Protein AF-A0A968TMW2-F1 (afdb_monomer)

Structure (mmCIF, N/CA/C/O backbone):
data_AF-A0A968TMW2-F1
#
_entry.id   AF-A0A968TMW2-F1
#
loop_
_atom_site.group_PDB
_atom_site.id
_atom_site.type_symbol
_atom_site.label_atom_id
_atom_site.label_alt_id
_atom_site.label_comp_id
_atom_site.label_asym_id
_atom_site.label_entity_id
_atom_site.label_seq_id
_atom_site.pdbx_PDB_ins_code
_atom_site.Cartn_x
_atom_site.Cartn_y
_atom_site.Cartn_z
_atom_site.occupancy
_atom_site.B_iso_or_equiv
_atom_site.auth_seq_id
_atom_site.auth_comp_id
_atom_site.auth_asym_id
_atom_site.auth_atom_id
_atom_site.pdbx_PDB_model_num
ATOM 1 N N . MET A 1 1 ? -43.422 33.614 -40.042 1.00 46.66 1 MET A N 1
ATOM 2 C CA . MET A 1 1 ? -42.306 33.804 -39.082 1.00 46.66 1 MET A CA 1
ATOM 3 C C . MET A 1 1 ? -42.737 34.073 -37.624 1.00 46.66 1 MET A C 1
ATOM 5 O O . MET A 1 1 ? -41.874 34.346 -36.807 1.00 46.66 1 MET A O 1
ATOM 9 N N . MET A 1 2 ? -44.023 33.941 -37.248 1.00 42.62 2 MET A N 1
ATOM 10 C CA . MET A 1 2 ? -44.511 34.231 -35.876 1.00 42.62 2 MET A CA 1
ATOM 11 C C . MET A 1 2 ? -44.882 32.996 -35.029 1.00 42.62 2 MET A C 1
ATOM 13 O O . MET A 1 2 ? -45.170 33.135 -33.844 1.00 42.62 2 MET A O 1
ATOM 17 N N . VAL A 1 3 ? -44.854 31.784 -35.599 1.00 42.91 3 VAL A N 1
ATOM 18 C CA . VAL A 1 3 ? -45.271 30.552 -34.893 1.00 42.91 3 VAL A CA 1
ATOM 19 C C . VAL A 1 3 ? -44.092 29.856 -34.188 1.00 42.91 3 VAL A C 1
ATOM 21 O O . VAL A 1 3 ? -44.254 29.373 -33.072 1.00 42.91 3 VAL A O 1
ATOM 24 N N . CYS A 1 4 ? -42.871 29.909 -34.740 1.00 43.47 4 CYS A N 1
ATOM 25 C CA . CYS A 1 4 ? -41.674 29.330 -34.100 1.00 43.47 4 CYS A CA 1
ATOM 26 C C . CYS A 1 4 ? -41.190 30.081 -32.849 1.00 43.47 4 CYS A C 1
ATOM 28 O O . CYS A 1 4 ? -40.516 29.488 -32.009 1.00 43.47 4 CYS A O 1
ATOM 30 N N . PHE A 1 5 ? -41.513 31.370 -32.706 1.00 44.94 5 PHE A N 1
ATOM 31 C CA . PHE A 1 5 ? -41.037 32.167 -31.570 1.00 44.94 5 PHE A CA 1
ATOM 32 C C . PHE A 1 5 ? -41.832 31.871 -30.288 1.00 44.94 5 PHE A C 1
ATOM 34 O O . PHE A 1 5 ? -41.259 31.809 -29.204 1.00 44.94 5 PHE A O 1
ATOM 41 N N . LYS A 1 6 ? -43.137 31.584 -30.416 1.00 47.84 6 LYS A N 1
ATOM 42 C CA . LYS A 1 6 ? -43.999 31.248 -29.271 1.00 47.84 6 LYS A CA 1
ATOM 43 C C . LYS A 1 6 ? -43.660 29.892 -28.645 1.00 47.84 6 LYS A C 1
ATOM 45 O O . LYS A 1 6 ? -43.681 29.785 -27.427 1.00 47.84 6 LYS A O 1
ATOM 50 N N . TRP A 1 7 ? -43.272 28.894 -29.443 1.00 47.38 7 TRP A N 1
ATOM 51 C CA . TRP A 1 7 ? -42.887 27.570 -28.929 1.00 47.38 7 TRP A CA 1
ATOM 52 C C . TRP A 1 7 ? -41.540 27.574 -28.197 1.00 47.38 7 TRP A C 1
ATOM 54 O O . TRP A 1 7 ? -41.405 26.918 -27.167 1.00 47.38 7 TRP A O 1
ATOM 64 N N . LYS A 1 8 ? -40.563 28.366 -28.662 1.00 48.09 8 LYS A N 1
ATOM 65 C CA . LYS A 1 8 ? -39.284 28.536 -27.951 1.00 48.09 8 LYS A CA 1
ATOM 66 C C . LYS A 1 8 ? -39.459 29.269 -26.622 1.00 48.09 8 LYS A C 1
ATOM 68 O O . LYS A 1 8 ? -38.836 28.881 -25.641 1.00 48.09 8 LYS A O 1
ATOM 73 N N . LEU A 1 9 ? -40.339 30.273 -26.567 1.00 52.22 9 LEU A N 1
ATOM 74 C CA . LEU A 1 9 ? -40.614 31.005 -25.331 1.00 52.22 9 LEU A CA 1
ATOM 75 C C . LEU A 1 9 ? -41.358 30.140 -24.299 1.00 52.22 9 LEU A C 1
ATOM 77 O O . LEU A 1 9 ? -41.028 30.212 -23.118 1.00 52.22 9 LEU A O 1
ATOM 81 N N . LEU A 1 10 ? -42.298 29.290 -24.744 1.00 53.00 10 LEU A N 1
ATOM 82 C CA . LEU A 1 10 ? -43.025 28.344 -23.882 1.00 53.00 10 LEU A CA 1
ATOM 83 C C . LEU A 1 10 ? -42.110 27.235 -23.330 1.00 53.00 10 LEU A C 1
ATOM 85 O O . LEU A 1 10 ? -42.192 26.886 -22.156 1.00 53.00 10 LEU A O 1
ATOM 89 N N . ALA A 1 11 ? -41.204 26.707 -24.161 1.00 53.16 11 ALA A N 1
ATOM 90 C CA . ALA A 1 11 ? -40.225 25.704 -23.739 1.00 53.16 11 ALA A CA 1
ATOM 91 C C . ALA A 1 11 ? -39.202 26.279 -22.743 1.00 53.16 11 ALA A C 1
ATOM 93 O O . ALA A 1 11 ? -38.868 25.616 -21.765 1.00 53.16 11 ALA A O 1
ATOM 94 N N . LEU A 1 12 ? -38.757 27.528 -22.942 1.00 52.69 12 LEU A N 1
ATOM 95 C CA . LEU A 1 12 ? -37.887 28.223 -21.987 1.00 52.69 12 LEU A CA 1
ATOM 96 C C . LEU A 1 12 ? -38.598 28.519 -20.662 1.00 52.69 12 LEU A C 1
ATOM 98 O O . LEU A 1 12 ? -37.991 28.349 -19.611 1.00 52.69 12 LEU A O 1
ATOM 102 N N . THR A 1 13 ? -39.875 28.911 -20.682 1.00 57.41 13 THR A N 1
ATOM 103 C CA . THR A 1 13 ? -40.632 29.144 -19.437 1.00 57.41 13 THR A CA 1
ATOM 104 C C . THR A 1 13 ? -40.904 27.848 -18.677 1.00 57.41 13 THR A C 1
ATOM 106 O O . THR A 1 13 ? -40.782 27.840 -17.455 1.00 57.41 13 THR A O 1
ATOM 109 N N . LEU A 1 14 ? -41.172 26.735 -19.368 1.00 53.25 14 LEU A N 1
ATOM 110 C CA . LEU A 1 14 ? -41.284 25.413 -18.736 1.00 53.25 14 LEU A CA 1
ATOM 111 C C . LEU A 1 14 ? -39.945 24.926 -18.154 1.00 53.25 14 LEU A C 1
ATOM 113 O O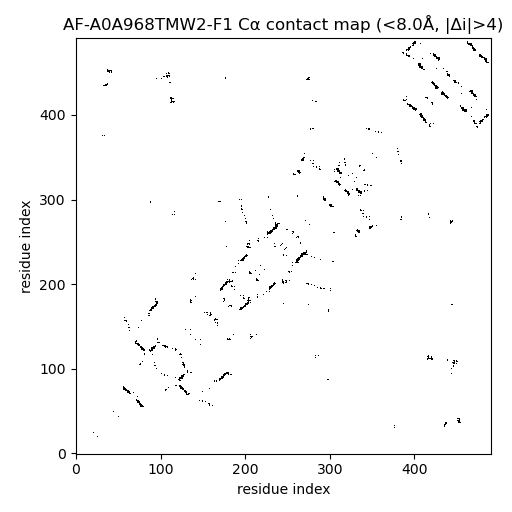 . LEU A 1 14 ? -39.940 24.365 -17.061 1.00 53.25 14 LEU A O 1
ATOM 117 N N . LEU A 1 15 ? -38.810 25.202 -18.809 1.00 50.97 15 LEU A N 1
ATOM 118 C CA . LEU A 1 15 ? -37.476 24.918 -18.257 1.00 50.97 15 LEU A CA 1
ATOM 119 C C . LEU A 1 15 ? -37.166 25.773 -17.016 1.00 50.97 15 LEU A C 1
ATOM 121 O O . LEU A 1 15 ? -36.635 25.255 -16.036 1.00 50.97 15 LEU A O 1
ATOM 125 N N . PHE A 1 16 ? -37.544 27.056 -17.026 1.00 53.00 16 PHE A N 1
ATOM 126 C CA . PHE A 1 16 ? -37.361 27.970 -15.891 1.00 53.00 16 PHE A CA 1
ATOM 127 C C . PHE A 1 16 ? -38.298 27.681 -14.710 1.00 53.00 16 PHE A C 1
ATOM 129 O O . PHE A 1 16 ? -37.949 28.004 -13.579 1.00 53.00 16 PHE A O 1
ATOM 136 N N . LEU A 1 17 ? -39.454 27.051 -14.944 1.00 52.28 17 LEU A N 1
ATOM 137 C CA . LEU A 1 17 ? -40.378 26.611 -13.890 1.00 52.28 17 LEU A CA 1
ATOM 138 C C . LEU A 1 17 ? -40.045 25.209 -13.351 1.00 52.28 17 LEU A C 1
ATOM 140 O O . LEU A 1 17 ? -40.304 24.933 -12.182 1.00 52.28 17 LEU A O 1
ATOM 144 N N . ALA A 1 18 ? -39.431 24.338 -14.160 1.00 50.31 18 ALA A N 1
ATOM 145 C CA . ALA A 1 18 ? -39.001 23.005 -13.733 1.00 50.31 18 ALA A CA 1
ATOM 146 C C . ALA A 1 18 ? -37.668 23.017 -12.962 1.00 50.31 18 ALA A C 1
ATOM 148 O O . ALA A 1 18 ? -37.504 22.231 -12.028 1.00 50.31 18 ALA A O 1
ATOM 149 N N . LEU A 1 19 ? -36.735 23.922 -13.296 1.00 49.50 19 LEU A N 1
ATOM 150 C CA . LEU A 1 19 ? -35.431 24.021 -12.624 1.00 49.50 19 LEU A CA 1
ATOM 151 C C . LEU A 1 19 ? -35.544 24.231 -11.101 1.00 49.50 19 LEU A C 1
ATOM 153 O O . LEU A 1 19 ? -34.903 23.486 -10.366 1.00 49.50 19 LEU A O 1
ATOM 157 N N . PRO A 1 20 ? -36.370 25.164 -10.586 1.00 47.59 20 PRO A N 1
ATOM 158 C CA . PRO A 1 20 ? -36.496 25.384 -9.150 1.00 47.59 20 PRO A CA 1
ATOM 159 C C . PRO A 1 20 ? -37.130 24.193 -8.431 1.00 47.59 20 PRO A C 1
ATOM 161 O O . PRO A 1 20 ? -36.761 23.910 -7.302 1.00 47.59 20 PRO A O 1
ATOM 164 N N . ILE A 1 21 ? -38.047 23.464 -9.075 1.00 48.12 21 ILE A N 1
ATOM 165 C CA . ILE A 1 21 ? -38.749 22.319 -8.472 1.00 48.12 21 ILE A CA 1
ATOM 166 C C . ILE A 1 21 ? -37.837 21.086 -8.422 1.00 48.12 21 ILE A C 1
ATOM 168 O O . ILE A 1 21 ? -37.802 20.398 -7.404 1.00 48.12 21 ILE A O 1
ATOM 172 N N . VAL A 1 22 ? -37.041 20.838 -9.467 1.00 50.75 22 VAL A N 1
ATOM 173 C CA . VAL A 1 22 ? -36.026 19.767 -9.479 1.00 50.75 22 VAL A CA 1
ATOM 174 C C . VAL A 1 22 ? -34.875 20.089 -8.521 1.00 50.75 22 VAL A C 1
ATOM 176 O O . VAL A 1 22 ? -34.402 19.199 -7.817 1.00 50.75 22 VAL A O 1
ATOM 179 N N . VAL A 1 23 ? -34.471 21.359 -8.418 1.00 51.81 23 VAL A N 1
ATOM 180 C CA . VAL A 1 23 ? -33.457 21.808 -7.452 1.00 51.81 23 VAL A CA 1
ATOM 181 C C . VAL A 1 23 ? -33.997 21.735 -6.020 1.00 51.81 23 VAL A C 1
ATOM 183 O O . VAL A 1 23 ? -33.309 21.216 -5.152 1.00 51.81 23 VAL A O 1
ATOM 186 N N . HIS A 1 24 ? -35.241 22.141 -5.753 1.00 41.47 24 HIS A N 1
ATOM 187 C CA . HIS A 1 24 ? -35.805 22.149 -4.397 1.00 41.47 24 HIS A CA 1
ATOM 188 C C . HIS A 1 24 ? -36.201 20.747 -3.892 1.00 41.47 24 HIS A C 1
ATOM 190 O O . HIS A 1 24 ? -35.924 20.416 -2.740 1.00 41.47 24 HIS A O 1
ATOM 196 N N . LEU A 1 25 ? -36.772 19.884 -4.748 1.00 40.94 25 LEU A N 1
ATOM 197 C CA . LEU A 1 25 ? -37.126 18.498 -4.390 1.00 40.94 25 LEU A CA 1
ATOM 198 C C . LEU A 1 25 ? -35.930 17.531 -4.470 1.00 40.94 25 LEU A C 1
ATOM 200 O O . LEU A 1 25 ? -35.907 16.525 -3.760 1.00 40.94 25 LEU A O 1
ATOM 204 N N . GLY A 1 26 ? -34.922 17.834 -5.295 1.00 41.81 26 GLY A N 1
ATOM 205 C CA . GLY A 1 26 ? -33.670 17.078 -5.365 1.00 41.81 26 GLY A CA 1
ATOM 206 C C . GLY A 1 26 ? -32.718 17.389 -4.210 1.00 41.81 26 GLY A C 1
ATOM 207 O O . GLY A 1 26 ? -32.094 16.474 -3.675 1.00 41.81 26 GLY A O 1
ATOM 208 N N . TRP A 1 27 ? -32.644 18.649 -3.766 1.00 38.84 27 TRP A N 1
ATOM 209 C CA . TRP A 1 27 ? -31.696 19.071 -2.728 1.00 38.84 27 TRP A CA 1
ATOM 210 C C . TRP A 1 27 ? -32.057 18.624 -1.314 1.00 38.84 27 TRP A C 1
ATOM 212 O O . TRP A 1 27 ? -31.152 18.343 -0.537 1.00 38.84 27 TRP A O 1
ATOM 222 N N . GLN A 1 28 ? -33.337 18.464 -0.962 1.00 36.22 28 GLN A N 1
ATOM 223 C CA . GLN A 1 28 ? -33.682 17.959 0.377 1.00 36.22 28 GLN A CA 1
ATOM 224 C C . GLN A 1 28 ? -33.388 16.459 0.564 1.00 36.22 28 GLN A C 1
ATOM 226 O O . GLN A 1 28 ? -33.146 16.027 1.689 1.00 36.22 28 GLN A O 1
ATOM 231 N N . LYS A 1 29 ? -33.315 15.669 -0.520 1.00 39.25 29 LYS A N 1
ATOM 232 C CA . LYS A 1 29 ? -32.762 14.296 -0.484 1.00 39.25 29 LYS A CA 1
ATOM 233 C C . LYS A 1 29 ? -31.229 14.258 -0.538 1.00 39.25 29 LYS A C 1
ATOM 235 O O . LYS A 1 29 ? -30.643 13.238 -0.195 1.00 39.25 29 LYS A O 1
ATOM 240 N N . TRP A 1 30 ? -30.607 15.368 -0.932 1.00 38.47 30 TRP A N 1
ATOM 241 C CA . TRP A 1 30 ? -29.163 15.598 -0.997 1.00 38.47 30 TRP A CA 1
ATOM 242 C C . TRP A 1 30 ? -28.679 16.541 0.112 1.00 38.47 30 TRP A C 1
ATOM 244 O O . TRP A 1 30 ? -27.681 17.243 -0.052 1.00 38.47 30 TRP A O 1
ATOM 254 N N . LEU A 1 31 ? -29.327 16.516 1.283 1.00 37.84 31 LEU A N 1
ATOM 255 C CA . LEU A 1 31 ? -28.648 16.883 2.524 1.00 37.84 31 LEU A CA 1
ATOM 256 C C . LEU A 1 31 ? -27.561 15.828 2.769 1.00 37.84 31 LEU A C 1
ATOM 258 O O . LEU A 1 31 ? -27.720 14.896 3.556 1.00 37.84 31 LEU A O 1
ATOM 262 N N . VAL A 1 32 ? -26.471 15.948 2.011 1.00 44.56 32 VAL A N 1
ATOM 263 C CA . VAL A 1 32 ? -25.206 15.270 2.242 1.00 44.56 32 VAL A CA 1
ATOM 264 C C . VAL A 1 32 ? -24.739 15.803 3.583 1.00 44.56 32 VAL A C 1
ATOM 266 O O . VAL A 1 32 ? -24.106 16.852 3.674 1.00 44.56 32 VAL A O 1
ATOM 269 N N . ASN A 1 33 ? -25.139 15.117 4.651 1.00 44.44 33 ASN A N 1
ATOM 270 C CA . ASN A 1 33 ? -24.477 15.248 5.931 1.00 44.44 33 ASN A CA 1
ATOM 271 C C . ASN A 1 33 ? -23.027 14.870 5.669 1.00 44.44 33 ASN A C 1
ATOM 273 O O . ASN A 1 33 ? -22.723 13.685 5.554 1.00 44.44 33 ASN A O 1
ATOM 277 N N . ILE A 1 34 ? -22.183 15.890 5.500 1.00 54.56 34 ILE A N 1
ATOM 278 C CA . ILE A 1 34 ? -20.746 15.732 5.319 1.00 54.56 34 ILE A CA 1
ATOM 279 C C . ILE A 1 34 ? -20.274 14.852 6.483 1.00 54.56 34 ILE A C 1
ATOM 281 O O . ILE A 1 34 ? -20.453 15.262 7.639 1.00 54.56 34 ILE A O 1
ATOM 285 N N . PRO A 1 35 ? -19.770 13.635 6.213 1.00 55.69 35 PRO A N 1
ATOM 286 C CA . PRO A 1 35 ? -19.247 12.753 7.238 1.00 55.69 35 PRO A CA 1
ATOM 287 C C . PRO A 1 35 ? -18.232 13.511 8.085 1.00 55.69 35 PRO A C 1
ATOM 289 O O . PRO A 1 35 ? -17.321 14.160 7.572 1.00 55.69 35 PRO A O 1
ATOM 292 N N . GLN A 1 36 ? -18.416 13.482 9.399 1.00 70.81 36 GLN A N 1
ATOM 293 C CA . GLN A 1 36 ? -17.479 14.128 10.309 1.00 70.81 36 GLN A CA 1
ATOM 294 C C . GLN A 1 36 ? -16.364 13.152 10.635 1.00 70.81 36 GLN A C 1
ATOM 296 O O . GLN A 1 36 ? -16.657 12.009 10.954 1.00 70.81 36 GLN A O 1
ATOM 301 N N . THR A 1 37 ? -15.102 13.563 10.589 1.00 64.25 37 THR A N 1
ATOM 302 C CA . THR A 1 37 ? -14.005 12.693 11.030 1.00 64.25 37 THR A CA 1
ATOM 303 C C . THR A 1 37 ? -14.270 12.184 12.437 1.00 64.25 37 THR A C 1
ATOM 305 O O . THR A 1 37 ? -14.737 12.935 13.302 1.00 64.25 37 THR A O 1
ATOM 308 N N . LEU A 1 38 ? -13.975 10.908 12.662 1.00 65.94 38 LEU A N 1
ATOM 309 C CA . LEU A 1 38 ? -13.922 10.376 14.013 1.00 65.94 38 LEU A CA 1
ATOM 310 C C . LEU A 1 38 ? -12.963 11.242 14.863 1.00 65.94 38 LEU A C 1
ATOM 312 O O . LEU A 1 38 ? -11.978 11.757 14.323 1.00 65.94 38 LEU A O 1
ATOM 316 N N . PRO A 1 39 ? -13.262 11.490 16.152 1.00 50.41 39 PRO A N 1
ATOM 317 C CA . PRO A 1 39 ? -12.406 12.312 17.002 1.00 50.41 39 PRO A CA 1
ATOM 318 C C . PRO A 1 39 ? -10.968 11.776 17.029 1.00 50.41 39 PRO A C 1
ATOM 320 O O . PRO A 1 39 ? -10.765 10.576 17.158 1.00 50.41 39 PRO A O 1
ATOM 323 N N . SER A 1 40 ? -9.968 12.659 16.963 1.00 44.19 40 SER A N 1
ATOM 324 C CA . SER A 1 40 ? -8.545 12.278 16.992 1.00 44.19 40 SER A CA 1
ATOM 325 C C . SER A 1 40 ? -7.992 11.999 18.396 1.00 44.19 40 SER A C 1
ATOM 327 O O . SER A 1 40 ? -6.824 11.661 18.541 1.00 44.19 40 SER A O 1
ATOM 329 N N . LYS A 1 41 ? -8.791 12.166 19.460 1.00 35.56 41 LYS A N 1
ATOM 330 C CA . LYS A 1 41 ? -8.344 11.935 20.841 1.00 35.56 41 LYS A CA 1
ATOM 331 C C . LYS A 1 41 ? -8.709 10.531 21.306 1.00 35.56 41 LYS A C 1
ATOM 333 O O . LYS A 1 41 ? -9.814 10.318 21.795 1.00 35.56 41 LYS A O 1
ATOM 338 N N . SER A 1 42 ? -7.751 9.612 21.237 1.00 35.53 42 SER A N 1
ATOM 339 C CA . SER A 1 42 ? -7.764 8.413 22.074 1.00 35.53 42 SER A CA 1
ATOM 340 C C . SER A 1 42 ? -7.353 8.810 23.495 1.00 35.53 42 SER A C 1
ATOM 342 O O . SER A 1 42 ? -6.204 9.177 23.745 1.00 35.53 42 SER A O 1
ATOM 344 N N . VAL A 1 43 ? -8.281 8.781 24.455 1.00 34.09 43 VAL A N 1
ATOM 345 C CA . VAL A 1 43 ? -7.874 8.668 25.860 1.00 34.09 43 VAL A CA 1
ATOM 346 C C . VAL A 1 43 ? -7.604 7.193 26.063 1.00 34.09 43 VAL A C 1
ATOM 348 O O . VAL A 1 43 ? -8.543 6.408 26.032 1.00 34.09 43 VAL A O 1
ATOM 351 N N . PHE A 1 44 ? -6.332 6.834 26.238 1.00 36.41 44 PHE A N 1
ATOM 352 C CA . PHE A 1 44 ? -5.872 5.542 26.740 1.00 36.41 44 PHE A CA 1
ATOM 353 C C . PHE A 1 44 ? -6.912 4.901 27.668 1.00 36.41 44 PHE A C 1
ATOM 355 O O . PHE A 1 44 ? -6.958 5.193 28.867 1.00 36.41 44 PHE A O 1
ATOM 362 N N . ALA A 1 45 ? -7.750 4.022 27.118 1.00 29.31 45 ALA A N 1
ATOM 363 C CA . ALA A 1 45 ? -8.688 3.244 27.898 1.00 29.31 45 ALA A CA 1
ATOM 364 C C . ALA A 1 45 ? -7.878 2.155 28.603 1.00 29.31 45 ALA A C 1
ATOM 366 O O . ALA A 1 45 ? -7.814 0.998 28.192 1.00 29.31 45 ALA A O 1
ATOM 367 N N . LYS A 1 46 ? -7.234 2.528 29.712 1.00 36.72 46 LYS A N 1
ATOM 368 C CA . LYS A 1 46 ? -7.097 1.588 30.816 1.00 36.72 46 LYS A CA 1
ATOM 369 C C . LYS A 1 46 ? -8.518 1.167 31.180 1.00 36.72 46 LYS A C 1
ATOM 371 O O . LYS A 1 46 ? -9.234 1.947 31.798 1.00 36.72 46 LYS A O 1
ATOM 376 N N . VAL A 1 47 ? -8.879 -0.042 30.753 1.00 32.56 47 VAL A N 1
ATOM 377 C CA . VAL A 1 47 ? -9.735 -1.058 31.392 1.00 32.56 47 VAL A CA 1
ATOM 378 C C . VAL A 1 47 ? -10.468 -1.840 30.293 1.00 32.56 47 VAL A C 1
ATOM 380 O O . VAL A 1 47 ? -11.340 -1.312 29.615 1.00 32.56 47 VAL A O 1
ATOM 383 N N . GLY A 1 48 ? -10.134 -3.130 30.186 1.00 31.19 48 GLY A N 1
ATOM 384 C CA . GLY A 1 48 ? -10.879 -4.127 29.413 1.00 31.19 48 GLY A CA 1
ATOM 385 C C . GLY A 1 48 ? -10.188 -4.545 28.118 1.00 31.19 48 GLY A C 1
ATOM 386 O O . GLY A 1 48 ? -10.020 -3.743 27.212 1.00 31.19 48 GLY A O 1
ATOM 387 N N . ASN A 1 49 ? -9.775 -5.812 28.050 1.00 36.31 49 ASN A N 1
ATOM 388 C CA . ASN A 1 49 ? -9.258 -6.466 26.846 1.00 36.31 49 ASN A CA 1
ATOM 389 C C . ASN A 1 49 ? -10.213 -6.253 25.657 1.00 36.31 49 ASN A C 1
ATOM 391 O O . ASN A 1 49 ? -11.302 -6.812 25.695 1.00 36.31 49 ASN A O 1
ATOM 395 N N . ASP A 1 50 ? -9.824 -5.410 24.689 1.00 39.53 50 ASP A N 1
ATOM 396 C CA . ASP A 1 50 ? -10.088 -5.519 23.230 1.00 39.53 50 ASP A CA 1
ATOM 397 C C . ASP A 1 50 ? -9.889 -4.184 22.468 1.00 39.53 50 ASP A C 1
ATOM 399 O O . ASP A 1 50 ? -10.618 -3.848 21.537 1.00 39.53 50 ASP A O 1
ATOM 403 N N . SER A 1 51 ? -8.866 -3.397 22.815 1.00 33.94 51 SER A N 1
ATOM 404 C CA . SER A 1 51 ? -8.534 -2.146 22.113 1.00 33.94 51 SER A CA 1
ATOM 405 C C . SER A 1 51 ? -7.065 -2.132 21.693 1.00 33.94 51 SER A C 1
ATOM 407 O O . SER A 1 51 ? -6.201 -2.426 22.522 1.00 33.94 51 SER A O 1
ATOM 409 N N . PHE A 1 52 ? -6.787 -1.792 20.428 1.00 43.47 52 PHE A N 1
ATOM 410 C CA . PHE A 1 52 ? -5.452 -1.646 19.831 1.00 43.47 52 PHE A CA 1
ATOM 411 C C . PHE A 1 52 ? -4.453 -1.016 20.815 1.00 43.47 52 PHE A C 1
ATOM 413 O O . PHE A 1 52 ? -4.551 0.160 21.160 1.00 43.47 52 PHE A O 1
ATOM 420 N N . ARG A 1 53 ? -3.512 -1.828 21.307 1.00 44.56 53 ARG A N 1
ATOM 421 C CA . ARG A 1 53 ? -2.498 -1.401 22.272 1.00 44.56 53 ARG A CA 1
ATOM 422 C C . ARG A 1 53 ? -1.271 -0.865 21.539 1.00 44.56 53 ARG A C 1
ATOM 424 O O . ARG A 1 53 ? -0.839 -1.433 20.540 1.00 44.56 53 ARG A O 1
ATOM 431 N N . GLN A 1 54 ? -0.650 0.150 22.133 1.00 50.19 54 GLN A N 1
ATOM 432 C CA . GLN A 1 54 ? 0.696 0.654 21.826 1.00 50.19 54 GLN A CA 1
ATOM 433 C C . GLN A 1 54 ? 1.777 -0.458 21.819 1.00 50.19 54 GLN A C 1
ATOM 435 O O . GLN A 1 54 ? 2.868 -0.255 21.305 1.00 50.19 54 GLN A O 1
ATOM 440 N N . GLU A 1 55 ? 1.455 -1.648 22.346 1.00 54.41 55 GLU A N 1
ATOM 441 C CA . GLU A 1 55 ? 2.297 -2.852 22.455 1.00 54.41 55 GLU A CA 1
ATOM 442 C C . GLU A 1 55 ? 2.747 -3.466 21.111 1.00 54.41 55 GLU A C 1
ATOM 444 O O . GLU A 1 55 ? 3.565 -4.379 21.123 1.00 54.41 55 GLU A O 1
ATOM 449 N N . ASN A 1 56 ? 2.264 -2.967 19.968 1.00 85.12 56 ASN A N 1
ATOM 450 C CA . ASN A 1 56 ? 2.574 -3.518 18.638 1.00 85.12 56 ASN A CA 1
ATOM 451 C C . ASN A 1 56 ? 3.467 -2.625 17.775 1.00 85.12 56 ASN A C 1
ATOM 453 O O . ASN A 1 56 ? 3.800 -3.006 16.651 1.00 85.12 56 ASN A O 1
ATOM 457 N N . TYR A 1 57 ? 3.768 -1.419 18.256 1.00 92.94 57 TYR A N 1
ATOM 458 C CA . TYR A 1 57 ? 4.545 -0.441 17.514 1.00 92.94 57 TYR A CA 1
ATOM 459 C C . TYR A 1 57 ? 5.957 -0.341 18.082 1.00 92.94 57 TYR A C 1
ATOM 461 O O . TYR A 1 57 ? 6.155 -0.216 19.291 1.00 92.94 57 TYR A O 1
ATOM 469 N N . TYR A 1 58 ? 6.943 -0.346 17.194 1.00 95.12 58 TYR A N 1
ATOM 470 C CA . TYR A 1 58 ? 8.351 -0.220 17.534 1.00 95.12 58 TYR A CA 1
ATOM 471 C C . TYR A 1 58 ? 8.966 0.867 16.674 1.00 95.12 58 TYR A C 1
ATOM 473 O O . TYR A 1 58 ? 8.892 0.812 15.452 1.00 95.12 58 TYR A O 1
ATOM 481 N N . GLU A 1 59 ? 9.592 1.845 17.316 1.00 96.38 59 GLU A N 1
ATOM 482 C CA . GLU A 1 59 ? 10.276 2.925 16.609 1.00 96.38 59 GLU A CA 1
ATOM 483 C C . GLU A 1 59 ? 11.786 2.858 16.814 1.00 96.38 59 GLU A C 1
ATOM 485 O O . GLU A 1 59 ? 12.254 2.500 17.901 1.00 96.38 59 GLU A O 1
ATOM 490 N N . ILE A 1 60 ? 12.549 3.213 15.788 1.00 96.44 60 ILE A N 1
ATOM 491 C CA . ILE A 1 60 ? 13.991 3.426 15.887 1.00 96.44 60 ILE A CA 1
ATOM 492 C C . ILE A 1 60 ? 14.379 4.668 15.093 1.00 96.44 60 ILE A C 1
ATOM 494 O O . ILE A 1 60 ? 13.798 4.951 14.047 1.00 96.44 60 ILE A O 1
ATOM 498 N N . SER A 1 61 ? 15.392 5.363 15.590 1.00 95.12 61 SER A N 1
ATOM 499 C CA . SER A 1 61 ? 16.044 6.477 14.919 1.00 95.12 61 SER A CA 1
ATOM 500 C C . SER A 1 61 ? 17.454 6.042 14.531 1.00 95.12 61 SER A C 1
ATOM 502 O O . SER A 1 61 ? 18.206 5.543 15.371 1.00 95.12 61 SER A O 1
ATOM 504 N N . VAL A 1 62 ? 17.808 6.198 13.260 1.00 92.88 62 VAL A N 1
ATOM 505 C CA . VAL A 1 62 ? 19.119 5.836 12.713 1.00 92.88 62 VAL A CA 1
ATOM 506 C C . VAL A 1 62 ? 19.808 7.110 12.229 1.00 92.88 62 VAL A C 1
ATOM 508 O O . VAL A 1 62 ? 19.304 7.749 11.306 1.00 92.88 62 VAL A O 1
ATOM 511 N N . PRO A 1 63 ? 20.939 7.511 12.831 1.00 89.31 63 PRO A N 1
ATOM 512 C CA . PRO A 1 63 ? 21.661 8.701 12.405 1.00 89.31 63 PRO A CA 1
ATOM 513 C C . PRO A 1 63 ? 22.446 8.450 11.110 1.00 89.31 63 PRO A C 1
ATOM 515 O O . PRO A 1 63 ? 22.967 7.354 10.889 1.00 89.31 63 PRO A O 1
ATOM 518 N N . LEU A 1 64 ? 22.572 9.481 10.273 1.00 82.94 64 LEU A N 1
ATOM 519 C CA . LEU A 1 64 ? 23.349 9.454 9.028 1.00 82.94 64 LEU A CA 1
ATOM 520 C C . LEU A 1 64 ? 24.844 9.191 9.281 1.00 82.94 64 LEU A C 1
ATOM 522 O O . LEU A 1 64 ? 25.491 8.418 8.574 1.00 82.94 64 LEU A O 1
ATOM 526 N N . THR A 1 65 ? 25.391 9.834 10.315 1.00 80.19 65 THR A N 1
ATOM 527 C CA . THR A 1 65 ? 26.773 9.684 10.787 1.00 80.19 65 THR A CA 1
ATOM 528 C C . THR A 1 65 ? 26.810 9.658 12.314 1.00 80.19 65 THR A C 1
ATOM 530 O O . THR A 1 65 ? 25.844 10.030 12.974 1.00 80.19 65 THR A O 1
ATOM 533 N N . ALA A 1 66 ? 27.941 9.269 12.909 1.00 76.75 66 ALA A N 1
ATOM 534 C CA . ALA A 1 66 ? 28.105 9.289 14.368 1.00 76.75 66 ALA A CA 1
ATOM 535 C C . ALA A 1 66 ? 28.005 10.702 14.986 1.00 76.75 66 ALA A C 1
ATOM 537 O O . ALA A 1 66 ? 27.784 10.823 16.187 1.00 76.75 66 ALA A O 1
ATOM 538 N N . SER A 1 67 ? 28.175 11.753 14.178 1.00 79.75 67 SER A N 1
ATOM 539 C CA . SER A 1 67 ? 28.072 13.163 14.574 1.00 79.75 67 SER A CA 1
ATOM 540 C C . SER A 1 67 ? 26.848 13.861 13.969 1.00 79.75 67 SER A C 1
ATOM 542 O O . SER A 1 67 ? 26.850 15.084 13.858 1.00 79.75 67 SER A O 1
ATOM 544 N N . ALA A 1 68 ? 25.848 13.097 13.520 1.00 79.12 68 ALA A N 1
ATOM 545 C CA . ALA A 1 68 ? 24.612 13.634 12.962 1.00 79.12 68 ALA A CA 1
ATOM 546 C C . ALA A 1 68 ? 23.857 14.479 14.000 1.00 79.12 68 ALA A C 1
ATOM 548 O O . ALA A 1 68 ? 23.740 14.088 15.164 1.00 79.12 68 ALA A O 1
ATOM 549 N N . ASP A 1 69 ? 23.331 15.620 13.561 1.00 82.25 69 ASP A N 1
ATOM 550 C CA . ASP A 1 69 ? 22.316 16.371 14.300 1.00 82.25 69 ASP A CA 1
ATOM 551 C C . ASP A 1 69 ? 20.922 15.737 14.117 1.00 82.25 69 ASP A C 1
ATOM 553 O O . ASP A 1 69 ? 20.756 14.763 13.381 1.00 82.25 69 ASP A O 1
ATOM 557 N N . GLU A 1 70 ? 19.909 16.282 14.796 1.00 75.44 70 GLU A N 1
ATOM 558 C CA . GLU A 1 70 ? 18.529 15.771 14.743 1.00 75.44 70 GLU A CA 1
ATOM 559 C C . GLU A 1 70 ? 17.908 15.829 13.336 1.00 75.44 70 GLU A C 1
ATOM 561 O O . GLU A 1 70 ? 16.997 15.057 13.030 1.00 75.44 70 GLU A O 1
ATOM 566 N N . GLU A 1 71 ? 18.393 16.710 12.456 1.00 77.19 71 GLU A N 1
ATOM 567 C CA . GLU A 1 71 ? 17.896 16.823 11.084 1.00 77.19 71 GLU A CA 1
ATOM 568 C C . GLU A 1 71 ? 18.470 15.735 10.171 1.00 77.19 71 GLU A C 1
ATOM 570 O O . GLU A 1 71 ? 17.863 15.438 9.144 1.00 77.19 71 GLU A O 1
ATOM 575 N N . GLN A 1 72 ? 19.583 15.104 10.563 1.00 83.50 72 GLN A N 1
ATOM 576 C CA . GLN A 1 72 ? 20.308 14.044 9.847 1.00 83.50 72 GLN A CA 1
ATOM 577 C C . GLN A 1 72 ? 19.937 12.628 10.323 1.00 83.50 72 GLN A C 1
ATOM 579 O O . GLN A 1 72 ? 20.734 11.689 10.230 1.00 83.50 72 GLN A O 1
ATOM 584 N N . VAL A 1 73 ? 18.726 12.454 10.849 1.00 88.62 73 VAL A N 1
ATOM 585 C CA . VAL A 1 73 ? 18.239 11.183 11.396 1.00 88.62 73 VAL A CA 1
ATOM 586 C C . VAL A 1 73 ? 17.081 10.649 10.558 1.00 88.62 73 VAL A C 1
ATOM 588 O O . VAL A 1 73 ? 16.171 11.388 10.183 1.00 88.62 73 VAL A O 1
ATOM 591 N N . ALA A 1 74 ? 17.117 9.348 10.273 1.00 91.88 74 ALA A N 1
ATOM 592 C CA . ALA A 1 74 ? 15.987 8.616 9.720 1.00 91.88 74 ALA A CA 1
ATOM 593 C C . ALA A 1 74 ? 15.215 7.922 10.839 1.00 91.88 74 ALA A C 1
ATOM 595 O O . ALA A 1 74 ? 15.785 7.109 11.569 1.00 91.88 74 ALA A O 1
ATOM 596 N N . ASP A 1 75 ? 13.919 8.195 10.932 1.00 95.12 75 ASP A N 1
ATOM 597 C CA . ASP A 1 75 ? 13.026 7.499 11.850 1.00 95.12 75 ASP A CA 1
ATOM 598 C C . ASP A 1 75 ? 12.256 6.403 11.109 1.00 95.12 75 ASP A C 1
ATOM 600 O O . ASP A 1 75 ? 11.878 6.544 9.942 1.00 95.12 75 ASP A O 1
ATOM 604 N N . TYR A 1 76 ? 11.987 5.309 11.808 1.00 97.62 76 TYR A N 1
ATOM 605 C CA . TYR A 1 76 ? 11.237 4.175 11.286 1.00 97.62 76 TYR A CA 1
ATOM 606 C C . TYR A 1 76 ? 10.222 3.724 12.327 1.00 97.62 76 TYR A C 1
ATOM 608 O O . TYR A 1 76 ? 10.582 3.563 13.493 1.00 97.62 76 TYR A O 1
ATOM 616 N N . ARG A 1 77 ? 8.977 3.477 11.905 1.00 98.00 77 ARG A N 1
ATOM 617 C CA . ARG A 1 77 ? 7.903 2.937 12.749 1.00 98.00 77 ARG A CA 1
ATOM 618 C C . ARG A 1 77 ? 7.447 1.605 12.183 1.00 98.00 77 ARG A C 1
ATOM 620 O O . ARG A 1 77 ? 6.884 1.547 11.093 1.00 98.00 77 ARG A O 1
ATOM 627 N N . LEU A 1 78 ? 7.672 0.544 12.943 1.00 98.25 78 LEU A N 1
ATOM 628 C CA . LEU A 1 78 ? 7.232 -0.808 12.642 1.00 98.25 78 LEU A CA 1
ATOM 629 C C . LEU A 1 78 ? 5.956 -1.119 13.410 1.00 98.25 78 LEU A C 1
ATOM 631 O O . 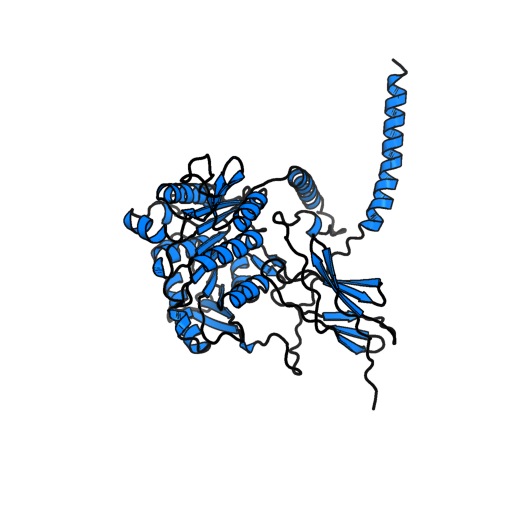LEU A 1 78 ? 5.908 -0.920 14.619 1.00 98.25 78 LEU A O 1
ATOM 635 N N . TRP A 1 79 ? 4.972 -1.683 12.728 1.00 97.19 79 TRP A N 1
ATOM 636 C CA . TRP A 1 79 ? 3.802 -2.301 13.326 1.00 97.19 79 TRP A CA 1
ATOM 637 C C . TRP A 1 79 ? 3.803 -3.813 13.080 1.00 97.19 79 TRP A C 1
ATOM 639 O O . TRP A 1 79 ? 4.024 -4.261 11.951 1.00 97.19 79 TRP A O 1
ATOM 649 N N . ILE A 1 80 ? 3.535 -4.597 14.128 1.00 96.12 80 ILE A N 1
ATOM 650 C CA . ILE A 1 80 ? 3.451 -6.064 14.073 1.00 96.12 80 ILE A CA 1
ATOM 651 C C . ILE A 1 80 ? 2.064 -6.534 14.551 1.00 96.12 80 ILE A C 1
ATOM 653 O O . ILE A 1 80 ? 1.625 -6.128 15.628 1.00 96.12 80 ILE A O 1
ATOM 657 N N . PRO A 1 81 ? 1.362 -7.424 13.822 1.00 91.88 81 PRO A N 1
ATOM 658 C CA . PRO A 1 81 ? 0.082 -7.953 14.292 1.00 91.88 81 PRO A CA 1
ATOM 659 C C . PRO A 1 81 ? 0.230 -8.803 15.574 1.00 91.88 81 PRO A C 1
ATOM 661 O O . PRO A 1 81 ? 1.070 -9.699 15.633 1.00 91.88 81 PRO A O 1
ATOM 664 N N . GLN A 1 82 ? -0.654 -8.608 16.568 1.00 82.56 82 GLN A N 1
ATOM 665 C CA . GLN A 1 82 ? -0.568 -9.192 17.933 1.00 82.56 82 GLN A CA 1
ATOM 666 C C . GLN A 1 82 ? -0.431 -10.714 18.026 1.00 82.56 82 GLN A C 1
ATOM 668 O O . GLN A 1 82 ? -0.029 -11.238 19.062 1.00 82.56 82 GLN A O 1
ATOM 673 N N . GLN A 1 83 ? -0.821 -11.442 16.985 1.00 77.88 83 GLN A N 1
ATOM 674 C CA . GLN A 1 83 ? -0.909 -12.904 17.006 1.00 77.88 83 GLN A CA 1
ATOM 675 C C . GLN A 1 83 ? 0.174 -13.570 16.149 1.00 77.88 83 GLN A C 1
ATOM 677 O O . GLN A 1 83 ? 0.211 -14.798 16.029 1.00 77.88 83 GLN A O 1
ATOM 682 N N . VAL A 1 84 ? 1.065 -12.782 15.543 1.00 86.94 84 VAL A N 1
ATOM 683 C CA . VAL A 1 84 ? 2.096 -13.303 14.649 1.00 86.94 84 VAL A CA 1
ATOM 684 C C . VAL A 1 84 ? 3.320 -13.712 15.457 1.00 86.94 84 VAL A C 1
ATOM 686 O O . VAL A 1 84 ? 4.060 -12.881 15.961 1.00 86.94 84 VAL A O 1
ATOM 689 N N . LYS A 1 85 ? 3.545 -15.026 15.563 1.00 88.56 85 LYS A N 1
ATOM 690 C CA . LYS A 1 85 ? 4.734 -15.589 16.228 1.00 88.56 85 LYS A CA 1
ATOM 691 C C . LYS A 1 85 ? 6.003 -15.484 15.389 1.00 88.56 85 LYS A C 1
ATOM 693 O O . LYS A 1 85 ? 7.093 -15.469 15.942 1.00 88.56 85 LYS A O 1
ATOM 698 N N . SER A 1 86 ? 5.854 -15.512 14.069 1.00 91.69 86 SER A N 1
ATOM 699 C CA . SER A 1 86 ? 6.955 -15.379 13.125 1.00 91.69 86 SER A CA 1
ATOM 700 C C . SER A 1 86 ? 6.457 -14.663 11.881 1.00 91.69 86 SER A C 1
ATOM 702 O O . SER A 1 86 ? 5.428 -15.044 11.316 1.00 91.69 86 SER A O 1
ATOM 704 N N . LEU A 1 87 ? 7.173 -13.616 11.491 1.00 93.44 87 LEU A N 1
ATOM 705 C CA . LEU A 1 87 ? 6.861 -12.815 10.321 1.00 93.44 87 LEU A CA 1
ATOM 706 C C . LEU A 1 87 ? 7.213 -13.570 9.039 1.00 93.44 87 LEU A C 1
ATOM 708 O O . LEU A 1 87 ? 8.258 -14.216 8.931 1.00 93.44 87 LEU A O 1
ATOM 712 N N . ARG A 1 88 ? 6.347 -13.443 8.034 1.00 93.94 88 ARG A N 1
ATOM 713 C CA . ARG A 1 88 ? 6.584 -13.998 6.695 1.00 93.94 88 ARG A CA 1
ATOM 714 C C . ARG A 1 88 ? 7.156 -12.984 5.708 1.00 93.94 88 ARG A C 1
ATOM 716 O O . ARG A 1 88 ? 7.658 -13.377 4.660 1.00 93.94 88 ARG A O 1
ATOM 723 N N . GLY A 1 89 ? 7.095 -11.704 6.053 1.00 95.75 89 GLY A N 1
ATOM 724 C CA . GLY A 1 89 ? 7.492 -10.600 5.197 1.00 95.75 89 GLY A CA 1
ATOM 725 C C . GLY A 1 89 ? 7.353 -9.256 5.898 1.00 95.75 89 GLY A C 1
ATOM 726 O O . GLY A 1 89 ? 6.837 -9.162 7.015 1.00 95.75 89 GLY A O 1
ATOM 727 N N . LEU A 1 90 ? 7.811 -8.218 5.214 1.00 98.19 90 LEU A N 1
ATOM 728 C CA . LEU A 1 90 ? 7.698 -6.825 5.629 1.00 98.19 90 LEU A CA 1
ATOM 729 C C . LEU A 1 90 ? 7.104 -6.015 4.482 1.00 98.19 90 LEU A C 1
ATOM 731 O O . LEU A 1 90 ? 7.549 -6.137 3.344 1.00 98.19 90 LEU A O 1
ATOM 735 N N . ILE A 1 91 ? 6.125 -5.172 4.773 1.00 98.75 91 ILE A N 1
ATOM 736 C CA . ILE A 1 91 ? 5.657 -4.146 3.843 1.00 98.75 91 ILE A CA 1
ATOM 737 C C . ILE A 1 91 ? 6.353 -2.849 4.226 1.00 98.75 91 ILE A C 1
ATOM 739 O O . ILE A 1 91 ? 6.200 -2.390 5.356 1.00 98.75 91 ILE A O 1
ATOM 743 N N . VAL A 1 92 ? 7.099 -2.258 3.300 1.00 98.75 92 VAL A N 1
ATOM 744 C CA . VAL A 1 92 ? 7.743 -0.957 3.490 1.00 98.75 92 VAL A CA 1
ATOM 745 C C . VAL A 1 92 ? 6.980 0.083 2.689 1.00 98.75 92 VAL A C 1
ATOM 747 O O . VAL A 1 92 ? 6.890 -0.033 1.469 1.00 98.75 92 VAL A O 1
ATOM 750 N N . LYS A 1 93 ? 6.435 1.088 3.376 1.00 97.88 93 LYS A N 1
ATOM 751 C CA . LYS A 1 93 ? 5.791 2.248 2.760 1.00 97.88 93 LYS A CA 1
ATOM 752 C C . LYS A 1 93 ? 6.700 3.465 2.873 1.00 97.88 93 LYS A C 1
ATOM 754 O O . LYS A 1 93 ? 6.747 4.128 3.911 1.00 97.88 93 LYS A O 1
ATOM 759 N N . GLN A 1 94 ? 7.414 3.747 1.791 1.00 95.62 94 GLN A N 1
ATOM 760 C CA . GLN A 1 94 ? 8.332 4.870 1.695 1.00 95.62 94 GLN A CA 1
ATOM 761 C C . GLN A 1 94 ? 7.590 6.130 1.226 1.00 95.62 94 GLN A C 1
ATOM 763 O O . GLN A 1 94 ? 7.004 6.160 0.142 1.00 95.62 94 GLN A O 1
ATOM 768 N N . HIS A 1 95 ? 7.627 7.180 2.050 1.00 93.81 95 HIS A N 1
ATOM 769 C CA . HIS A 1 95 ? 7.088 8.495 1.692 1.00 93.81 95 HIS A CA 1
ATOM 770 C C . HIS A 1 95 ? 7.893 9.150 0.557 1.00 93.81 95 HIS A C 1
ATOM 772 O O . HIS A 1 95 ? 9.068 8.827 0.353 1.00 93.81 95 HIS A O 1
ATOM 778 N N . GLY A 1 96 ? 7.262 10.094 -0.148 1.00 90.62 96 GLY A N 1
ATOM 779 C CA . GLY A 1 96 ? 7.917 10.944 -1.146 1.00 90.62 96 GLY A CA 1
ATOM 780 C C . GLY A 1 96 ? 8.777 12.049 -0.535 1.00 90.62 96 GLY A C 1
ATOM 781 O O . GLY A 1 96 ? 8.945 12.134 0.680 1.00 90.62 96 GLY A O 1
ATOM 782 N N . CYS A 1 97 ? 9.339 12.920 -1.365 1.00 87.25 97 CYS A N 1
ATOM 783 C CA . CYS A 1 97 ? 10.255 13.951 -0.877 1.00 87.25 97 CYS A CA 1
ATOM 784 C C . CYS A 1 97 ? 9.563 15.206 -0.349 1.00 87.25 97 CYS A C 1
ATOM 786 O O . CYS A 1 97 ? 8.415 15.511 -0.670 1.00 87.25 97 CYS A O 1
ATOM 788 N N . GLY A 1 98 ? 10.322 15.962 0.445 1.00 87.25 98 GLY A N 1
ATOM 789 C CA . GLY A 1 98 ? 9.887 17.216 1.047 1.00 87.25 98 GLY A CA 1
ATOM 790 C C . GLY A 1 98 ? 9.298 17.047 2.446 1.00 87.25 98 GLY A C 1
ATOM 791 O O . GLY A 1 98 ? 8.835 15.975 2.840 1.00 87.25 98 GLY A O 1
ATOM 792 N N . ASP A 1 99 ? 9.323 18.141 3.208 1.00 88.56 99 ASP A N 1
ATOM 793 C CA . ASP A 1 99 ? 8.900 18.142 4.611 1.00 88.56 99 ASP A CA 1
ATOM 794 C C . ASP A 1 99 ? 7.436 17.710 4.813 1.00 88.56 99 ASP A C 1
ATOM 796 O O . ASP A 1 99 ? 7.184 16.988 5.778 1.00 88.56 99 ASP A O 1
ATOM 800 N N . PRO A 1 100 ? 6.471 18.050 3.926 1.00 89.25 100 PRO A N 1
ATOM 801 C CA . PRO A 1 100 ? 5.098 17.569 4.069 1.00 89.25 100 PRO A CA 1
ATOM 802 C C . PRO A 1 100 ? 4.980 16.042 4.018 1.00 89.25 100 PRO A C 1
ATOM 804 O O . PRO A 1 100 ? 4.309 15.462 4.863 1.00 89.25 100 PRO A O 1
ATOM 807 N N . ALA A 1 101 ? 5.666 15.386 3.076 1.00 89.12 101 ALA A N 1
ATOM 808 C CA . ALA A 1 101 ? 5.652 13.928 2.960 1.00 89.12 101 ALA A CA 1
ATOM 809 C C . ALA A 1 101 ? 6.408 13.259 4.122 1.00 89.12 101 ALA A C 1
ATOM 811 O O . ALA A 1 101 ? 5.960 12.251 4.666 1.00 89.12 101 ALA A O 1
ATOM 812 N N . LYS A 1 102 ? 7.527 13.855 4.558 1.00 90.69 102 LYS A N 1
ATOM 813 C CA . LYS A 1 102 ? 8.265 13.426 5.757 1.00 90.69 102 LYS A CA 1
ATOM 814 C C . LYS A 1 102 ? 7.389 13.494 7.016 1.00 90.69 102 LYS A C 1
ATOM 816 O O . LYS A 1 102 ? 7.488 12.617 7.871 1.00 90.69 102 LYS A O 1
ATOM 821 N N . ALA A 1 103 ? 6.545 14.519 7.150 1.00 91.31 103 ALA A N 1
ATOM 822 C CA . ALA A 1 103 ? 5.743 14.750 8.352 1.00 91.31 103 ALA A CA 1
ATOM 823 C C . ALA A 1 103 ? 4.743 13.619 8.648 1.00 91.31 103 ALA A C 1
ATOM 825 O O . ALA A 1 103 ? 4.531 13.315 9.820 1.00 91.31 103 ALA A O 1
ATOM 826 N N . THR A 1 104 ? 4.179 12.980 7.617 1.00 93.31 104 THR A N 1
ATOM 827 C CA . THR A 1 104 ? 3.214 11.872 7.750 1.00 93.31 104 THR A CA 1
ATOM 828 C C . THR A 1 104 ? 3.825 10.493 7.469 1.00 93.31 104 THR A C 1
ATOM 830 O O . THR A 1 104 ? 3.148 9.475 7.589 1.00 93.31 104 THR A O 1
ATOM 833 N N . GLY A 1 105 ? 5.122 10.412 7.153 1.00 94.31 105 GLY A N 1
ATOM 834 C CA . GLY A 1 105 ? 5.758 9.171 6.698 1.00 94.31 105 GLY A CA 1
ATOM 835 C C . GLY A 1 105 ? 5.719 8.006 7.702 1.00 94.31 105 GLY A C 1
ATOM 836 O O . GLY A 1 105 ? 5.520 6.855 7.302 1.00 94.31 105 GLY A O 1
ATOM 837 N N . LEU A 1 106 ? 5.836 8.282 9.010 1.00 95.75 106 LEU A N 1
ATOM 838 C CA . LEU A 1 106 ? 5.690 7.247 10.047 1.00 95.75 106 LEU A CA 1
ATOM 839 C C . LEU A 1 106 ? 4.248 6.745 10.167 1.00 95.75 106 LEU A C 1
ATOM 841 O O . LEU A 1 106 ? 4.029 5.586 10.525 1.00 95.75 106 LEU A O 1
ATOM 845 N N . ASP A 1 107 ? 3.268 7.591 9.850 1.00 95.00 107 ASP A N 1
ATOM 846 C CA . ASP A 1 107 ? 1.852 7.264 9.994 1.00 95.00 107 ASP A CA 1
ATOM 847 C C . ASP A 1 107 ? 1.398 6.224 8.974 1.00 95.00 107 ASP A C 1
ATOM 849 O O . ASP A 1 107 ? 0.393 5.560 9.201 1.00 95.00 107 ASP A O 1
ATOM 853 N N . HIS A 1 108 ? 2.176 5.960 7.920 1.00 96.62 108 HIS A N 1
ATOM 854 C CA . HIS A 1 108 ? 1.969 4.792 7.063 1.00 96.62 108 HIS A CA 1
ATOM 855 C C . HIS A 1 108 ? 1.835 3.478 7.843 1.00 96.62 108 HIS A C 1
ATOM 857 O O . HIS A 1 108 ? 1.092 2.596 7.413 1.00 96.62 108 HIS A O 1
ATOM 863 N N . ALA A 1 109 ? 2.512 3.342 8.989 1.00 96.44 109 ALA A N 1
ATOM 864 C CA . ALA A 1 109 ? 2.390 2.161 9.839 1.00 96.44 109 ALA A CA 1
ATOM 865 C C . ALA A 1 109 ? 1.038 2.063 10.563 1.00 96.44 109 ALA A C 1
ATOM 867 O O . ALA A 1 109 ? 0.715 0.991 11.068 1.00 96.44 109 ALA A O 1
ATOM 868 N N . ASN A 1 110 ? 0.254 3.143 10.608 1.00 93.94 110 ASN A N 1
ATOM 869 C CA . ASN A 1 110 ? -1.042 3.242 11.280 1.00 93.94 110 ASN A CA 1
ATOM 870 C C . ASN A 1 110 ? -2.234 3.029 10.321 1.00 93.94 110 ASN A C 1
ATOM 872 O O . ASN A 1 110 ? -3.390 3.153 10.732 1.00 93.94 110 ASN A O 1
ATOM 876 N N . ASP A 1 111 ? -1.980 2.748 9.040 1.00 94.50 111 ASP A N 1
ATOM 877 C CA . ASP A 1 111 ? -3.046 2.580 8.053 1.00 94.50 111 ASP A CA 1
ATOM 878 C C . ASP A 1 111 ? -3.734 1.221 8.220 1.00 94.50 111 ASP A C 1
ATOM 880 O O . ASP A 1 111 ? -3.151 0.166 7.972 1.00 94.50 111 ASP A O 1
ATOM 884 N N . LEU A 1 112 ? -4.998 1.243 8.634 1.00 93.75 112 LEU A N 1
ATOM 885 C CA . LEU A 1 112 ? -5.775 0.067 9.010 1.00 93.75 112 LEU A CA 1
ATOM 886 C C . LEU A 1 112 ? -6.076 -0.859 7.825 1.00 93.75 112 LEU A C 1
ATOM 888 O O . LEU A 1 112 ? -6.249 -2.063 8.025 1.00 93.75 112 LEU A O 1
ATOM 892 N N . GLN A 1 113 ? -6.110 -0.342 6.593 1.00 94.94 113 GLN A N 1
ATOM 893 C CA . GLN A 1 113 ? -6.288 -1.173 5.401 1.00 94.94 113 GLN A CA 1
ATOM 894 C C . GLN A 1 113 ? -4.994 -1.928 5.077 1.00 94.94 113 GLN A C 1
ATOM 896 O O . GLN A 1 113 ? -5.013 -3.143 4.853 1.00 94.94 113 GLN A O 1
ATOM 901 N N . TRP A 1 114 ? -3.853 -1.238 5.134 1.00 97.38 114 TRP A N 1
ATOM 902 C CA . TRP A 1 114 ? -2.539 -1.865 4.982 1.00 97.38 114 TRP A CA 1
ATOM 903 C C . TRP A 1 114 ? -2.206 -2.813 6.148 1.00 97.38 114 TRP A C 1
ATOM 905 O O . TRP A 1 114 ? -1.615 -3.868 5.921 1.00 97.38 114 TRP A O 1
ATOM 915 N N . GLN A 1 115 ? -2.645 -2.517 7.374 1.00 95.38 115 GLN A N 1
ATOM 916 C CA . GLN A 1 115 ? -2.536 -3.422 8.526 1.00 95.38 115 GLN A CA 1
ATOM 917 C C . GLN A 1 115 ? -3.412 -4.671 8.381 1.00 95.38 115 GLN A C 1
ATOM 919 O O . GLN A 1 115 ? -2.981 -5.765 8.758 1.00 95.38 115 GLN A O 1
ATOM 924 N N . ALA A 1 116 ? -4.620 -4.550 7.819 1.00 93.50 116 ALA A N 1
ATOM 925 C CA . ALA A 1 116 ? -5.466 -5.703 7.508 1.00 93.50 116 ALA A CA 1
ATOM 926 C C . ALA A 1 116 ? -4.791 -6.612 6.468 1.00 93.50 116 ALA A C 1
ATOM 928 O O . ALA A 1 116 ? -4.738 -7.834 6.641 1.00 93.50 116 ALA A O 1
ATOM 929 N N . PHE A 1 117 ? -4.199 -6.012 5.432 1.00 95.88 117 PHE A N 1
ATOM 930 C CA . PHE A 1 117 ? -3.402 -6.729 4.440 1.00 95.88 117 PHE A CA 1
ATOM 931 C C . PHE A 1 117 ? -2.177 -7.420 5.064 1.00 95.88 117 PHE A C 1
ATOM 933 O O . PHE A 1 117 ? -1.989 -8.623 4.879 1.00 95.88 117 PHE A O 1
ATOM 940 N N . ALA A 1 118 ? -1.394 -6.702 5.871 1.00 95.94 118 ALA A N 1
ATOM 941 C CA . ALA A 1 118 ? -0.250 -7.258 6.589 1.00 95.94 118 ALA A CA 1
ATOM 942 C C . ALA A 1 118 ? -0.661 -8.417 7.517 1.00 95.94 118 ALA A C 1
ATOM 944 O O . ALA A 1 118 ? -0.035 -9.478 7.504 1.00 95.94 118 ALA A O 1
ATOM 945 N N . SER A 1 119 ? -1.764 -8.266 8.256 1.00 93.31 119 SER A N 1
ATOM 946 C CA . SER A 1 119 ? -2.306 -9.304 9.146 1.00 93.31 119 SER A CA 1
ATOM 947 C C . SER A 1 119 ? -2.675 -10.577 8.398 1.00 93.31 119 SER A C 1
ATOM 949 O O . SER A 1 119 ? -2.291 -11.663 8.832 1.00 93.31 119 SER A O 1
ATOM 951 N N . LYS A 1 120 ? -3.375 -10.452 7.258 1.00 91.88 120 LYS A N 1
ATOM 952 C CA . LYS A 1 120 ? -3.781 -11.591 6.418 1.00 91.88 120 LYS A CA 1
ATOM 953 C C . LYS A 1 120 ? -2.589 -12.475 6.042 1.00 91.88 120 LYS A C 1
ATOM 955 O O . LYS A 1 120 ? -2.728 -13.695 5.989 1.00 91.88 120 LYS A O 1
ATOM 960 N N . HIS A 1 121 ? -1.426 -11.865 5.815 1.00 92.81 121 HIS A N 1
ATOM 961 C CA . HIS A 1 121 ? -0.221 -12.559 5.353 1.00 92.81 121 HIS A CA 1
ATOM 962 C C . HIS A 1 121 ? 0.827 -12.810 6.434 1.00 92.81 121 HIS A C 1
ATOM 964 O O . HIS A 1 121 ? 1.844 -13.435 6.142 1.00 92.81 121 HIS A O 1
ATOM 970 N N . GLN A 1 122 ? 0.573 -12.396 7.680 1.00 93.44 122 GLN A N 1
ATOM 971 C CA . GLN A 1 122 ? 1.533 -12.447 8.791 1.00 93.44 122 GLN A CA 1
ATOM 972 C C . GLN A 1 122 ? 2.795 -11.613 8.515 1.00 93.44 122 GLN A C 1
ATOM 974 O O . GLN A 1 122 ? 3.924 -12.050 8.751 1.00 93.44 122 GLN A O 1
ATOM 979 N N . PHE A 1 123 ? 2.606 -10.426 7.949 1.00 95.94 123 PHE A N 1
ATOM 980 C CA . PHE A 1 123 ? 3.666 -9.468 7.656 1.00 95.94 123 PHE A CA 1
ATOM 981 C C . PHE A 1 123 ? 3.668 -8.361 8.709 1.00 95.94 123 PHE A C 1
ATOM 983 O O . PHE A 1 123 ? 2.645 -8.086 9.338 1.00 95.94 123 PHE A O 1
ATOM 990 N N . ALA A 1 124 ? 4.814 -7.710 8.872 1.00 97.69 124 ALA A N 1
ATOM 991 C CA . ALA A 1 124 ? 4.881 -6.420 9.546 1.00 97.69 124 ALA A CA 1
ATOM 992 C C . ALA A 1 124 ? 4.708 -5.276 8.535 1.00 97.69 124 ALA A C 1
ATOM 994 O O . ALA A 1 124 ? 4.940 -5.457 7.336 1.00 97.69 124 ALA A O 1
ATOM 995 N N . LEU A 1 125 ? 4.315 -4.101 9.020 1.00 98.44 125 LEU A N 1
ATOM 996 C CA . LEU A 1 125 ? 4.158 -2.881 8.227 1.00 98.44 125 LEU A CA 1
ATOM 997 C C . LEU A 1 125 ? 5.117 -1.810 8.749 1.00 98.44 125 LEU A C 1
ATOM 999 O O . LEU A 1 125 ? 5.155 -1.553 9.949 1.00 98.44 125 LEU A O 1
ATOM 1003 N N . LEU A 1 126 ? 5.887 -1.196 7.858 1.00 98.69 126 LEU A N 1
ATOM 1004 C CA . LEU A 1 126 ? 6.889 -0.192 8.190 1.00 98.69 126 LEU A CA 1
ATOM 1005 C C . LEU A 1 126 ? 6.575 1.130 7.494 1.00 98.69 126 LEU A C 1
ATOM 1007 O O . LEU A 1 126 ? 6.552 1.194 6.264 1.00 98.69 126 LEU A O 1
ATOM 1011 N N . GLY A 1 127 ? 6.382 2.175 8.293 1.00 97.88 127 GLY A N 1
ATOM 1012 C CA . GLY A 1 127 ? 6.451 3.563 7.850 1.00 97.88 127 GLY A CA 1
ATOM 1013 C C . GLY A 1 127 ? 7.862 4.109 8.049 1.00 97.88 127 GLY A C 1
ATOM 1014 O O . GLY A 1 127 ? 8.553 3.745 9.007 1.00 97.88 127 GLY A O 1
ATOM 1015 N N . THR A 1 128 ? 8.295 4.980 7.147 1.00 95.81 128 THR A N 1
ATOM 1016 C CA . THR A 1 128 ? 9.622 5.599 7.184 1.00 95.81 128 THR A CA 1
ATOM 1017 C C . THR A 1 128 ? 9.493 7.111 7.301 1.00 95.81 128 THR A C 1
ATOM 1019 O O . THR A 1 128 ? 8.483 7.695 6.922 1.00 95.81 128 THR A O 1
ATOM 1022 N N . LYS A 1 129 ? 10.514 7.761 7.842 1.00 93.31 129 LYS A N 1
ATOM 1023 C CA . LYS A 1 129 ? 10.652 9.215 7.869 1.00 93.31 129 LYS A CA 1
ATOM 1024 C C . LYS A 1 129 ? 12.123 9.529 7.684 1.00 93.31 129 LYS A C 1
ATOM 1026 O O . LYS A 1 129 ? 12.902 9.596 8.632 1.00 93.31 129 LYS A O 1
ATOM 1031 N N . LEU A 1 130 ? 12.501 9.655 6.425 1.00 89.56 130 LEU A N 1
ATOM 1032 C CA . LEU A 1 130 ? 13.858 9.942 6.009 1.00 89.56 130 LEU A CA 1
ATOM 1033 C C . LEU A 1 130 ? 14.103 11.459 6.051 1.00 89.56 130 LEU A C 1
ATOM 1035 O O . LEU A 1 130 ? 13.177 12.249 5.828 1.00 89.56 130 LEU A O 1
ATOM 1039 N N . PRO A 1 131 ? 15.321 11.890 6.409 1.00 84.56 131 PRO A N 1
ATOM 1040 C CA . PRO A 1 131 ? 15.609 13.303 6.577 1.00 84.56 131 PRO A CA 1
ATOM 1041 C C . PRO A 1 131 ? 15.562 14.021 5.229 1.00 84.56 131 PRO A C 1
ATOM 1043 O O . PRO A 1 131 ? 16.061 13.508 4.242 1.00 84.56 131 PRO A O 1
ATOM 1046 N N . THR A 1 132 ? 14.979 15.220 5.169 1.00 79.12 132 THR A N 1
ATOM 1047 C CA . THR A 1 132 ? 14.820 15.981 3.918 1.00 79.12 132 THR A CA 1
ATOM 1048 C C . THR A 1 132 ? 16.127 16.543 3.379 1.00 79.12 132 THR A C 1
ATOM 1050 O O . THR A 1 132 ? 16.261 16.741 2.176 1.00 79.12 132 THR A O 1
ATOM 1053 N N . ILE A 1 133 ? 17.104 16.744 4.261 1.00 69.38 133 ILE A N 1
ATOM 1054 C CA . ILE A 1 133 ? 18.490 17.052 3.897 1.00 69.38 133 ILE A CA 1
ATOM 1055 C C . ILE A 1 133 ? 19.236 15.838 3.327 1.00 69.38 133 ILE A C 1
ATOM 1057 O O . ILE A 1 133 ? 20.314 16.009 2.766 1.00 69.38 133 ILE A O 1
ATOM 1061 N N . TYR A 1 134 ? 18.683 14.625 3.474 1.00 66.00 134 TYR A N 1
ATOM 1062 C CA . TYR A 1 134 ? 19.141 13.447 2.753 1.00 66.00 134 TYR A CA 1
ATOM 1063 C C . TYR A 1 134 ? 18.242 13.232 1.530 1.00 66.00 134 TYR A C 1
ATOM 1065 O O . TYR A 1 134 ? 17.056 12.907 1.653 1.00 66.00 134 TYR A O 1
ATOM 1073 N N . PRO A 1 135 ? 18.769 13.426 0.325 1.00 60.75 135 PRO A N 1
ATOM 1074 C CA . PRO A 1 135 ? 17.902 13.637 -0.808 1.00 60.75 135 PRO A CA 1
ATOM 1075 C C . PRO A 1 135 ? 17.602 12.338 -1.555 1.00 60.75 135 PRO A C 1
ATOM 1077 O O . PRO A 1 135 ? 18.155 12.088 -2.614 1.00 60.75 135 PRO A O 1
ATOM 1080 N N . LEU A 1 136 ? 16.637 11.547 -1.077 1.00 66.44 136 LEU A N 1
ATOM 1081 C CA . LEU A 1 136 ? 16.087 10.406 -1.842 1.00 66.44 136 LEU A CA 1
ATOM 1082 C C . LEU A 1 136 ? 15.607 10.773 -3.261 1.00 66.44 136 LEU A C 1
ATOM 1084 O O . LEU A 1 136 ? 15.431 9.880 -4.080 1.00 66.44 136 LEU A O 1
ATOM 1088 N N . CYS A 1 137 ? 15.364 12.065 -3.515 1.00 61.31 137 CYS A N 1
ATOM 1089 C CA . CYS A 1 137 ? 14.975 12.637 -4.809 1.00 61.31 137 CYS A CA 1
ATOM 1090 C C . CYS A 1 137 ? 16.087 13.443 -5.492 1.00 61.31 137 CYS A C 1
ATOM 1092 O O . CYS A 1 137 ? 15.782 14.303 -6.318 1.00 61.31 137 CYS A O 1
ATOM 1094 N N . THR A 1 138 ? 17.355 13.279 -5.126 1.00 64.44 138 THR A N 1
ATOM 1095 C CA . THR A 1 138 ? 18.439 13.849 -5.933 1.00 64.44 138 THR A CA 1
ATOM 1096 C C . THR A 1 138 ? 19.371 12.766 -6.434 1.00 64.44 138 THR A C 1
ATOM 1098 O O . THR A 1 138 ? 19.363 11.622 -5.975 1.00 64.44 138 THR A O 1
ATOM 1101 N N . ASP A 1 139 ? 20.196 13.177 -7.388 1.00 65.19 139 ASP A N 1
ATOM 1102 C CA . ASP A 1 139 ? 21.229 12.375 -8.021 1.00 65.19 139 ASP A CA 1
ATOM 1103 C C . ASP A 1 139 ? 22.127 11.658 -6.994 1.00 65.19 139 ASP A C 1
ATOM 1105 O O . ASP A 1 139 ? 22.543 10.521 -7.211 1.00 65.19 139 ASP A O 1
ATOM 1109 N N . GLU A 1 140 ? 22.404 12.289 -5.852 1.00 66.38 140 GLU A N 1
ATOM 1110 C CA . GLU A 1 140 ? 23.288 11.762 -4.813 1.00 66.38 140 GLU A CA 1
ATOM 1111 C C . GLU A 1 140 ? 22.747 10.498 -4.125 1.00 66.38 140 GLU A C 1
ATOM 1113 O O . GLU A 1 140 ? 23.522 9.575 -3.853 1.00 66.38 140 GLU A O 1
ATOM 1118 N N . ALA A 1 141 ? 21.434 10.399 -3.883 1.00 66.25 141 ALA A N 1
ATOM 1119 C CA . ALA A 1 141 ? 20.877 9.209 -3.234 1.00 66.25 141 ALA A CA 1
ATOM 1120 C C . ALA A 1 141 ? 20.919 7.965 -4.125 1.00 66.25 141 ALA A C 1
ATOM 1122 O O . ALA A 1 141 ? 20.962 6.858 -3.598 1.00 66.25 141 ALA A O 1
ATOM 1123 N N . GLY A 1 142 ? 20.940 8.130 -5.453 1.00 64.56 142 GLY A N 1
ATOM 1124 C CA . GLY A 1 142 ? 21.118 7.021 -6.396 1.00 64.56 142 GLY A CA 1
ATOM 1125 C C . GLY A 1 142 ? 22.540 6.450 -6.430 1.00 64.56 142 GLY A C 1
ATOM 1126 O O . GLY A 1 142 ? 22.759 5.405 -7.035 1.00 64.56 142 GLY A O 1
ATOM 1127 N N . VAL A 1 143 ? 23.529 7.111 -5.808 1.00 69.81 143 VAL A N 1
ATOM 1128 C CA . VAL A 1 143 ? 24.948 6.717 -5.933 1.00 69.81 143 VAL A CA 1
ATOM 1129 C C . VAL A 1 143 ? 25.645 6.372 -4.616 1.00 69.81 143 VAL A C 1
ATOM 1131 O O . VAL A 1 143 ? 26.646 5.655 -4.645 1.00 69.81 143 VAL A O 1
ATOM 1134 N N . ASP A 1 144 ? 25.168 6.852 -3.463 1.00 77.25 144 ASP A N 1
ATOM 1135 C CA . ASP A 1 144 ? 25.898 6.718 -2.189 1.00 77.25 144 ASP A CA 1
ATOM 1136 C C . ASP A 1 144 ? 25.462 5.534 -1.296 1.00 77.25 144 ASP A C 1
ATOM 1138 O O . ASP A 1 144 ? 26.164 5.182 -0.336 1.00 77.25 144 ASP A O 1
ATOM 1142 N N . GLY A 1 145 ? 24.319 4.905 -1.604 1.00 81.25 145 GLY A N 1
ATOM 1143 C CA . GLY A 1 145 ? 23.768 3.752 -0.877 1.00 81.25 145 GLY A CA 1
ATOM 1144 C C . GLY A 1 145 ? 23.456 4.027 0.601 1.00 81.25 145 GLY A C 1
ATOM 1145 O O . GLY A 1 145 ? 23.375 3.102 1.417 1.00 81.25 145 GLY A O 1
ATOM 1146 N N . VAL A 1 146 ? 23.342 5.292 1.006 1.00 86.19 146 VAL A N 1
ATOM 1147 C CA . VAL A 1 146 ? 23.168 5.668 2.413 1.00 86.19 146 VAL A CA 1
ATOM 1148 C C . VAL A 1 146 ? 21.768 5.319 2.918 1.00 86.19 146 VAL A C 1
ATOM 1150 O O . VAL A 1 146 ? 21.669 4.702 3.980 1.00 86.19 146 VAL A O 1
ATOM 1153 N N . ALA A 1 147 ? 20.700 5.641 2.179 1.00 88.00 147 ALA A N 1
ATOM 1154 C CA . ALA A 1 147 ? 19.336 5.290 2.590 1.00 88.00 147 ALA A CA 1
ATOM 1155 C C . ALA A 1 147 ? 19.147 3.781 2.750 1.00 88.00 147 ALA A C 1
ATOM 1157 O O . ALA A 1 147 ? 18.541 3.339 3.725 1.00 88.00 147 ALA A O 1
ATOM 1158 N N . GLU A 1 148 ? 19.714 2.987 1.840 1.00 91.06 148 GLU A N 1
ATOM 1159 C CA . GLU A 1 148 ? 19.752 1.531 1.966 1.00 91.06 148 GLU A CA 1
ATOM 1160 C C . GLU A 1 148 ? 20.415 1.111 3.283 1.00 91.06 148 GLU A C 1
ATOM 1162 O O . GLU A 1 148 ? 19.842 0.348 4.061 1.00 91.06 148 GLU A O 1
ATOM 1167 N N . ARG A 1 149 ? 21.608 1.638 3.576 1.00 91.19 149 ARG A N 1
ATOM 1168 C CA . ARG A 1 149 ? 22.352 1.300 4.795 1.00 91.19 149 ARG A CA 1
ATOM 1169 C C . ARG A 1 149 ? 21.586 1.679 6.062 1.00 91.19 149 ARG A C 1
ATOM 1171 O O . ARG A 1 149 ? 21.561 0.904 7.016 1.00 91.19 149 ARG A O 1
ATOM 1178 N N . MET A 1 150 ? 20.958 2.856 6.078 1.00 91.81 150 MET A N 1
ATOM 1179 C CA . MET A 1 150 ? 20.131 3.310 7.199 1.00 91.81 150 MET A CA 1
ATOM 1180 C C . MET A 1 150 ? 18.922 2.393 7.398 1.00 91.81 150 MET A C 1
ATOM 1182 O O . MET A 1 150 ? 18.633 2.014 8.532 1.00 91.81 150 MET A O 1
ATOM 1186 N N . PHE A 1 151 ? 18.265 1.990 6.310 1.00 95.19 151 PHE A N 1
ATOM 1187 C CA . PHE A 1 151 ? 17.143 1.059 6.340 1.00 95.19 151 PHE A CA 1
ATOM 1188 C C . PHE A 1 151 ? 17.558 -0.319 6.871 1.00 95.19 151 PHE A C 1
ATOM 1190 O O . PHE A 1 151 ? 16.921 -0.836 7.786 1.00 95.19 151 PHE A O 1
ATOM 1197 N N . LEU A 1 152 ? 18.659 -0.895 6.379 1.00 95.94 152 LEU A N 1
ATOM 1198 C CA . LEU A 1 152 ? 19.163 -2.188 6.857 1.00 95.94 152 LEU A CA 1
ATOM 1199 C C . LEU A 1 152 ? 19.546 -2.143 8.346 1.00 95.94 152 LEU A C 1
ATOM 1201 O O . LEU A 1 152 ? 19.184 -3.046 9.099 1.00 95.94 152 LEU A O 1
ATOM 1205 N N . ASN A 1 153 ? 20.196 -1.065 8.797 1.00 95.62 153 ASN A N 1
ATOM 1206 C CA . ASN A 1 153 ? 20.497 -0.855 10.216 1.00 95.62 153 ASN A CA 1
ATOM 1207 C C . ASN A 1 153 ? 19.218 -0.742 11.063 1.00 95.62 153 ASN A C 1
ATOM 1209 O O . ASN A 1 153 ? 19.156 -1.288 12.168 1.00 95.62 153 ASN A O 1
ATOM 1213 N N . ALA A 1 154 ? 18.193 -0.057 10.545 1.00 97.12 154 ALA A N 1
ATOM 1214 C CA . ALA A 1 154 ? 16.898 0.045 11.205 1.00 97.12 154 ALA A CA 1
ATOM 1215 C C . ALA A 1 154 ? 16.232 -1.327 11.345 1.00 97.12 154 ALA A C 1
ATOM 1217 O O . ALA A 1 154 ? 15.732 -1.634 12.426 1.00 97.12 154 ALA A O 1
ATOM 1218 N N . LEU A 1 155 ? 16.268 -2.172 10.306 1.00 98.06 155 LEU A N 1
ATOM 1219 C CA . LEU A 1 155 ? 15.722 -3.531 10.375 1.00 98.06 155 LEU A CA 1
ATOM 1220 C C . LEU A 1 155 ? 16.392 -4.357 11.473 1.00 98.06 155 LEU A C 1
ATOM 1222 O O . LEU A 1 155 ? 15.682 -4.961 12.273 1.00 98.06 155 LEU A O 1
ATOM 1226 N N . THR A 1 156 ? 17.721 -4.304 11.585 1.00 97.25 156 THR A N 1
ATOM 1227 C CA . THR A 1 156 ? 18.458 -5.031 12.632 1.00 97.25 156 THR A CA 1
ATOM 1228 C C . THR A 1 156 ? 18.102 -4.541 14.031 1.00 97.25 156 THR A C 1
ATOM 1230 O O . THR A 1 156 ? 17.874 -5.339 14.945 1.00 97.25 156 THR A O 1
ATOM 1233 N N . ALA A 1 157 ? 17.996 -3.226 14.218 1.00 97.06 157 ALA A N 1
ATOM 1234 C CA . ALA A 1 157 ? 17.602 -2.652 15.499 1.00 97.06 157 ALA A CA 1
ATOM 1235 C C . ALA A 1 157 ? 16.140 -2.980 15.857 1.00 97.06 157 ALA A C 1
ATOM 1237 O O . ALA A 1 157 ? 15.837 -3.326 17.001 1.00 97.06 157 ALA A O 1
ATOM 1238 N N . LEU A 1 158 ? 15.230 -2.926 14.881 1.00 97.50 158 LEU A N 1
ATOM 1239 C CA . LEU A 1 158 ? 13.823 -3.283 15.054 1.00 97.50 158 LEU A CA 1
ATOM 1240 C C . LEU A 1 158 ? 13.644 -4.781 15.323 1.00 97.50 158 LEU A C 1
ATOM 1242 O O . LEU A 1 158 ? 12.825 -5.136 16.168 1.00 97.50 158 LEU A O 1
ATOM 1246 N N . ALA A 1 159 ? 14.432 -5.650 14.686 1.00 96.88 159 ALA A N 1
ATOM 1247 C CA . ALA A 1 159 ? 14.464 -7.091 14.939 1.00 96.88 159 ALA A CA 1
ATOM 1248 C C . ALA A 1 159 ? 14.745 -7.397 16.413 1.00 96.88 159 ALA A C 1
ATOM 1250 O O . ALA A 1 159 ? 14.018 -8.162 17.051 1.00 96.88 159 ALA A O 1
ATOM 1251 N N . GLN A 1 160 ? 15.749 -6.727 16.981 1.00 96.00 160 GLN A N 1
ATOM 1252 C CA . GLN A 1 160 ? 16.089 -6.843 18.397 1.00 96.00 160 GLN A CA 1
ATOM 1253 C C . GLN A 1 160 ? 14.997 -6.247 19.292 1.00 96.00 160 GLN A C 1
ATOM 1255 O O . GLN A 1 160 ? 14.549 -6.898 20.234 1.00 96.00 160 GLN A O 1
ATOM 1260 N N . LYS A 1 161 ? 14.536 -5.027 18.985 1.00 94.94 161 LYS A N 1
ATOM 1261 C CA . LYS A 1 161 ? 13.567 -4.289 19.812 1.00 94.94 161 LYS A CA 1
ATOM 1262 C C . LYS A 1 161 ? 12.193 -4.962 19.870 1.00 94.94 161 LYS A C 1
ATOM 1264 O O . LYS A 1 161 ? 11.532 -4.899 20.902 1.00 94.94 161 LYS A O 1
ATOM 1269 N N . SER A 1 162 ? 11.777 -5.595 18.777 1.00 93.81 162 SER A N 1
ATOM 1270 C CA . SER A 1 162 ? 10.492 -6.291 18.668 1.00 93.81 162 SER A CA 1
ATOM 1271 C C . SER A 1 162 ? 10.551 -7.772 19.037 1.00 93.81 162 SER A C 1
ATOM 1273 O O . SER A 1 162 ? 9.508 -8.409 19.126 1.00 93.81 162 SER A O 1
ATOM 1275 N N . ASN A 1 163 ? 11.746 -8.322 19.289 1.00 93.56 163 ASN A N 1
ATOM 1276 C CA . ASN A 1 163 ? 11.962 -9.759 19.475 1.00 93.56 163 ASN A CA 1
ATOM 1277 C C . ASN A 1 163 ? 11.510 -10.602 18.257 1.00 93.56 163 ASN A C 1
ATOM 1279 O O . ASN A 1 163 ? 11.053 -11.734 18.407 1.00 93.56 163 ASN A O 1
ATOM 1283 N N . HIS A 1 164 ? 11.685 -10.046 17.052 1.00 94.75 164 HIS A N 1
ATOM 1284 C CA . HIS A 1 164 ? 11.464 -10.702 15.760 1.00 94.75 164 HIS A CA 1
ATOM 1285 C C . HIS A 1 164 ? 12.776 -10.745 14.954 1.00 94.75 164 HIS A C 1
ATOM 1287 O O . HIS A 1 164 ? 12.958 -9.962 14.015 1.00 94.75 164 HIS A O 1
ATOM 1293 N N . PRO A 1 165 ? 13.727 -11.639 15.303 1.00 94.31 165 PRO A N 1
ATOM 1294 C CA . PRO A 1 165 ? 15.034 -11.735 14.640 1.00 94.31 165 PRO A CA 1
ATOM 1295 C C . PRO A 1 165 ? 14.941 -12.086 13.145 1.00 94.31 165 PRO A C 1
ATOM 1297 O O . PRO A 1 165 ? 15.903 -11.919 12.397 1.00 94.31 165 PRO A O 1
ATOM 1300 N N . GLU A 1 166 ? 13.798 -12.592 12.684 1.00 93.31 166 GLU A N 1
ATOM 1301 C CA . GLU A 1 166 ? 13.533 -12.851 11.275 1.00 93.31 166 GLU A CA 1
ATOM 1302 C C . GLU A 1 166 ? 13.403 -11.580 10.423 1.00 93.31 166 GLU A C 1
ATOM 1304 O O . GLU A 1 166 ? 13.584 -11.683 9.210 1.00 93.31 166 GLU A O 1
ATOM 1309 N N . LEU A 1 167 ? 13.154 -10.396 11.007 1.00 94.50 167 LEU A N 1
ATOM 1310 C CA . LEU A 1 167 ? 13.025 -9.130 10.259 1.00 94.50 167 LEU A CA 1
ATOM 1311 C C . LEU A 1 167 ? 14.229 -8.856 9.344 1.00 94.50 167 LEU A C 1
ATOM 1313 O O . LEU A 1 167 ? 14.071 -8.414 8.203 1.00 94.50 167 LEU A O 1
ATOM 1317 N N . ASP A 1 168 ? 15.425 -9.241 9.786 1.00 90.75 168 ASP A N 1
ATOM 1318 C CA . ASP A 1 168 ? 16.662 -9.113 9.012 1.00 90.75 168 ASP A CA 1
ATOM 1319 C C . ASP A 1 168 ? 16.711 -10.007 7.768 1.00 90.75 168 ASP A C 1
ATOM 1321 O O . ASP A 1 168 ? 17.590 -9.832 6.928 1.00 90.75 168 ASP A O 1
ATOM 1325 N N . LYS A 1 169 ? 15.792 -10.966 7.612 1.00 91.81 169 LYS A N 1
ATOM 1326 C CA . LYS A 1 169 ? 15.825 -11.998 6.558 1.00 91.81 169 LYS A CA 1
ATOM 1327 C C . LYS A 1 169 ? 14.542 -12.097 5.742 1.00 91.81 169 LYS A C 1
ATOM 1329 O O . LYS A 1 169 ? 14.600 -12.533 4.594 1.00 91.81 169 LYS A O 1
ATOM 1334 N N . VAL A 1 170 ? 13.398 -11.723 6.312 1.00 94.62 170 VAL A N 1
ATOM 1335 C CA . VAL A 1 170 ? 12.101 -11.833 5.631 1.00 94.62 170 VAL A CA 1
ATOM 1336 C C . VAL A 1 170 ? 12.044 -10.961 4.373 1.00 94.62 170 VAL A C 1
ATOM 1338 O O . VAL A 1 170 ? 12.572 -9.851 4.367 1.00 94.62 170 VAL A O 1
ATOM 1341 N N . PRO A 1 171 ? 11.429 -11.428 3.286 1.00 96.56 171 PRO A N 1
ATOM 1342 C CA . PRO A 1 171 ? 11.339 -10.648 2.061 1.00 96.56 171 PRO A CA 1
ATOM 1343 C C . PRO A 1 171 ? 10.394 -9.440 2.208 1.00 96.56 171 PRO A C 1
ATOM 1345 O O . PRO A 1 171 ? 9.584 -9.359 3.134 1.00 96.56 171 PRO A O 1
ATOM 1348 N N . TRP A 1 172 ? 10.511 -8.489 1.290 1.00 98.00 172 TRP A N 1
ATOM 1349 C CA . TRP A 1 172 ? 9.879 -7.180 1.337 1.00 98.00 172 TRP A CA 1
ATOM 1350 C C . TRP A 1 172 ? 8.857 -7.003 0.218 1.00 98.00 172 TRP A C 1
ATOM 1352 O O . TRP A 1 172 ? 9.115 -7.337 -0.938 1.00 98.00 172 TRP A O 1
ATOM 1362 N N . ILE A 1 173 ? 7.717 -6.414 0.549 1.00 98.69 173 ILE A N 1
ATOM 1363 C CA . ILE A 1 173 ? 6.932 -5.630 -0.401 1.00 98.69 173 ILE A CA 1
ATOM 1364 C C . ILE A 1 173 ? 7.411 -4.191 -0.275 1.00 98.69 173 ILE A C 1
ATOM 1366 O O . ILE A 1 173 ? 7.466 -3.664 0.837 1.00 98.69 173 ILE A O 1
ATOM 1370 N N . LEU A 1 174 ? 7.728 -3.565 -1.402 1.00 98.75 174 LEU A N 1
ATOM 1371 C CA . LEU A 1 174 ? 8.128 -2.165 -1.442 1.00 98.75 174 LEU A CA 1
ATOM 1372 C C . LEU A 1 174 ? 7.010 -1.346 -2.077 1.00 98.75 174 LEU A C 1
ATOM 1374 O O . LEU A 1 174 ? 6.554 -1.643 -3.181 1.00 98.75 174 LEU A O 1
ATOM 1378 N N . TRP A 1 175 ? 6.555 -0.334 -1.360 1.00 98.62 175 TRP A N 1
ATOM 1379 C CA . TRP A 1 175 ? 5.621 0.663 -1.846 1.00 98.62 175 TRP A CA 1
ATOM 1380 C C . TRP A 1 175 ? 6.274 2.027 -1.674 1.00 98.62 175 TRP A C 1
ATOM 1382 O O . TRP A 1 175 ? 6.797 2.328 -0.598 1.00 98.62 175 TRP A O 1
ATOM 1392 N N . GLY A 1 176 ? 6.233 2.853 -2.712 1.00 97.00 176 GLY A N 1
ATOM 1393 C CA . GLY A 1 176 ? 6.869 4.160 -2.681 1.00 97.00 176 GLY A CA 1
ATOM 1394 C C . GLY A 1 176 ? 6.103 5.204 -3.473 1.00 97.00 176 GLY A C 1
ATOM 1395 O O . GLY A 1 176 ? 5.634 4.912 -4.571 1.00 97.00 176 GLY A O 1
ATOM 1396 N N . HIS A 1 177 ? 6.005 6.417 -2.927 1.00 95.88 177 HIS A N 1
ATOM 1397 C CA . HIS A 1 177 ? 5.436 7.581 -3.615 1.00 95.88 177 HIS A CA 1
ATOM 1398 C C . HIS A 1 177 ? 6.532 8.542 -4.078 1.00 95.88 177 HIS A C 1
ATOM 1400 O O . HIS A 1 177 ? 7.408 8.857 -3.276 1.00 95.88 177 HIS A O 1
ATOM 1406 N N . SER A 1 178 ? 6.500 9.032 -5.324 1.00 93.12 178 SER A N 1
ATOM 1407 C CA . SER A 1 178 ? 7.488 10.003 -5.836 1.00 93.12 178 SER A CA 1
ATOM 1408 C C . SER A 1 178 ? 8.928 9.493 -5.632 1.00 93.12 178 SER A C 1
ATOM 1410 O O . SER A 1 178 ? 9.215 8.361 -6.015 1.00 93.12 178 SER A O 1
ATOM 1412 N N . GLY A 1 179 ? 9.821 10.220 -4.954 1.00 90.31 179 GLY A N 1
ATOM 1413 C CA . GLY A 1 179 ? 11.158 9.696 -4.602 1.00 90.31 179 GLY A CA 1
ATOM 1414 C C . GLY A 1 179 ? 11.179 8.418 -3.766 1.00 90.31 179 GLY A C 1
ATOM 1415 O O . GLY A 1 179 ? 12.163 7.682 -3.754 1.00 90.31 179 GLY A O 1
ATOM 1416 N N . GLY A 1 180 ? 10.087 8.088 -3.079 1.00 93.12 180 GLY A N 1
ATOM 1417 C CA . GLY A 1 180 ? 9.944 6.780 -2.455 1.00 93.12 180 GLY A CA 1
ATOM 1418 C C . GLY A 1 180 ? 9.817 5.643 -3.470 1.00 93.12 180 GLY A C 1
ATOM 1419 O O . GLY A 1 180 ? 10.242 4.518 -3.192 1.00 93.12 180 GLY A O 1
ATOM 1420 N N . ALA A 1 181 ? 9.258 5.916 -4.652 1.00 94.62 181 ALA A N 1
ATOM 1421 C CA . ALA A 1 181 ? 9.224 4.976 -5.772 1.00 94.62 181 ALA A CA 1
ATOM 1422 C C . ALA A 1 181 ? 10.628 4.779 -6.369 1.00 94.62 181 ALA A C 1
ATOM 1424 O O . ALA A 1 181 ? 11.002 3.662 -6.725 1.00 94.62 181 ALA A O 1
ATOM 1425 N N . ASP A 1 182 ? 11.436 5.839 -6.413 1.00 91.06 182 ASP A N 1
ATOM 1426 C CA . ASP A 1 182 ? 12.846 5.757 -6.799 1.00 91.06 182 ASP A CA 1
ATOM 1427 C C . ASP A 1 182 ? 13.644 4.882 -5.835 1.00 91.06 182 ASP A C 1
ATOM 1429 O O . ASP A 1 182 ? 14.276 3.912 -6.258 1.00 91.06 182 ASP A O 1
ATOM 1433 N N . TRP A 1 183 ? 13.512 5.139 -4.531 1.00 92.88 183 TRP A N 1
ATOM 1434 C CA . TRP A 1 183 ? 14.090 4.292 -3.487 1.00 92.88 183 TRP A CA 1
ATOM 1435 C C . TRP A 1 183 ? 13.658 2.826 -3.633 1.00 92.88 183 TRP A C 1
ATOM 1437 O O . TRP A 1 183 ? 14.485 1.918 -3.562 1.00 92.88 183 TRP A O 1
ATOM 1447 N N . SER A 1 184 ? 12.375 2.575 -3.908 1.00 95.19 184 SER A N 1
ATOM 1448 C CA . SER A 1 184 ? 11.855 1.213 -4.078 1.00 95.19 184 SER A CA 1
ATOM 1449 C C . SER A 1 184 ? 12.514 0.480 -5.251 1.00 95.19 184 SER A C 1
ATOM 1451 O O . SER A 1 184 ? 12.793 -0.719 -5.156 1.00 95.19 184 SER A O 1
ATOM 1453 N N . MET A 1 185 ? 12.808 1.190 -6.343 1.00 93.88 185 MET A N 1
ATOM 1454 C CA . MET A 1 185 ? 13.510 0.620 -7.493 1.00 93.88 185 MET A CA 1
ATOM 1455 C C . MET A 1 185 ? 15.003 0.391 -7.238 1.00 93.88 185 MET A C 1
ATOM 1457 O O . MET A 1 185 ? 15.513 -0.639 -7.683 1.00 93.88 185 MET A O 1
ATOM 1461 N N . GLN A 1 186 ? 15.685 1.261 -6.485 1.00 91.50 186 GLN A N 1
ATOM 1462 C CA . GLN A 1 186 ? 17.070 1.007 -6.051 1.00 91.50 186 GLN A CA 1
ATOM 1463 C C . GLN A 1 186 ? 17.146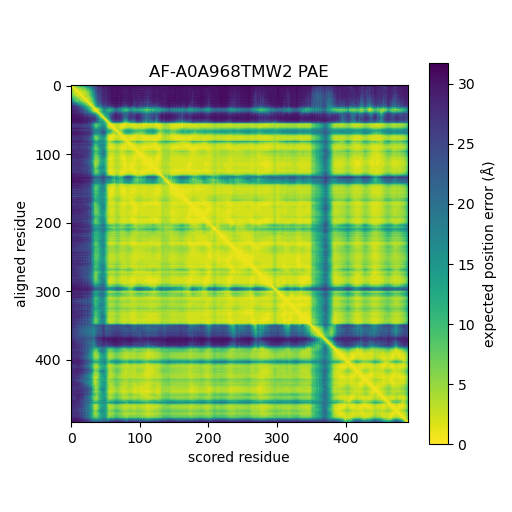 -0.237 -5.165 1.00 91.50 186 GLN A C 1
ATOM 1465 O O . GLN A 1 186 ? 17.945 -1.139 -5.400 1.00 91.50 186 GLN A O 1
ATOM 1470 N N . MET A 1 187 ? 16.248 -0.345 -4.183 1.00 94.44 187 MET A N 1
ATOM 1471 C CA . MET A 1 187 ? 16.197 -1.506 -3.297 1.00 94.44 187 MET A CA 1
ATOM 1472 C C . MET A 1 187 ? 15.904 -2.800 -4.065 1.00 94.44 187 MET A C 1
ATOM 1474 O O . MET A 1 187 ? 16.476 -3.842 -3.747 1.00 94.44 187 MET A O 1
ATOM 1478 N N . LEU A 1 188 ? 15.058 -2.748 -5.101 1.00 95.56 188 LEU A N 1
ATOM 1479 C CA . LEU A 1 188 ? 14.866 -3.870 -6.021 1.00 95.56 188 LEU A CA 1
ATOM 1480 C C . LEU A 1 188 ? 16.143 -4.201 -6.803 1.00 95.56 188 LEU A C 1
ATOM 1482 O O . LEU A 1 188 ? 16.471 -5.379 -6.945 1.00 95.56 188 LEU A O 1
ATOM 1486 N N . HIS A 1 189 ? 16.853 -3.192 -7.307 1.00 93.44 189 HIS A N 1
ATOM 1487 C CA . HIS A 1 189 ? 18.106 -3.391 -8.028 1.00 93.44 189 HIS A CA 1
ATOM 1488 C C . HIS A 1 189 ? 19.175 -4.054 -7.151 1.00 93.44 189 HIS A C 1
ATOM 1490 O O . HIS A 1 189 ? 19.805 -5.017 -7.590 1.00 93.44 189 HIS A O 1
ATOM 1496 N N . HIS A 1 190 ? 19.342 -3.588 -5.914 1.00 93.25 190 HIS A N 1
ATOM 1497 C CA . HIS A 1 190 ? 20.384 -4.062 -5.004 1.00 93.25 190 HIS A CA 1
ATOM 1498 C C . HIS A 1 190 ? 20.014 -5.376 -4.299 1.00 93.25 190 HIS A C 1
ATOM 1500 O O . HIS A 1 190 ? 20.890 -6.193 -4.011 1.00 93.25 190 HIS A O 1
ATOM 1506 N N . HIS A 1 191 ? 18.720 -5.626 -4.054 1.00 95.12 191 HIS A N 1
ATOM 1507 C CA . HIS A 1 191 ? 18.238 -6.787 -3.291 1.00 95.12 191 HIS A CA 1
ATOM 1508 C C . HIS A 1 191 ? 17.139 -7.597 -4.004 1.00 95.12 191 HIS A C 1
ATOM 1510 O O . HIS A 1 191 ? 16.131 -7.932 -3.373 1.00 95.12 191 HIS A O 1
ATOM 1516 N N . PRO A 1 192 ? 17.301 -8.013 -5.276 1.00 94.31 192 PRO A N 1
ATOM 1517 C CA . PRO A 1 192 ? 16.233 -8.672 -6.040 1.00 94.31 192 PRO A CA 1
ATOM 1518 C C . PRO A 1 192 ? 15.663 -9.922 -5.361 1.00 94.31 192 PRO A C 1
ATOM 1520 O O . PRO A 1 192 ? 14.459 -10.172 -5.395 1.00 94.31 192 PRO A O 1
ATOM 1523 N N . ASN A 1 193 ? 16.520 -10.687 -4.680 1.00 92.38 193 ASN A N 1
ATOM 1524 C CA . ASN A 1 193 ? 16.133 -11.917 -3.983 1.00 92.38 193 ASN A CA 1
ATOM 1525 C C . ASN A 1 193 ? 15.360 -11.670 -2.680 1.00 92.38 193 ASN A C 1
ATOM 1527 O O . ASN A 1 193 ? 14.804 -12.609 -2.110 1.00 92.38 193 ASN A O 1
ATOM 1531 N N . ARG A 1 194 ? 15.328 -10.425 -2.196 1.00 94.19 194 ARG A N 1
ATOM 1532 C CA . ARG A 1 194 ? 14.549 -10.029 -1.024 1.00 94.19 194 ARG A CA 1
ATOM 1533 C C . ARG A 1 194 ? 13.250 -9.339 -1.381 1.00 94.19 194 ARG A C 1
ATOM 1535 O O . ARG A 1 194 ? 12.464 -9.124 -0.473 1.00 94.19 194 ARG A O 1
ATOM 1542 N N . VAL A 1 195 ? 12.979 -9.029 -2.647 1.00 97.25 195 VAL A N 1
ATOM 1543 C CA . VAL A 1 195 ? 11.769 -8.295 -3.029 1.00 97.25 195 VAL A CA 1
ATOM 1544 C C . VAL A 1 195 ? 10.698 -9.235 -3.587 1.00 97.25 195 VAL A C 1
ATOM 1546 O O . VAL A 1 195 ? 10.885 -9.973 -4.559 1.00 97.25 195 VAL A O 1
ATOM 1549 N N . ILE A 1 196 ? 9.536 -9.201 -2.942 1.00 97.44 196 ILE A N 1
ATOM 1550 C CA . ILE A 1 196 ? 8.319 -9.904 -3.349 1.00 97.44 196 ILE A CA 1
ATOM 1551 C C . ILE A 1 196 ? 7.700 -9.185 -4.539 1.00 97.44 196 ILE A C 1
ATOM 1553 O O . ILE A 1 196 ? 7.410 -9.813 -5.553 1.00 97.44 196 ILE A O 1
ATOM 1557 N N . ALA A 1 197 ? 7.472 -7.884 -4.388 1.00 98.38 197 ALA A N 1
ATOM 1558 C CA . ALA A 1 197 ? 6.854 -7.026 -5.383 1.00 98.38 197 ALA A CA 1
ATOM 1559 C C . ALA A 1 197 ? 7.155 -5.558 -5.072 1.00 98.38 197 ALA A C 1
ATOM 1561 O O . ALA A 1 197 ? 7.413 -5.209 -3.915 1.00 98.38 197 ALA A O 1
ATOM 1562 N N . VAL A 1 198 ? 7.060 -4.717 -6.100 1.00 98.69 198 VAL A N 1
ATOM 1563 C CA . VAL A 1 198 ? 7.174 -3.261 -5.977 1.00 98.69 198 VAL A CA 1
ATOM 1564 C C . VAL A 1 198 ? 5.912 -2.578 -6.499 1.00 98.69 198 VAL A C 1
ATOM 1566 O O . VAL A 1 198 ? 5.368 -2.973 -7.534 1.00 98.69 198 VAL A O 1
ATOM 1569 N N . VAL A 1 199 ? 5.455 -1.546 -5.794 1.00 98.75 199 VAL A N 1
ATOM 1570 C CA . VAL A 1 199 ? 4.420 -0.614 -6.251 1.00 98.75 199 VAL A CA 1
ATOM 1571 C C . VAL A 1 199 ? 5.002 0.795 -6.243 1.00 98.75 199 VAL A C 1
ATOM 1573 O O . VAL A 1 199 ? 5.224 1.380 -5.184 1.00 98.75 199 VAL A O 1
ATOM 1576 N N . ASN A 1 200 ? 5.225 1.331 -7.437 1.00 98.12 200 ASN A N 1
ATOM 1577 C CA . ASN A 1 200 ? 5.724 2.682 -7.654 1.00 98.12 200 ASN A CA 1
ATOM 1578 C C . ASN A 1 200 ? 4.544 3.612 -7.911 1.00 98.12 200 ASN A C 1
ATOM 1580 O O . ASN A 1 200 ? 3.830 3.444 -8.901 1.00 98.12 200 ASN A O 1
ATOM 1584 N N . VAL A 1 201 ? 4.319 4.577 -7.028 1.00 97.62 201 VAL A N 1
ATOM 1585 C CA . VAL A 1 201 ? 3.178 5.492 -7.083 1.00 97.62 201 VAL A CA 1
ATOM 1586 C C . VAL A 1 201 ? 3.673 6.874 -7.459 1.00 97.62 201 VAL A C 1
ATOM 1588 O O . VAL A 1 201 ? 4.317 7.523 -6.648 1.00 97.62 201 VAL A O 1
ATOM 1591 N N . ARG A 1 202 ? 3.335 7.326 -8.674 1.00 93.88 202 ARG A N 1
ATOM 1592 C CA . ARG A 1 202 ? 3.803 8.590 -9.272 1.00 93.88 202 ARG A CA 1
ATOM 1593 C C . ARG A 1 202 ? 5.335 8.641 -9.334 1.00 93.88 202 ARG A C 1
ATOM 1595 O O . ARG A 1 202 ? 5.975 8.875 -8.326 1.00 93.88 202 ARG A O 1
ATOM 1602 N N . CYS A 1 203 ? 5.920 8.461 -10.521 1.00 92.19 203 CYS A N 1
ATOM 1603 C CA . CYS A 1 203 ? 7.375 8.311 -10.739 1.00 92.19 203 CYS A CA 1
ATOM 1604 C C . CYS A 1 203 ? 7.925 6.916 -10.363 1.00 92.19 203 CYS A C 1
ATOM 1606 O O . CYS A 1 203 ? 7.177 5.933 -10.362 1.00 92.19 203 CYS A O 1
ATOM 1608 N N . GLY A 1 204 ? 9.243 6.803 -10.169 1.00 87.69 204 GLY A N 1
ATOM 1609 C CA . GLY A 1 204 ? 9.970 5.547 -9.985 1.00 87.69 204 GLY A CA 1
ATOM 1610 C C . GLY A 1 204 ? 10.813 5.199 -11.209 1.00 87.69 204 GLY A C 1
ATOM 1611 O O . GLY A 1 204 ? 10.291 4.729 -12.224 1.00 87.69 204 GLY A O 1
ATOM 1612 N N . GLY A 1 205 ? 12.121 5.416 -11.110 1.00 83.94 205 GLY A N 1
ATOM 1613 C CA . GLY A 1 205 ? 13.081 5.158 -12.184 1.00 83.94 205 GLY A CA 1
ATOM 1614 C C . GLY A 1 205 ? 14.384 5.954 -12.113 1.00 83.94 205 GLY A C 1
ATOM 1615 O O . GLY A 1 205 ? 15.295 5.614 -12.873 1.00 83.94 205 GLY A O 1
ATOM 1616 N N . ILE A 1 206 ? 14.450 6.957 -11.227 1.00 83.31 206 ILE A N 1
ATOM 1617 C CA . ILE A 1 206 ? 15.528 7.933 -11.003 1.00 83.31 206 ILE A CA 1
ATOM 1618 C C . ILE A 1 206 ? 15.932 8.630 -12.287 1.00 83.31 206 ILE A C 1
ATOM 1620 O O . ILE A 1 206 ? 16.538 8.023 -13.169 1.00 83.31 206 ILE A O 1
ATOM 1624 N N . LEU A 1 207 ? 15.610 9.915 -12.395 1.00 81.88 207 LEU A N 1
ATOM 1625 C CA . LEU A 1 207 ? 16.071 10.757 -13.489 1.00 81.88 207 LEU A CA 1
ATOM 1626 C C . LEU A 1 207 ? 17.154 11.699 -12.977 1.00 81.88 207 LEU A C 1
ATOM 1628 O O . LEU A 1 207 ? 16.860 12.674 -12.294 1.00 81.88 207 LEU A O 1
ATOM 1632 N N . PHE A 1 208 ? 18.401 11.423 -13.344 1.00 80.25 208 PHE A N 1
ATOM 1633 C CA . PHE A 1 208 ? 19.511 12.294 -12.991 1.00 80.25 208 PHE A CA 1
ATOM 1634 C C . PHE A 1 208 ? 19.411 13.634 -13.726 1.00 80.25 208 PHE A C 1
ATOM 1636 O O . PHE A 1 208 ? 18.920 13.694 -14.858 1.00 80.25 208 PHE A O 1
ATOM 1643 N N . SER A 1 209 ? 19.994 14.694 -13.162 1.00 78.88 209 SER A N 1
ATOM 1644 C CA . SER A 1 209 ? 20.110 16.009 -13.820 1.00 78.88 209 SER A CA 1
ATOM 1645 C C . SER A 1 209 ? 20.806 15.951 -15.193 1.00 78.88 209 SER A C 1
ATOM 1647 O O . SER A 1 209 ? 20.558 16.781 -16.068 1.00 78.88 209 SER A O 1
ATOM 1649 N N . SER A 1 210 ? 21.630 14.922 -15.420 1.00 78.62 210 SER A N 1
ATOM 1650 C CA . SER A 1 210 ? 22.258 14.602 -16.710 1.00 78.62 210 SER A CA 1
ATOM 1651 C C . SER A 1 210 ? 21.285 14.075 -17.782 1.00 78.62 210 SER A C 1
ATOM 1653 O O . SER A 1 210 ? 21.689 13.873 -18.929 1.00 78.62 210 SER A O 1
ATOM 1655 N N . GLY A 1 211 ? 20.023 13.819 -17.426 1.00 79.06 211 GLY A N 1
ATOM 1656 C CA . GLY A 1 211 ? 19.005 13.184 -18.269 1.00 79.06 211 GLY A CA 1
ATOM 1657 C C . GLY A 1 211 ? 19.123 11.658 -18.352 1.00 79.06 211 GLY A C 1
ATOM 1658 O O . GLY A 1 211 ? 18.369 11.018 -19.086 1.00 79.06 211 GLY A O 1
ATOM 1659 N N . GLN A 1 212 ? 20.072 11.059 -17.628 1.00 83.12 212 GLN A N 1
ATOM 1660 C CA . GLN A 1 212 ? 20.212 9.609 -17.531 1.00 83.12 212 GLN A CA 1
ATOM 1661 C C . GLN A 1 212 ? 19.239 9.031 -16.504 1.00 83.12 212 GLN A C 1
ATOM 1663 O O . GLN A 1 212 ? 18.855 9.709 -15.559 1.00 83.12 212 GLN A O 1
ATOM 1668 N N . SER A 1 213 ? 18.880 7.756 -16.666 1.00 87.19 213 SER A N 1
ATOM 1669 C CA . SER A 1 213 ? 18.136 7.018 -15.646 1.00 87.19 213 SER A CA 1
ATOM 1670 C C . SER A 1 213 ? 18.900 5.786 -15.206 1.00 87.19 213 SER A C 1
ATOM 1672 O O . SER A 1 213 ? 19.397 5.032 -16.045 1.00 87.19 213 SER A O 1
ATOM 1674 N N . GLU A 1 214 ? 18.968 5.582 -13.892 1.00 84.38 214 GLU A N 1
ATOM 1675 C CA . GLU A 1 214 ? 19.643 4.437 -13.281 1.00 84.38 214 GLU A CA 1
ATOM 1676 C C . GLU A 1 214 ? 19.021 3.125 -13.773 1.00 84.38 214 GLU A C 1
ATOM 1678 O O . GLU A 1 214 ? 19.688 2.273 -14.364 1.00 84.38 214 GLU A O 1
ATOM 1683 N N . ILE A 1 215 ? 17.698 3.018 -13.644 1.00 90.81 215 ILE A N 1
ATOM 1684 C CA . ILE A 1 215 ? 16.943 1.811 -13.981 1.00 90.81 215 ILE A CA 1
ATOM 1685 C C . ILE A 1 215 ? 16.914 1.571 -15.497 1.00 90.81 215 ILE A C 1
ATOM 1687 O O . ILE A 1 215 ? 17.059 0.435 -15.972 1.00 90.81 215 ILE A O 1
ATOM 1691 N N . LEU A 1 216 ? 16.756 2.636 -16.292 1.00 90.69 216 LEU A N 1
ATOM 1692 C CA . LEU A 1 216 ? 16.725 2.518 -17.750 1.00 90.69 216 LEU A CA 1
ATOM 1693 C C . LEU A 1 216 ? 18.085 2.103 -18.324 1.00 90.69 216 LEU A C 1
ATOM 1695 O O . LEU A 1 216 ? 18.117 1.418 -19.348 1.00 90.69 216 LEU A O 1
ATOM 1699 N N . ASN A 1 217 ? 19.189 2.433 -17.653 1.00 90.44 217 ASN A N 1
ATOM 1700 C CA . ASN A 1 217 ? 20.546 2.133 -18.113 1.00 90.44 217 ASN A CA 1
ATOM 1701 C C . ASN A 1 217 ? 21.152 0.863 -17.496 1.00 90.44 217 ASN A C 1
ATOM 1703 O O . ASN A 1 217 ? 22.293 0.529 -17.814 1.00 90.44 217 ASN A O 1
ATOM 1707 N N . LEU A 1 218 ? 20.389 0.107 -16.693 1.00 91.88 218 LEU A N 1
ATOM 1708 C CA . LEU A 1 218 ? 20.850 -1.166 -16.133 1.00 91.88 218 LEU A CA 1
ATOM 1709 C C . LEU A 1 218 ? 21.394 -2.119 -17.203 1.00 91.88 218 LEU A C 1
ATOM 1711 O O . LEU A 1 218 ? 20.774 -2.316 -18.261 1.00 91.88 218 LEU A O 1
ATOM 1715 N N . ALA A 1 219 ? 22.527 -2.744 -16.871 1.00 92.81 219 ALA A N 1
ATOM 1716 C CA . ALA A 1 219 ? 23.189 -3.750 -17.688 1.00 92.81 219 ALA A CA 1
ATOM 1717 C C . ALA A 1 219 ? 22.290 -4.987 -17.897 1.00 92.81 219 ALA A C 1
ATOM 1719 O O . ALA A 1 219 ? 21.457 -5.297 -17.039 1.00 92.81 219 ALA A O 1
ATOM 1720 N N . PRO A 1 220 ? 22.466 -5.751 -18.994 1.00 93.69 220 PRO A N 1
ATOM 1721 C CA . PRO A 1 220 ? 21.618 -6.907 -19.298 1.00 93.69 220 PRO A CA 1
ATOM 1722 C C . PRO A 1 220 ? 21.526 -7.948 -18.174 1.00 93.69 220 PRO A C 1
ATOM 1724 O O . PRO A 1 220 ? 20.464 -8.536 -17.977 1.00 93.69 220 PRO A O 1
ATOM 1727 N N . GLN A 1 221 ? 22.610 -8.157 -17.419 1.00 93.38 221 GLN A N 1
ATOM 1728 C CA . GLN A 1 221 ? 22.608 -9.063 -16.270 1.00 93.38 221 GLN A CA 1
ATOM 1729 C C . GLN A 1 221 ? 21.654 -8.574 -15.169 1.00 93.38 221 GLN A C 1
ATOM 1731 O O . GLN A 1 221 ? 20.780 -9.326 -14.750 1.00 93.38 221 GLN A O 1
ATOM 1736 N N . SER A 1 222 ? 21.752 -7.306 -14.766 1.00 93.81 222 SER A N 1
ATOM 1737 C CA . SER A 1 222 ? 20.869 -6.719 -13.750 1.00 93.81 222 SER A CA 1
ATOM 1738 C C . SER A 1 222 ? 19.407 -6.697 -14.202 1.00 93.81 222 SER A C 1
ATOM 1740 O O . SER A 1 222 ? 18.505 -6.959 -13.411 1.00 93.81 222 SER A O 1
ATOM 1742 N N . VAL A 1 223 ? 19.155 -6.472 -15.499 1.00 95.00 223 VAL A N 1
ATOM 1743 C CA . VAL A 1 223 ? 17.808 -6.615 -16.080 1.00 95.00 223 VAL A CA 1
ATOM 1744 C C . VAL A 1 223 ? 17.282 -8.041 -15.889 1.00 95.00 223 VAL A C 1
ATOM 1746 O O . VAL A 1 223 ? 16.134 -8.224 -15.482 1.00 95.00 223 VAL A O 1
ATOM 1749 N N . ALA A 1 224 ? 18.108 -9.057 -16.155 1.00 93.44 224 ALA A N 1
ATOM 1750 C CA . ALA A 1 224 ? 17.727 -10.457 -15.993 1.00 93.44 224 ALA A CA 1
ATOM 1751 C C . ALA A 1 224 ? 17.476 -10.852 -14.526 1.00 93.44 224 ALA A C 1
ATOM 1753 O O . ALA A 1 224 ? 16.623 -11.706 -14.281 1.00 93.44 224 ALA A O 1
ATOM 1754 N N . GLU A 1 225 ? 18.177 -10.226 -13.578 1.00 93.06 225 GLU A N 1
ATOM 1755 C CA . GLU A 1 225 ? 18.033 -10.459 -12.136 1.00 93.06 225 GLU A CA 1
ATOM 1756 C C . GLU A 1 225 ? 16.720 -9.886 -11.582 1.00 93.06 225 GLU A C 1
ATOM 1758 O O . GLU A 1 225 ? 16.035 -10.567 -10.818 1.00 93.06 225 GLU A O 1
ATOM 1763 N N . ILE A 1 226 ? 16.314 -8.678 -11.999 1.00 94.94 226 ILE A N 1
ATOM 1764 C CA . ILE A 1 226 ? 15.123 -8.018 -11.430 1.00 94.94 226 ILE A CA 1
ATOM 1765 C C . ILE A 1 226 ? 13.823 -8.293 -12.202 1.00 94.94 226 ILE A C 1
ATOM 1767 O O . ILE A 1 226 ? 12.742 -8.174 -11.628 1.00 94.94 226 ILE A O 1
ATOM 1771 N N . ARG A 1 227 ? 13.880 -8.695 -13.485 1.00 94.06 227 ARG A N 1
ATOM 1772 C CA . ARG A 1 227 ? 12.669 -8.889 -14.323 1.00 94.06 227 ARG A CA 1
ATOM 1773 C C . ARG A 1 227 ? 11.675 -9.912 -13.762 1.00 94.06 227 ARG A C 1
ATOM 1775 O O . ARG A 1 227 ? 10.489 -9.850 -14.068 1.00 94.06 227 ARG A O 1
ATOM 1782 N N . GLY A 1 228 ? 12.159 -10.859 -12.956 1.00 91.00 228 GLY A N 1
ATOM 1783 C CA . GLY A 1 228 ? 11.332 -11.883 -12.321 1.00 91.00 228 GLY A CA 1
ATOM 1784 C C . GLY A 1 228 ? 10.567 -11.391 -11.090 1.00 91.00 228 GLY A C 1
ATOM 1785 O O . GLY A 1 228 ? 9.804 -12.167 -10.516 1.00 91.00 228 GLY A O 1
ATOM 1786 N N . VAL A 1 229 ? 10.786 -10.151 -10.642 1.00 96.38 229 VAL A N 1
ATOM 1787 C CA . VAL A 1 229 ? 10.042 -9.517 -9.548 1.00 96.38 229 VAL A CA 1
ATOM 1788 C C . VAL A 1 229 ? 8.874 -8.721 -10.138 1.00 96.38 229 VAL A C 1
ATOM 1790 O O . VAL A 1 229 ? 9.110 -7.862 -10.987 1.00 96.38 229 VAL A O 1
ATOM 1793 N N . PRO A 1 230 ? 7.621 -8.975 -9.717 1.00 97.94 230 PRO A N 1
ATOM 1794 C CA . PRO A 1 230 ? 6.478 -8.177 -10.142 1.00 97.94 230 PRO A CA 1
ATOM 1795 C C . PRO A 1 230 ? 6.602 -6.711 -9.734 1.00 97.94 230 PRO A C 1
ATOM 1797 O O . PRO A 1 230 ? 6.837 -6.402 -8.565 1.00 97.94 230 PRO A O 1
ATOM 1800 N N . VAL A 1 231 ? 6.369 -5.806 -10.682 1.00 98.50 231 VAL A N 1
ATOM 1801 C CA . VAL A 1 231 ? 6.365 -4.359 -10.434 1.00 98.50 231 VAL A CA 1
ATOM 1802 C C . VAL A 1 231 ? 5.124 -3.734 -11.052 1.00 98.50 231 VAL A C 1
ATOM 1804 O O . VAL A 1 231 ? 4.824 -3.981 -12.218 1.00 98.50 231 VAL A O 1
ATOM 1807 N N . LEU A 1 232 ? 4.416 -2.925 -10.269 1.00 98.69 232 LEU A N 1
ATOM 1808 C CA . LEU A 1 232 ? 3.304 -2.094 -10.719 1.00 98.69 232 LEU A CA 1
ATOM 1809 C C . LEU A 1 232 ? 3.724 -0.621 -10.667 1.00 98.69 232 LEU A C 1
ATOM 1811 O O . LEU A 1 232 ? 3.943 -0.085 -9.584 1.00 98.69 232 LEU A O 1
ATOM 1815 N N . TRP A 1 233 ? 3.779 0.043 -11.821 1.00 97.88 233 TRP A N 1
ATOM 1816 C CA . TRP A 1 233 ? 3.816 1.507 -11.890 1.00 97.88 233 TRP A CA 1
ATOM 1817 C C . TRP A 1 233 ? 2.398 2.065 -11.928 1.00 97.88 233 TRP A C 1
ATOM 1819 O O . TRP A 1 233 ? 1.630 1.739 -12.828 1.00 97.88 233 TRP A O 1
ATOM 1829 N N . ALA A 1 234 ? 2.067 2.929 -10.979 1.00 97.25 234 ALA A N 1
ATOM 1830 C CA . ALA A 1 234 ? 0.815 3.663 -10.890 1.00 97.25 234 ALA A CA 1
ATOM 1831 C C . ALA A 1 234 ? 1.082 5.157 -11.150 1.00 97.25 234 ALA A C 1
ATOM 1833 O O . ALA A 1 234 ? 1.288 5.952 -10.228 1.00 97.25 234 ALA A O 1
ATOM 1834 N N . SER A 1 235 ? 1.102 5.550 -12.423 1.00 94.94 235 SER A N 1
ATOM 1835 C CA . SER A 1 235 ? 1.320 6.938 -12.855 1.00 94.94 235 SER A CA 1
ATOM 1836 C C . SER A 1 235 ? 0.010 7.725 -12.881 1.00 94.94 235 SER A C 1
ATOM 1838 O O . SER A 1 235 ? -1.040 7.170 -13.192 1.00 94.94 235 SER A O 1
ATOM 1840 N N . GLY A 1 236 ? 0.063 9.027 -12.601 1.00 92.19 236 GLY A N 1
ATOM 1841 C CA . GLY A 1 236 ? -1.070 9.932 -12.806 1.00 92.19 236 GLY A CA 1
ATOM 1842 C C . GLY A 1 236 ? -1.078 10.452 -14.241 1.00 92.19 236 GLY A C 1
ATOM 1843 O O . GLY A 1 236 ? -0.054 10.923 -14.732 1.00 92.19 236 GLY A O 1
ATOM 1844 N N . GLN A 1 237 ? -2.213 10.378 -14.942 1.00 88.50 237 GLN A N 1
ATOM 1845 C CA . GLN A 1 237 ? -2.310 10.849 -16.332 1.00 88.50 237 GLN A CA 1
ATOM 1846 C C . GLN A 1 237 ? -1.975 12.338 -16.492 1.00 88.50 237 GLN A C 1
ATOM 1848 O O . GLN A 1 237 ? -1.487 12.757 -17.539 1.00 88.50 237 GLN A O 1
ATOM 1853 N N . SER A 1 238 ? -2.295 13.134 -15.475 1.00 88.19 238 SER A N 1
ATOM 1854 C CA . SER A 1 238 ? -2.149 14.592 -15.452 1.00 88.19 238 SER A CA 1
ATOM 1855 C C . SER A 1 238 ? -1.047 15.040 -14.491 1.00 88.19 238 SER A C 1
ATOM 1857 O O . SER A 1 238 ? -1.102 16.160 -13.983 1.00 88.19 238 SER A O 1
ATOM 1859 N N . ASP A 1 239 ? -0.075 14.169 -14.201 1.00 92.19 239 ASP A N 1
ATOM 1860 C CA . ASP A 1 239 ? 1.059 14.513 -13.347 1.00 92.19 239 ASP A CA 1
ATOM 1861 C C . ASP A 1 239 ? 1.855 15.683 -13.969 1.00 92.19 239 ASP A C 1
ATOM 1863 O O . ASP A 1 239 ? 2.214 15.618 -15.151 1.00 92.19 239 ASP A O 1
ATOM 1867 N N . PRO A 1 240 ? 2.105 16.779 -13.225 1.00 90.25 240 PRO A N 1
ATOM 1868 C CA . PRO A 1 240 ? 2.843 17.930 -13.740 1.00 90.25 240 PRO A CA 1
ATOM 1869 C C . PRO A 1 240 ? 4.302 17.602 -14.089 1.00 90.25 240 PRO A C 1
ATOM 1871 O O . PRO A 1 240 ? 4.875 18.256 -14.964 1.00 90.25 240 PRO A O 1
ATOM 1874 N N . ASN A 1 241 ? 4.895 16.582 -13.465 1.00 90.12 241 ASN A N 1
ATOM 1875 C CA . ASN A 1 241 ? 6.265 16.142 -13.719 1.00 90.12 241 ASN A CA 1
ATOM 1876 C C . ASN A 1 241 ? 6.286 15.110 -14.856 1.00 90.12 241 ASN A C 1
ATOM 1878 O O . ASN A 1 241 ? 6.666 13.955 -14.677 1.00 90.12 241 ASN A O 1
ATOM 1882 N N . VAL A 1 242 ? 5.846 15.526 -16.048 1.00 91.56 242 VAL A N 1
ATOM 1883 C CA . VAL A 1 242 ? 5.572 14.624 -17.184 1.00 91.56 242 VAL A CA 1
ATOM 1884 C C . VAL A 1 242 ? 6.765 13.732 -17.533 1.00 91.56 242 VAL A C 1
ATOM 1886 O O . VAL A 1 242 ? 6.595 12.537 -17.768 1.00 91.56 242 VAL A O 1
ATOM 1889 N N . GLU A 1 243 ? 7.978 14.284 -17.568 1.00 91.00 243 GLU A N 1
ATOM 1890 C CA . GLU A 1 243 ? 9.144 13.511 -17.996 1.00 91.00 243 GLU A CA 1
ATOM 1891 C C . GLU A 1 243 ? 9.510 12.404 -17.000 1.00 91.00 243 GLU A C 1
ATOM 1893 O O . GLU A 1 243 ? 9.706 11.255 -17.393 1.00 91.00 243 GLU A O 1
ATOM 1898 N N . GLU A 1 244 ? 9.537 12.730 -15.714 1.00 89.81 244 GLU A N 1
ATOM 1899 C CA . GLU A 1 244 ? 9.950 11.822 -14.645 1.00 89.81 244 GLU A CA 1
ATOM 1900 C C . GLU A 1 244 ? 8.833 10.865 -14.213 1.00 89.81 244 GLU A C 1
ATOM 1902 O O . GLU A 1 244 ? 9.091 9.703 -13.913 1.00 89.81 244 GLU A O 1
ATOM 1907 N N . CYS A 1 245 ? 7.579 11.319 -14.211 1.00 92.75 245 CYS A N 1
ATOM 1908 C CA . CYS A 1 245 ? 6.477 10.609 -13.558 1.00 92.75 245 CYS A CA 1
ATOM 1909 C C . CYS A 1 245 ? 5.490 9.966 -14.539 1.00 92.75 245 CYS A C 1
ATOM 1911 O O . CYS A 1 245 ? 4.676 9.122 -14.139 1.00 92.75 245 CYS A O 1
ATOM 1913 N N . VAL A 1 246 ? 5.610 10.291 -15.833 1.00 93.25 246 VAL A N 1
ATOM 1914 C CA . VAL A 1 246 ? 4.818 9.694 -16.919 1.00 93.25 246 VAL A CA 1
ATOM 1915 C C . VAL A 1 246 ? 5.722 9.031 -17.963 1.00 93.25 246 VAL A C 1
ATOM 1917 O O . VAL A 1 246 ? 5.648 7.815 -18.149 1.00 93.25 246 VAL A O 1
ATOM 1920 N N . ASN A 1 247 ? 6.602 9.789 -18.622 1.00 94.75 247 ASN A N 1
ATOM 1921 C CA . ASN A 1 247 ? 7.384 9.287 -19.757 1.00 94.75 247 ASN A CA 1
ATOM 1922 C C . ASN A 1 247 ? 8.450 8.268 -19.331 1.00 94.75 247 ASN A C 1
ATOM 1924 O O . ASN A 1 247 ? 8.597 7.221 -19.969 1.00 94.75 247 ASN A O 1
ATOM 1928 N N . LEU A 1 248 ? 9.202 8.550 -18.265 1.00 94.38 248 LEU A N 1
ATOM 1929 C CA . LEU A 1 248 ? 10.257 7.659 -17.788 1.00 94.38 248 LEU A CA 1
ATOM 1930 C C . LEU A 1 248 ? 9.706 6.291 -17.327 1.00 94.38 248 LEU A C 1
ATOM 1932 O O . LEU A 1 248 ? 10.191 5.282 -17.853 1.00 94.38 248 LEU A O 1
ATOM 1936 N N . PRO A 1 249 ? 8.663 6.212 -16.470 1.00 95.56 249 PRO A N 1
ATOM 1937 C CA . PRO A 1 249 ? 7.981 4.961 -16.146 1.00 95.56 249 PRO A CA 1
ATOM 1938 C C . PRO A 1 249 ? 7.542 4.167 -17.376 1.00 95.56 249 PRO A C 1
ATOM 1940 O O . PRO A 1 249 ? 7.765 2.960 -17.429 1.00 95.56 249 PRO A O 1
ATOM 1943 N N . GLN A 1 250 ? 6.988 4.822 -18.404 1.00 95.88 250 GLN A N 1
ATOM 1944 C CA . GLN A 1 250 ? 6.585 4.155 -19.650 1.00 95.88 250 GLN A CA 1
ATOM 1945 C C . GLN A 1 250 ? 7.774 3.563 -20.418 1.00 95.88 250 GLN A C 1
ATOM 1947 O O . GLN A 1 250 ? 7.686 2.435 -20.917 1.00 95.88 250 GLN A O 1
ATOM 1952 N N . ARG A 1 251 ? 8.901 4.284 -20.505 1.00 96.44 251 ARG A N 1
ATOM 1953 C CA . ARG A 1 251 ? 10.123 3.781 -21.159 1.00 96.44 251 ARG A CA 1
ATOM 1954 C C . ARG A 1 251 ? 10.732 2.607 -20.398 1.00 96.44 251 ARG A C 1
ATOM 1956 O O . ARG A 1 251 ? 11.086 1.604 -21.019 1.00 96.44 251 ARG A O 1
ATOM 1963 N N . ILE A 1 252 ? 10.816 2.711 -19.072 1.00 96.38 252 ILE A N 1
ATOM 1964 C CA . ILE A 1 252 ? 11.309 1.640 -18.197 1.00 96.38 252 ILE A CA 1
ATOM 1965 C C . ILE A 1 252 ? 10.408 0.409 -18.323 1.00 96.38 252 ILE A C 1
ATOM 1967 O O . ILE A 1 252 ? 10.898 -0.673 -18.649 1.00 96.38 252 ILE A O 1
ATOM 1971 N N . PHE A 1 253 ? 9.094 0.578 -18.163 1.00 97.56 253 PHE A N 1
ATOM 1972 C CA . PHE A 1 253 ? 8.114 -0.488 -18.352 1.00 97.56 253 PHE A CA 1
ATOM 1973 C C . PHE A 1 253 ? 8.305 -1.186 -19.703 1.00 97.56 253 PHE A C 1
ATOM 1975 O O . PHE A 1 253 ? 8.432 -2.409 -19.751 1.00 97.56 253 PHE A O 1
ATOM 1982 N N . SER A 1 254 ? 8.405 -0.417 -20.792 1.00 97.19 254 SER A N 1
ATOM 1983 C CA . SER A 1 254 ? 8.558 -0.965 -22.143 1.00 97.19 254 SER A CA 1
ATOM 1984 C C . SER A 1 254 ? 9.840 -1.792 -22.288 1.00 97.19 254 SER A C 1
ATOM 1986 O O . SER A 1 254 ? 9.779 -2.921 -22.776 1.00 97.19 254 SER A O 1
ATOM 1988 N N . LYS A 1 255 ? 10.988 -1.285 -21.807 1.00 96.31 255 LYS A N 1
ATOM 1989 C CA . LYS A 1 255 ? 12.275 -2.010 -21.827 1.00 96.31 255 LYS A CA 1
ATOM 1990 C C . LYS A 1 255 ? 12.161 -3.368 -21.130 1.00 96.31 255 LYS A C 1
ATOM 1992 O O . LYS A 1 255 ? 12.602 -4.386 -21.659 1.00 96.31 255 LYS A O 1
ATOM 1997 N N . PHE A 1 256 ? 11.575 -3.393 -19.938 1.00 97.19 256 PHE A N 1
ATOM 1998 C CA . PHE A 1 256 ? 11.524 -4.604 -19.124 1.00 97.19 256 PHE A CA 1
ATOM 1999 C C . PHE A 1 256 ? 10.438 -5.582 -19.563 1.00 97.19 256 PHE A C 1
ATOM 2001 O O . PHE A 1 256 ? 10.662 -6.792 -19.517 1.00 97.19 256 PHE A O 1
ATOM 2008 N N . ARG A 1 257 ? 9.299 -5.104 -20.073 1.00 97.06 257 ARG A N 1
ATOM 2009 C CA . ARG A 1 257 ? 8.301 -5.992 -20.684 1.00 97.06 257 ARG A CA 1
ATOM 2010 C C . ARG A 1 257 ? 8.809 -6.648 -21.955 1.00 97.06 257 ARG A C 1
ATOM 2012 O O . ARG A 1 257 ? 8.606 -7.849 -22.107 1.00 97.06 257 ARG A O 1
ATOM 2019 N N . GLN A 1 258 ? 9.580 -5.937 -22.779 1.00 96.88 258 GLN A N 1
ATOM 2020 C CA . GLN A 1 258 ? 10.298 -6.550 -23.904 1.00 96.88 258 GLN A CA 1
ATOM 2021 C C . GLN A 1 258 ? 11.309 -7.613 -23.445 1.00 96.88 258 GLN A C 1
ATOM 2023 O O . GLN A 1 258 ? 11.508 -8.610 -24.135 1.00 96.88 258 GLN A O 1
ATOM 2028 N N . ALA A 1 259 ? 11.897 -7.453 -22.255 1.00 95.81 259 ALA A N 1
ATOM 2029 C CA . ALA A 1 259 ? 12.752 -8.460 -21.622 1.00 95.81 259 ALA A CA 1
ATOM 2030 C C . ALA A 1 259 ? 11.973 -9.597 -20.920 1.00 95.81 259 ALA A C 1
ATOM 2032 O O . ALA A 1 259 ? 12.590 -10.461 -20.288 1.00 95.81 259 ALA A O 1
ATOM 2033 N N . GLY A 1 260 ? 10.639 -9.625 -21.022 1.00 95.06 260 GLY A N 1
ATOM 2034 C CA . GLY A 1 260 ? 9.776 -10.644 -20.422 1.00 95.06 260 GLY A CA 1
ATOM 2035 C C . GLY A 1 260 ? 9.574 -10.486 -18.915 1.00 95.06 260 GLY A C 1
ATOM 2036 O O . GLY A 1 260 ? 9.489 -11.488 -18.222 1.00 95.06 260 GLY A O 1
ATOM 2037 N N . ALA A 1 261 ? 9.575 -9.258 -18.389 1.00 96.69 261 ALA A N 1
ATOM 2038 C CA . ALA A 1 261 ? 9.321 -9.010 -16.970 1.00 96.69 261 ALA A CA 1
ATOM 2039 C C . ALA A 1 261 ? 7.833 -9.124 -16.614 1.00 96.69 261 ALA A C 1
ATOM 2041 O O . ALA A 1 261 ? 6.988 -8.688 -17.394 1.00 96.69 261 ALA A O 1
ATOM 2042 N N . SER A 1 262 ? 7.492 -9.587 -15.410 1.00 95.25 262 SER A N 1
ATOM 2043 C CA . SER A 1 262 ? 6.102 -9.642 -14.916 1.00 95.25 262 SER A CA 1
ATOM 2044 C C . SER A 1 262 ? 5.598 -8.263 -14.442 1.00 95.25 262 SER A C 1
ATOM 2046 O O . SER A 1 262 ? 5.200 -8.099 -13.290 1.00 95.25 262 SER A O 1
ATOM 2048 N N . TRP A 1 263 ? 5.711 -7.229 -15.280 1.00 97.75 263 TRP A N 1
ATOM 2049 C CA . T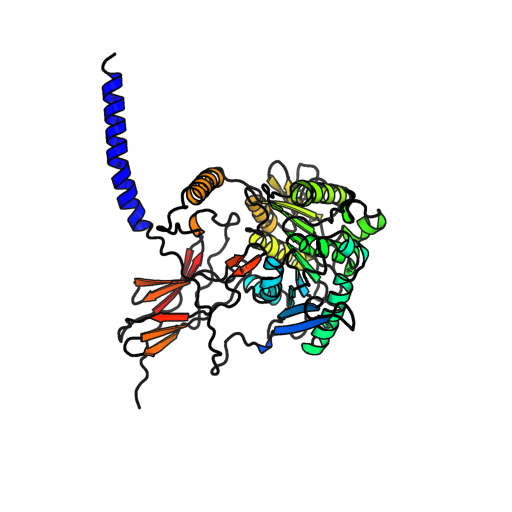RP A 1 263 ? 5.459 -5.835 -14.889 1.00 97.75 263 TRP A CA 1
ATOM 2050 C C . TRP A 1 263 ? 4.122 -5.301 -15.417 1.00 97.75 263 TRP A C 1
ATOM 2052 O O . TRP A 1 263 ? 3.642 -5.685 -16.487 1.00 97.75 263 TRP A O 1
ATOM 2062 N N . ALA A 1 264 ? 3.539 -4.364 -14.681 1.00 98.31 264 ALA A N 1
ATOM 2063 C CA . ALA A 1 264 ? 2.361 -3.598 -15.053 1.00 98.31 264 ALA A CA 1
ATOM 2064 C C . ALA A 1 264 ? 2.667 -2.102 -15.010 1.00 98.31 264 ALA A C 1
ATOM 2066 O O . ALA A 1 264 ? 3.406 -1.626 -14.149 1.00 98.31 264 ALA A O 1
ATOM 2067 N N . ILE A 1 265 ? 2.030 -1.357 -15.907 1.00 97.81 265 ILE A N 1
ATOM 2068 C CA . ILE A 1 265 ? 1.864 0.085 -15.773 1.00 97.81 265 ILE A CA 1
ATOM 2069 C C . ILE A 1 265 ? 0.372 0.394 -15.819 1.00 97.81 265 ILE A C 1
ATOM 2071 O O . ILE A 1 265 ? -0.378 -0.202 -16.596 1.00 97.81 265 ILE A O 1
ATOM 2075 N N . ALA A 1 266 ? -0.062 1.282 -14.943 1.00 96.50 266 ALA A N 1
ATOM 2076 C CA . ALA A 1 266 ? -1.415 1.780 -14.829 1.00 96.50 266 ALA A CA 1
ATOM 2077 C C . ALA A 1 266 ? -1.346 3.308 -14.839 1.00 96.50 266 ALA A C 1
ATOM 2079 O O . ALA A 1 266 ? -0.579 3.905 -14.082 1.00 96.50 266 ALA A O 1
ATOM 2080 N N . LEU A 1 267 ? -2.120 3.927 -15.722 1.00 92.38 267 LEU A N 1
ATOM 2081 C CA . LEU A 1 267 ? -2.205 5.369 -15.871 1.00 92.38 267 LEU A CA 1
ATOM 2082 C C . LEU A 1 267 ? -3.551 5.830 -15.319 1.00 92.38 267 LEU A C 1
ATOM 2084 O O . LEU A 1 267 ? -4.585 5.641 -15.955 1.00 92.38 267 LEU A O 1
ATOM 2088 N N . GLU A 1 268 ? -3.544 6.415 -14.127 1.00 91.06 268 GLU A N 1
ATOM 2089 C CA . GLU A 1 268 ? -4.769 6.835 -13.465 1.00 91.06 268 GLU A CA 1
ATOM 2090 C C . GLU A 1 268 ? -5.397 8.027 -14.190 1.00 91.06 268 GLU A C 1
ATOM 2092 O O . GLU A 1 268 ? -4.847 9.133 -14.228 1.00 91.06 268 GLU A O 1
ATOM 2097 N N . ALA A 1 269 ? -6.589 7.796 -14.732 1.00 81.06 269 ALA A N 1
ATOM 2098 C CA . ALA A 1 269 ? -7.417 8.785 -15.407 1.00 81.06 269 ALA A CA 1
ATOM 2099 C C . ALA A 1 269 ? -7.579 10.073 -14.579 1.00 81.06 269 ALA A C 1
ATOM 2101 O O . ALA A 1 269 ? -8.061 10.008 -13.453 1.00 81.06 269 ALA A O 1
ATOM 2102 N N . ASN A 1 270 ? -7.254 11.248 -15.126 1.00 78.06 270 ASN A N 1
ATOM 2103 C CA . ASN A 1 270 ? -7.396 12.562 -14.461 1.00 78.06 270 ASN A CA 1
ATOM 2104 C C . ASN A 1 270 ? -6.648 12.757 -13.122 1.00 78.06 270 ASN A C 1
ATOM 2106 O O . ASN A 1 270 ? -6.828 13.806 -12.508 1.00 78.06 270 ASN A O 1
ATOM 2110 N N . ALA A 1 271 ? -5.846 11.798 -12.654 1.00 86.88 271 ALA A N 1
ATOM 2111 C CA . ALA A 1 271 ? -5.050 11.995 -11.444 1.00 86.88 271 ALA A CA 1
ATOM 2112 C C . ALA A 1 271 ? -3.759 12.745 -11.778 1.00 86.88 271 ALA A C 1
ATOM 2114 O O . ALA A 1 271 ? -3.189 12.550 -12.859 1.00 86.88 271 ALA A O 1
ATOM 2115 N N . ALA A 1 272 ? -3.304 13.583 -10.857 1.00 90.12 272 ALA A N 1
ATOM 2116 C CA . ALA A 1 272 ? -2.008 14.234 -10.919 1.00 90.12 272 ALA A CA 1
ATOM 2117 C C . ALA A 1 272 ? -1.014 13.491 -10.011 1.00 90.12 272 ALA A C 1
ATOM 2119 O O . ALA A 1 272 ? -0.896 12.267 -10.088 1.00 90.12 272 ALA A O 1
ATOM 2120 N N . HIS A 1 273 ? -0.268 14.225 -9.191 1.00 93.00 273 HIS A N 1
ATOM 2121 C CA . HIS A 1 273 ? 0.832 13.686 -8.397 1.00 93.00 273 HIS A CA 1
ATOM 2122 C C . HIS A 1 273 ? 0.383 13.095 -7.043 1.00 93.00 273 HIS A C 1
ATOM 2124 O O . HIS A 1 273 ? 1.191 12.539 -6.303 1.00 93.00 273 HIS A O 1
ATOM 2130 N N . GLU A 1 274 ? -0.904 13.173 -6.702 1.00 91.69 274 GLU A N 1
ATOM 2131 C CA . GLU A 1 274 ? -1.490 12.513 -5.533 1.00 91.69 274 GLU A CA 1
ATOM 2132 C C . GLU A 1 274 ? -1.568 10.994 -5.713 1.00 91.69 274 GLU A C 1
ATOM 2134 O O . GLU A 1 274 ? -1.770 10.507 -6.825 1.00 91.69 274 GLU A O 1
ATOM 2139 N N . ALA A 1 275 ? -1.491 10.236 -4.619 1.00 91.75 275 ALA A N 1
ATOM 2140 C CA . ALA A 1 275 ? -1.625 8.782 -4.626 1.00 91.75 275 ALA A CA 1
ATOM 2141 C C . ALA A 1 275 ? -2.985 8.302 -5.163 1.00 91.75 275 ALA A C 1
ATOM 2143 O O . ALA A 1 275 ? -3.052 7.209 -5.724 1.00 91.75 275 ALA A O 1
ATOM 2144 N N . GLY A 1 276 ? -4.044 9.114 -5.049 1.00 89.19 276 GLY A N 1
ATOM 2145 C CA . GLY A 1 276 ? -5.369 8.807 -5.599 1.00 89.19 276 GLY A CA 1
ATOM 2146 C C . GLY A 1 276 ? -5.888 7.438 -5.148 1.00 89.19 276 GLY A C 1
ATOM 2147 O O . GLY A 1 276 ? -5.615 6.996 -4.036 1.00 89.19 276 GLY A O 1
ATOM 2148 N N . ASP A 1 277 ? -6.557 6.717 -6.045 1.00 88.81 277 ASP A N 1
ATOM 2149 C CA . ASP A 1 277 ? -7.139 5.400 -5.737 1.00 88.81 277 ASP A CA 1
ATOM 2150 C C . ASP A 1 277 ? -6.116 4.252 -5.783 1.00 88.81 277 ASP A C 1
ATOM 2152 O O . ASP A 1 277 ? -6.482 3.074 -5.843 1.00 88.81 277 ASP A O 1
ATOM 2156 N N . THR A 1 278 ? -4.812 4.551 -5.787 1.00 94.56 278 THR A N 1
ATOM 2157 C CA . THR A 1 278 ? -3.771 3.540 -6.032 1.00 94.56 278 THR A CA 1
ATOM 2158 C C . THR A 1 278 ? -3.838 2.381 -5.045 1.00 94.56 278 THR A C 1
ATOM 2160 O O . THR A 1 278 ? -3.649 1.237 -5.457 1.00 94.56 278 THR A O 1
ATOM 2163 N N . ARG A 1 279 ? -4.181 2.620 -3.770 1.00 94.81 279 ARG A N 1
ATOM 2164 C CA . ARG A 1 279 ? -4.353 1.549 -2.770 1.00 94.81 279 ARG A CA 1
ATOM 2165 C C . ARG A 1 279 ? -5.406 0.507 -3.171 1.00 94.81 279 ARG A C 1
ATOM 2167 O O . ARG A 1 279 ? -5.208 -0.681 -2.916 1.00 94.81 279 ARG A O 1
ATOM 2174 N N . LEU A 1 280 ? -6.467 0.924 -3.869 1.00 93.12 280 LEU A N 1
ATOM 2175 C CA . LEU A 1 280 ? -7.560 0.052 -4.314 1.00 93.12 280 LEU A CA 1
ATOM 2176 C C . LEU A 1 280 ? -7.133 -0.878 -5.462 1.00 93.12 280 LEU A C 1
ATOM 2178 O O . LEU A 1 280 ? -7.745 -1.928 -5.655 1.00 93.12 280 LEU A O 1
ATOM 2182 N N . LEU A 1 281 ? -6.063 -0.535 -6.189 1.00 96.06 281 LEU A N 1
ATOM 2183 C CA . LEU A 1 281 ? -5.400 -1.406 -7.166 1.00 96.06 281 LEU A CA 1
ATOM 2184 C C . LEU A 1 281 ? -4.249 -2.203 -6.533 1.00 96.06 281 LEU A C 1
ATOM 2186 O O . LEU A 1 281 ? -4.122 -3.408 -6.756 1.00 96.06 281 LEU A O 1
ATOM 2190 N N . ALA A 1 282 ? -3.413 -1.526 -5.747 1.00 97.94 282 ALA A N 1
ATOM 2191 C CA . ALA A 1 282 ? -2.161 -2.045 -5.217 1.00 97.94 282 ALA A CA 1
ATOM 2192 C C . ALA A 1 282 ? -2.372 -3.184 -4.217 1.00 97.94 282 ALA A C 1
ATOM 2194 O O . ALA A 1 282 ? -1.713 -4.212 -4.340 1.00 97.94 282 ALA A O 1
ATOM 2195 N N . ILE A 1 283 ? -3.295 -3.047 -3.258 1.00 97.75 283 ILE A N 1
ATOM 2196 C CA . ILE A 1 283 ? -3.515 -4.080 -2.232 1.00 97.75 283 ILE A CA 1
ATOM 2197 C C . ILE A 1 283 ? -4.002 -5.400 -2.862 1.00 97.75 283 ILE A C 1
ATOM 2199 O O . ILE A 1 283 ? -3.373 -6.428 -2.608 1.00 97.75 283 ILE A O 1
ATOM 2203 N N . PRO A 1 284 ? -5.028 -5.421 -3.740 1.00 96.19 284 PRO A N 1
ATOM 2204 C CA . PRO A 1 284 ? -5.426 -6.643 -4.449 1.00 96.19 284 PRO A CA 1
ATOM 2205 C C . PRO A 1 284 ? -4.329 -7.212 -5.357 1.00 96.19 284 PRO A C 1
ATOM 2207 O O . PRO A 1 284 ? -4.169 -8.430 -5.444 1.00 96.19 284 PRO A O 1
ATOM 2210 N N . TYR A 1 285 ? -3.551 -6.348 -6.021 1.00 98.19 285 TYR A N 1
ATOM 2211 C CA . TYR A 1 285 ? -2.402 -6.766 -6.827 1.00 98.19 285 TYR A CA 1
ATOM 2212 C C . TYR A 1 285 ? -1.362 -7.503 -5.979 1.00 98.19 285 TYR A C 1
ATOM 2214 O O . TYR A 1 285 ? -0.959 -8.618 -6.315 1.00 98.19 285 TYR A O 1
ATOM 2222 N N . LEU A 1 286 ? -0.974 -6.917 -4.848 1.00 98.38 286 LEU A N 1
ATOM 2223 C CA . LEU A 1 286 ? -0.008 -7.495 -3.921 1.00 98.38 286 LEU A CA 1
ATOM 2224 C C . LEU A 1 286 ? -0.532 -8.784 -3.276 1.00 98.38 286 LEU A C 1
ATOM 2226 O O . LEU A 1 286 ? 0.220 -9.750 -3.168 1.00 98.38 286 LEU A O 1
ATOM 2230 N N . ASP A 1 287 ? -1.814 -8.833 -2.908 1.00 96.75 287 ASP A N 1
ATOM 2231 C CA . ASP A 1 287 ? -2.477 -10.030 -2.377 1.00 96.75 287 ASP A CA 1
ATOM 2232 C C . ASP A 1 287 ? -2.403 -11.211 -3.353 1.00 96.75 287 ASP A C 1
ATOM 2234 O O . ASP A 1 287 ? -2.023 -12.323 -2.976 1.00 96.75 287 ASP A O 1
ATOM 2238 N N . ALA A 1 288 ? -2.681 -10.951 -4.631 1.00 95.75 288 ALA A N 1
ATOM 2239 C CA . ALA A 1 288 ? -2.600 -11.950 -5.686 1.00 95.75 288 ALA A CA 1
ATOM 2240 C C . ALA A 1 288 ? -1.151 -12.377 -5.986 1.00 95.75 288 ALA A C 1
ATOM 2242 O O . ALA A 1 288 ? -0.886 -13.566 -6.184 1.00 95.75 288 ALA A O 1
ATOM 2243 N N . VAL A 1 289 ? -0.193 -11.441 -5.976 1.00 96.69 289 VAL A N 1
ATOM 2244 C CA . VAL A 1 289 ? 1.233 -11.775 -6.124 1.00 96.69 289 VAL A CA 1
ATOM 2245 C C . VAL A 1 289 ? 1.702 -12.660 -4.968 1.00 96.69 289 VAL A C 1
ATOM 2247 O O . VAL A 1 289 ? 2.312 -13.702 -5.218 1.00 96.69 289 VAL A O 1
ATOM 2250 N N . LEU A 1 290 ? 1.377 -12.309 -3.719 1.00 93.81 290 LEU A N 1
ATOM 2251 C CA . LEU A 1 290 ? 1.758 -13.078 -2.530 1.00 93.81 290 LEU A CA 1
ATOM 2252 C C . LEU A 1 290 ? 1.273 -14.524 -2.589 1.00 93.81 290 LEU A C 1
ATOM 2254 O O . LEU A 1 290 ? 2.065 -15.430 -2.327 1.00 93.81 290 LEU A O 1
ATOM 2258 N N . ALA A 1 291 ? 0.024 -14.740 -3.010 1.00 88.69 291 ALA A N 1
ATOM 2259 C CA . ALA A 1 291 ? -0.563 -16.072 -3.151 1.00 88.69 291 ALA A CA 1
ATOM 2260 C C . ALA A 1 291 ? 0.223 -16.993 -4.106 1.00 88.69 291 ALA A C 1
ATOM 2262 O O . ALA A 1 291 ? 0.146 -18.214 -3.983 1.00 88.69 291 ALA A O 1
ATOM 2263 N N . SER A 1 292 ? 0.987 -16.421 -5.042 1.00 86.69 292 SER A N 1
ATOM 2264 C CA . SER A 1 292 ? 1.806 -17.167 -6.007 1.00 86.69 292 SER A CA 1
ATOM 2265 C C . SER A 1 292 ? 3.302 -17.189 -5.681 1.00 86.69 292 SER A C 1
ATOM 2267 O O . SER A 1 292 ? 4.002 -18.108 -6.101 1.00 86.69 292 SER A O 1
ATOM 2269 N N . ARG A 1 293 ? 3.807 -16.182 -4.955 1.00 90.88 293 ARG A N 1
ATOM 2270 C CA . ARG A 1 293 ? 5.248 -15.956 -4.770 1.00 90.88 293 ARG A CA 1
ATOM 2271 C C . ARG A 1 293 ? 5.762 -16.396 -3.403 1.00 90.88 293 ARG A C 1
ATOM 2273 O O . ARG A 1 293 ? 6.922 -16.788 -3.297 1.00 90.88 293 ARG A O 1
ATOM 2280 N N . VAL A 1 294 ? 4.936 -16.342 -2.357 1.00 85.44 294 VAL A N 1
ATOM 2281 C CA . VAL A 1 294 ? 5.370 -16.629 -0.982 1.00 85.44 294 VAL A CA 1
ATOM 2282 C C . VAL A 1 294 ? 4.824 -17.977 -0.529 1.00 85.44 294 VAL A C 1
ATOM 2284 O O . VAL A 1 294 ? 3.628 -18.155 -0.318 1.00 85.44 294 VAL A O 1
ATOM 2287 N N . SER A 1 295 ? 5.730 -18.938 -0.353 1.00 78.25 295 SER A N 1
ATOM 2288 C CA . SER A 1 295 ? 5.401 -20.265 0.179 1.00 78.25 295 SER A CA 1
ATOM 2289 C C . SER A 1 295 ? 5.247 -20.259 1.706 1.00 78.25 295 SER A C 1
ATOM 2291 O O . SER A 1 295 ? 5.500 -19.247 2.366 1.00 78.25 295 SER A O 1
ATOM 2293 N N . ASP A 1 296 ? 4.912 -21.407 2.299 1.00 71.12 296 ASP A N 1
ATOM 2294 C CA . ASP A 1 296 ? 4.939 -21.594 3.761 1.00 71.12 296 ASP A CA 1
ATOM 2295 C C . ASP A 1 296 ? 6.344 -21.401 4.361 1.00 71.12 296 ASP A C 1
ATOM 2297 O O . ASP A 1 296 ? 6.485 -21.179 5.562 1.00 71.12 296 ASP A O 1
ATOM 2301 N N . ARG A 1 297 ? 7.400 -21.460 3.532 1.00 69.31 297 ARG A N 1
ATOM 2302 C CA . ARG A 1 297 ? 8.770 -21.085 3.905 1.00 69.31 297 ARG A CA 1
ATOM 2303 C C . ARG A 1 297 ? 9.025 -19.634 3.476 1.00 69.31 297 ARG A C 1
ATOM 2305 O O . ARG A 1 297 ? 9.283 -19.401 2.293 1.00 69.31 297 ARG A O 1
ATOM 2312 N N . PRO A 1 298 ? 8.984 -18.664 4.402 1.00 63.94 298 PRO A N 1
ATOM 2313 C CA . PRO A 1 298 ? 8.904 -17.248 4.054 1.00 63.94 298 PRO A CA 1
ATOM 2314 C C . PRO A 1 298 ? 10.144 -16.687 3.350 1.00 63.94 298 PRO A C 1
ATOM 2316 O O . PRO A 1 298 ? 10.036 -15.696 2.646 1.00 63.94 298 PRO A O 1
ATOM 2319 N N . THR A 1 299 ? 11.313 -17.318 3.475 1.00 70.81 299 THR A N 1
ATOM 2320 C CA . THR A 1 299 ? 12.564 -16.832 2.865 1.00 70.81 299 THR A CA 1
ATOM 2321 C C . THR A 1 299 ? 12.821 -17.339 1.444 1.00 70.81 299 THR A C 1
ATOM 2323 O O . THR A 1 299 ? 13.821 -16.953 0.846 1.00 70.81 299 THR A O 1
ATOM 2326 N N . ASN A 1 300 ? 11.960 -18.202 0.889 1.00 80.69 300 ASN A N 1
ATOM 2327 C CA . ASN A 1 300 ? 12.124 -18.727 -0.468 1.00 80.69 300 ASN A CA 1
ATOM 2328 C C . ASN A 1 300 ? 11.005 -18.217 -1.383 1.00 80.69 300 ASN A C 1
ATOM 2330 O O . ASN A 1 300 ? 9.873 -18.710 -1.322 1.00 80.69 300 ASN A O 1
ATOM 2334 N N . LEU A 1 301 ? 11.335 -17.232 -2.221 1.00 90.50 301 LEU A N 1
ATOM 2335 C CA . LEU A 1 301 ? 10.408 -16.652 -3.187 1.00 90.50 301 LEU A CA 1
ATOM 2336 C C . LEU A 1 301 ? 10.290 -17.549 -4.418 1.00 90.50 301 LEU A C 1
ATOM 2338 O O . LEU A 1 301 ? 11.279 -17.896 -5.062 1.00 90.50 301 LEU A O 1
ATOM 2342 N N . GLN A 1 302 ? 9.060 -17.923 -4.750 1.00 91.25 302 GLN A N 1
ATOM 2343 C CA . GLN A 1 302 ? 8.763 -18.719 -5.931 1.00 91.25 302 GLN A CA 1
ATOM 2344 C C . GLN A 1 302 ? 8.798 -17.853 -7.191 1.00 91.25 302 GLN A C 1
ATOM 2346 O O . GLN A 1 302 ? 8.435 -16.678 -7.175 1.00 91.25 302 GLN A O 1
ATOM 2351 N N . ALA A 1 303 ? 9.201 -18.451 -8.311 1.00 90.12 303 ALA A N 1
ATOM 2352 C CA . ALA A 1 303 ? 9.053 -17.807 -9.607 1.00 90.12 303 ALA A CA 1
ATOM 2353 C C . ALA A 1 303 ? 7.565 -17.630 -9.945 1.00 90.12 303 ALA A C 1
ATOM 2355 O O . ALA A 1 303 ? 6.747 -18.525 -9.715 1.00 90.12 303 ALA A O 1
ATOM 2356 N N . ILE A 1 304 ? 7.227 -16.486 -10.533 1.00 89.50 304 ILE A N 1
ATOM 2357 C CA . ILE A 1 304 ? 5.868 -16.195 -10.985 1.00 89.50 304 ILE A CA 1
ATOM 2358 C C . ILE A 1 304 ? 5.538 -17.060 -12.197 1.00 89.50 304 ILE A C 1
ATOM 2360 O O . ILE A 1 304 ? 6.326 -17.193 -13.134 1.00 89.50 304 ILE A O 1
ATOM 2364 N N . ARG A 1 305 ? 4.338 -17.639 -12.194 1.00 89.25 305 ARG A N 1
ATOM 2365 C CA . ARG A 1 305 ? 3.797 -18.377 -13.338 1.00 89.25 305 ARG A CA 1
ATOM 2366 C C . ARG A 1 305 ? 3.059 -17.413 -14.254 1.00 89.25 305 ARG A C 1
ATOM 2368 O O . ARG A 1 305 ? 1.836 -17.325 -14.210 1.00 89.25 305 ARG A O 1
ATOM 2375 N N . GLU A 1 306 ? 3.808 -16.694 -15.085 1.00 90.12 306 GLU A N 1
ATOM 2376 C CA . GLU A 1 306 ? 3.261 -15.621 -15.927 1.00 90.12 306 GLU A CA 1
ATOM 2377 C C . GLU A 1 306 ? 2.081 -16.071 -16.793 1.00 90.12 306 GLU A C 1
ATOM 2379 O O . GLU A 1 306 ? 1.125 -15.319 -16.951 1.00 90.12 306 GLU A O 1
ATOM 2384 N N . SER A 1 307 ? 2.105 -17.315 -17.283 1.00 92.69 307 SER A N 1
ATOM 2385 C CA . SER A 1 307 ? 1.056 -17.908 -18.121 1.00 92.69 307 SER A CA 1
ATOM 2386 C C . SER A 1 307 ? -0.312 -18.050 -17.444 1.00 92.69 307 SER A C 1
ATOM 2388 O O . SER A 1 307 ? -1.308 -18.236 -18.141 1.00 92.69 307 SER A O 1
ATOM 2390 N N . GLN A 1 308 ? -0.374 -17.969 -16.111 1.00 91.19 308 GLN A N 1
ATOM 2391 C CA . GLN A 1 308 ? -1.623 -17.999 -15.338 1.00 91.19 308 GLN A CA 1
ATOM 2392 C C . GLN A 1 308 ? -2.196 -16.598 -15.079 1.00 91.19 308 GLN A C 1
ATOM 2394 O O . GLN A 1 308 ? -3.289 -16.480 -14.526 1.00 91.19 308 GLN A O 1
ATOM 2399 N N . GLY A 1 309 ? -1.470 -15.550 -15.475 1.00 95.75 309 GLY A N 1
ATOM 2400 C CA . GLY A 1 309 ? -1.894 -14.169 -15.313 1.00 95.75 309 GLY A CA 1
ATOM 2401 C C . GLY A 1 309 ? -2.874 -13.690 -16.385 1.00 95.75 309 GLY A C 1
ATOM 2402 O O . GLY A 1 309 ? -3.368 -14.431 -17.243 1.00 95.75 309 GLY A O 1
ATOM 2403 N N . TRP A 1 310 ? -3.120 -12.392 -16.328 1.00 98.38 310 TRP A N 1
ATOM 2404 C CA . TRP A 1 310 ? -3.933 -11.608 -17.241 1.00 98.38 310 TRP A CA 1
ATOM 2405 C C . TRP A 1 310 ? -3.082 -10.518 -17.887 1.00 98.38 310 TRP A C 1
ATOM 2407 O O . TRP A 1 310 ? -2.039 -10.125 -17.366 1.00 98.38 310 TRP A O 1
ATOM 2417 N N . LEU A 1 311 ? -3.532 -10.037 -19.040 1.00 98.62 311 LEU A N 1
ATOM 2418 C CA . LEU A 1 311 ? -2.881 -8.981 -19.797 1.00 98.62 311 LEU A CA 1
ATOM 2419 C C . LEU A 1 311 ? -3.863 -7.844 -20.049 1.00 98.62 311 LEU A C 1
ATOM 2421 O O . LEU A 1 311 ? -4.979 -8.085 -20.511 1.00 98.62 311 LEU A O 1
ATOM 2425 N N . GLY A 1 312 ? -3.428 -6.622 -19.751 1.00 98.00 312 GLY A N 1
ATOM 2426 C CA . GLY A 1 312 ? -4.138 -5.383 -20.051 1.00 98.00 312 GLY A CA 1
ATOM 2427 C C . GLY A 1 312 ? -3.498 -4.651 -21.226 1.00 98.00 312 GLY A C 1
ATOM 2428 O O . GLY A 1 312 ? -2.308 -4.333 -21.198 1.00 98.00 312 GLY A O 1
ATOM 2429 N N . ASN A 1 313 ? -4.271 -4.385 -22.278 1.00 97.38 313 ASN A N 1
ATOM 2430 C CA . ASN A 1 313 ? -3.815 -3.572 -23.402 1.00 97.38 313 ASN A CA 1
ATOM 2431 C C . ASN A 1 313 ? -3.755 -2.093 -22.997 1.00 97.38 313 ASN A C 1
ATOM 2433 O O . ASN A 1 313 ? -4.786 -1.509 -22.680 1.00 97.38 313 ASN A O 1
ATOM 2437 N N . LEU A 1 314 ? -2.579 -1.468 -23.056 1.00 94.38 314 LEU A N 1
ATOM 2438 C CA . LEU A 1 314 ? -2.396 -0.088 -22.584 1.00 94.38 314 LEU A CA 1
ATOM 2439 C C . LEU A 1 314 ? -3.183 0.969 -23.381 1.00 94.38 314 LEU A C 1
ATOM 2441 O O . LEU A 1 314 ? -3.404 2.066 -22.878 1.00 94.38 314 LEU A O 1
ATOM 2445 N N . VAL A 1 315 ? -3.594 0.656 -24.614 1.00 91.44 315 VAL A N 1
ATOM 2446 C CA . VAL A 1 315 ? -4.304 1.583 -25.507 1.00 91.44 315 VAL A CA 1
ATOM 2447 C C . VAL A 1 315 ? -5.809 1.341 -25.461 1.00 91.44 315 VAL A C 1
ATOM 2449 O O . VAL A 1 315 ? -6.577 2.261 -25.196 1.00 91.44 315 VAL A O 1
ATOM 2452 N N . THR A 1 316 ? -6.244 0.106 -25.722 1.00 92.94 316 THR A N 1
ATOM 2453 C CA . THR A 1 316 ? -7.674 -0.246 -25.778 1.00 92.94 316 THR A CA 1
ATOM 2454 C C . THR A 1 316 ? -8.276 -0.483 -24.399 1.00 92.94 316 THR A C 1
ATOM 2456 O O . THR A 1 316 ? -9.496 -0.506 -24.272 1.00 92.94 316 THR A O 1
ATOM 2459 N N . GLN A 1 317 ? -7.435 -0.678 -23.377 1.00 92.44 317 GLN A N 1
ATOM 2460 C CA . GLN A 1 317 ? -7.818 -1.052 -22.011 1.00 92.44 317 GLN A CA 1
ATOM 2461 C C . GLN A 1 317 ? -8.554 -2.397 -21.929 1.00 92.44 317 GLN A C 1
ATOM 2463 O O . GLN A 1 317 ? -9.097 -2.756 -20.885 1.00 92.44 317 GLN A O 1
ATOM 2468 N N . GLU A 1 318 ? -8.561 -3.176 -23.013 1.00 95.38 318 GLU A N 1
ATOM 2469 C CA . GLU A 1 318 ? -9.091 -4.533 -23.014 1.00 95.38 318 GLU A CA 1
ATOM 2470 C C . GLU A 1 318 ? -8.203 -5.445 -22.168 1.00 95.38 318 GLU A C 1
ATOM 2472 O O . GLU A 1 318 ? -6.970 -5.397 -22.246 1.00 95.38 318 GLU A O 1
ATOM 2477 N N . ILE A 1 319 ? -8.852 -6.301 -21.383 1.00 97.75 319 ILE A N 1
ATOM 2478 C CA . ILE A 1 319 ? -8.200 -7.301 -20.544 1.00 97.75 319 ILE A CA 1
ATOM 2479 C C . ILE A 1 319 ? -8.540 -8.704 -21.042 1.00 97.75 319 ILE A C 1
ATOM 2481 O O . ILE A 1 319 ? -9.673 -8.970 -21.444 1.00 97.75 319 ILE A O 1
ATOM 2485 N N . ALA A 1 320 ? -7.574 -9.615 -20.990 1.00 98.25 320 ALA A N 1
ATOM 2486 C CA . ALA A 1 320 ? -7.812 -11.036 -21.229 1.00 98.25 320 ALA A CA 1
ATOM 2487 C C . ALA A 1 320 ? -6.819 -11.900 -20.435 1.00 98.25 320 ALA A C 1
ATOM 2489 O O . ALA A 1 320 ? -5.712 -11.435 -20.147 1.00 98.25 320 ALA A O 1
ATOM 2490 N N . PRO A 1 321 ? -7.155 -13.164 -20.120 1.00 98.25 321 PRO A N 1
ATOM 2491 C CA . PRO A 1 321 ? -6.166 -14.133 -19.658 1.00 98.25 321 PRO A CA 1
ATOM 2492 C C . PRO A 1 321 ? -5.018 -14.245 -20.667 1.00 98.25 321 PRO A C 1
ATOM 2494 O O . PRO A 1 321 ? -5.262 -14.167 -21.874 1.00 98.25 321 PRO A O 1
ATOM 2497 N N . VAL A 1 322 ? -3.791 -14.514 -20.209 1.00 97.62 322 VAL A N 1
ATOM 2498 C CA . VAL A 1 322 ? -2.609 -14.631 -21.092 1.00 97.62 322 VAL A CA 1
ATOM 2499 C C . VAL A 1 322 ? -2.854 -15.589 -22.264 1.00 97.62 322 VAL A C 1
ATOM 2501 O O . VAL A 1 322 ? -2.548 -15.258 -23.405 1.00 97.62 322 VAL A O 1
ATOM 2504 N N . ALA A 1 323 ? -3.483 -16.739 -22.007 1.00 97.38 323 ALA A N 1
ATOM 2505 C CA . ALA A 1 323 ? -3.783 -17.749 -23.026 1.00 97.38 323 ALA A CA 1
ATOM 2506 C C . ALA A 1 323 ? -4.786 -17.298 -24.110 1.00 97.38 323 ALA A C 1
ATOM 2508 O O . ALA A 1 323 ? -4.912 -17.958 -25.138 1.00 97.38 323 ALA A O 1
ATOM 2509 N N . GLN A 1 324 ? -5.530 -16.215 -23.874 1.00 97.88 324 GLN A N 1
ATOM 2510 C CA . GLN A 1 324 ? -6.577 -15.705 -24.766 1.00 97.88 324 GLN A CA 1
ATOM 2511 C C . GLN A 1 324 ? -6.272 -14.292 -25.284 1.00 97.88 324 GLN A C 1
ATOM 2513 O O . GLN A 1 324 ? -7.078 -13.716 -26.019 1.00 97.88 324 GLN A O 1
ATOM 2518 N N . TYR A 1 325 ? -5.129 -13.718 -24.903 1.00 98.06 325 TYR A N 1
ATOM 2519 C CA . TYR A 1 325 ? -4.754 -12.371 -25.301 1.00 98.06 325 TYR A CA 1
ATOM 2520 C C . TYR A 1 325 ? -4.386 -12.324 -26.786 1.00 98.06 325 TYR A C 1
ATOM 2522 O O . TYR A 1 325 ? -3.572 -13.108 -27.266 1.00 98.06 325 TYR A O 1
ATOM 2530 N N . LYS A 1 326 ? -5.010 -11.399 -27.522 1.00 95.88 326 LYS A N 1
ATOM 2531 C CA . LYS A 1 326 ? -4.871 -11.289 -28.985 1.00 95.88 326 LYS A CA 1
ATOM 2532 C C . LYS A 1 326 ? -3.782 -10.308 -29.433 1.00 95.88 326 LYS A C 1
ATOM 2534 O O . LYS A 1 326 ? -3.390 -10.345 -30.595 1.00 95.88 326 LYS A O 1
ATOM 2539 N N . GLY A 1 327 ? -3.351 -9.405 -28.549 1.00 95.88 327 GLY A N 1
ATOM 2540 C CA . GLY A 1 327 ? -2.284 -8.438 -28.821 1.00 95.88 327 GLY A CA 1
ATOM 2541 C C . GLY A 1 327 ? -0.893 -9.016 -28.558 1.00 95.88 327 GLY A C 1
ATOM 2542 O O . GLY A 1 327 ? -0.757 -10.199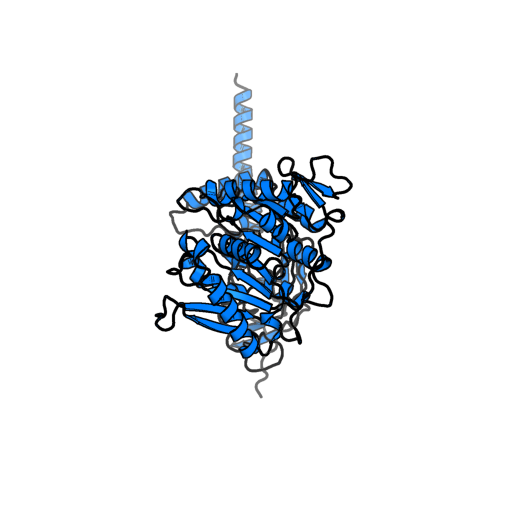 -28.259 1.00 95.88 327 GLY A O 1
ATOM 2543 N N . ASN A 1 328 ? 0.142 -8.173 -28.613 1.00 97.06 328 ASN A N 1
ATOM 2544 C CA . ASN A 1 328 ? 1.499 -8.564 -28.232 1.00 97.06 328 ASN A CA 1
ATOM 2545 C C . ASN A 1 328 ? 1.621 -8.673 -26.694 1.00 97.06 328 ASN A C 1
ATOM 2547 O O . ASN A 1 328 ? 1.542 -7.646 -26.012 1.00 97.06 328 ASN A O 1
ATOM 2551 N N . PRO A 1 329 ? 1.853 -9.870 -26.116 1.00 96.56 329 PRO A N 1
ATOM 2552 C CA . PRO A 1 329 ? 1.982 -10.021 -24.669 1.00 96.56 329 PRO A CA 1
ATOM 2553 C C . PRO A 1 329 ? 3.140 -9.233 -24.055 1.00 96.56 329 PRO A C 1
ATOM 2555 O O . PRO A 1 329 ? 3.067 -8.911 -22.875 1.00 96.56 329 PRO A O 1
ATOM 2558 N N . LEU A 1 330 ? 4.189 -8.914 -24.821 1.00 96.88 330 LEU A N 1
ATOM 2559 C CA . LEU A 1 330 ? 5.371 -8.179 -24.344 1.00 96.88 330 LEU A CA 1
ATOM 2560 C C . LEU A 1 330 ? 5.187 -6.651 -24.347 1.00 96.88 330 LEU A C 1
ATOM 2562 O O . LEU A 1 330 ? 6.092 -5.927 -23.948 1.00 96.88 330 LEU A O 1
ATOM 2566 N N . GLU A 1 331 ? 4.025 -6.159 -24.779 1.00 97.12 331 GLU A N 1
ATOM 2567 C CA . GLU A 1 331 ? 3.654 -4.734 -24.748 1.00 97.12 331 GLU A CA 1
ATOM 2568 C C . GLU A 1 331 ? 2.479 -4.455 -23.794 1.00 97.12 331 GLU A C 1
ATOM 2570 O O . GLU A 1 331 ? 2.132 -3.305 -23.536 1.00 97.12 331 GLU A O 1
ATOM 2575 N N . ALA A 1 332 ? 1.857 -5.505 -23.251 1.00 98.12 332 ALA A N 1
ATOM 2576 C CA . ALA A 1 332 ? 0.711 -5.411 -22.354 1.00 98.12 332 ALA A CA 1
ATOM 2577 C C . ALA A 1 332 ? 1.134 -5.348 -20.878 1.00 98.12 332 ALA A C 1
ATOM 2579 O O . ALA A 1 332 ? 2.158 -5.921 -20.494 1.00 98.12 332 ALA A O 1
ATOM 2580 N N . ALA A 1 333 ? 0.324 -4.721 -20.022 1.00 98.31 333 ALA A N 1
ATOM 2581 C CA . ALA A 1 333 ? 0.496 -4.807 -18.570 1.00 98.31 333 ALA A CA 1
ATOM 2582 C C . ALA A 1 333 ? 0.207 -6.239 -18.098 1.00 98.31 333 ALA A C 1
ATOM 2584 O O . ALA A 1 333 ? -0.858 -6.772 -18.405 1.00 98.31 333 ALA A O 1
ATOM 2585 N N . TRP A 1 334 ? 1.133 -6.857 -17.362 1.00 98.31 334 TRP A N 1
ATOM 2586 C CA . TRP A 1 334 ? 0.915 -8.171 -16.757 1.00 98.31 334 TRP A CA 1
ATOM 2587 C C . TRP A 1 334 ? 0.261 -8.038 -15.385 1.00 98.31 334 TRP A C 1
ATOM 2589 O O . TRP A 1 334 ? 0.749 -7.306 -14.531 1.00 98.31 334 TRP A O 1
ATOM 2599 N N . LEU A 1 335 ? -0.833 -8.760 -15.164 1.00 98.12 335 LEU A N 1
ATOM 2600 C CA . LEU A 1 335 ? -1.618 -8.705 -13.935 1.00 98.12 335 LEU A CA 1
ATOM 2601 C C . LEU A 1 335 ? -1.809 -10.125 -13.389 1.00 98.12 335 LEU A C 1
ATOM 2603 O O . LEU A 1 335 ? -2.016 -11.056 -14.167 1.00 98.12 335 LEU A O 1
ATOM 2607 N N . PRO A 1 336 ? -1.730 -10.332 -12.067 1.00 96.88 336 PRO A N 1
ATOM 2608 C CA . PRO A 1 336 ? -1.637 -11.675 -11.500 1.00 96.88 336 PRO A CA 1
ATOM 2609 C C . PRO A 1 336 ? -2.929 -12.492 -11.635 1.00 96.88 336 PRO A C 1
ATOM 2611 O O . PRO A 1 336 ? -2.862 -13.718 -11.669 1.00 96.88 336 PRO A O 1
ATOM 2614 N N . ASN A 1 337 ? -4.104 -11.855 -11.713 1.00 96.12 337 ASN A N 1
ATOM 2615 C CA . ASN A 1 337 ? -5.390 -12.550 -11.827 1.00 96.12 337 ASN A CA 1
ATOM 2616 C C . ASN A 1 337 ? -6.496 -11.671 -12.454 1.00 96.12 337 ASN A C 1
ATOM 2618 O O . ASN A 1 337 ? -6.276 -10.517 -12.816 1.00 96.12 337 ASN A O 1
ATOM 2622 N N . GLU A 1 338 ? -7.709 -12.218 -12.559 1.00 95.94 338 GLU A N 1
ATOM 2623 C CA . GLU A 1 338 ? -8.858 -11.521 -13.147 1.00 95.94 338 GLU A CA 1
ATOM 2624 C C . GLU A 1 338 ? -9.307 -10.298 -12.338 1.00 95.94 338 GLU A C 1
ATOM 2626 O O . GLU A 1 338 ? -9.613 -9.257 -12.915 1.00 95.94 338 GLU A O 1
ATOM 2631 N N . GLU A 1 339 ? -9.352 -10.407 -11.006 1.00 94.31 339 GLU A N 1
ATOM 2632 C CA . GLU A 1 339 ? -9.778 -9.304 -10.137 1.00 94.31 339 GLU A CA 1
ATOM 2633 C C . GLU A 1 339 ? -8.882 -8.080 -10.348 1.00 94.31 339 GLU A C 1
ATOM 2635 O O . GLU A 1 339 ? -9.360 -6.974 -10.596 1.00 94.31 339 GLU A O 1
ATOM 2640 N N . THR A 1 340 ? -7.569 -8.298 -10.314 1.00 96.00 340 THR A N 1
ATOM 2641 C CA . THR A 1 340 ? -6.567 -7.248 -10.521 1.00 96.00 340 THR A CA 1
ATOM 2642 C C . THR A 1 340 ? -6.626 -6.684 -11.936 1.00 96.00 340 THR A C 1
ATOM 2644 O O . THR A 1 340 ? -6.495 -5.474 -12.099 1.00 96.00 340 THR A O 1
ATOM 2647 N N . ALA A 1 341 ? -6.930 -7.508 -12.946 1.00 97.38 341 ALA A N 1
ATOM 2648 C CA . ALA A 1 341 ? -7.192 -7.051 -14.309 1.00 97.38 341 ALA A CA 1
ATOM 2649 C C . ALA A 1 341 ? -8.405 -6.123 -14.414 1.00 97.38 341 ALA A C 1
ATOM 2651 O O . ALA A 1 341 ? -8.324 -5.066 -15.042 1.00 97.38 341 ALA A O 1
ATOM 2652 N N . ARG A 1 342 ? -9.513 -6.463 -13.753 1.00 95.19 342 ARG A N 1
ATOM 2653 C CA . ARG A 1 342 ? -10.721 -5.624 -13.726 1.00 95.19 342 ARG A CA 1
ATOM 2654 C C . ARG A 1 342 ? -10.483 -4.309 -12.987 1.00 95.19 342 ARG A C 1
ATOM 2656 O O . ARG A 1 342 ? -10.900 -3.262 -13.476 1.00 95.19 342 ARG A O 1
ATOM 2663 N N . LYS A 1 343 ? -9.775 -4.347 -11.855 1.00 94.50 343 LYS A N 1
ATOM 2664 C CA . LYS A 1 343 ? -9.402 -3.144 -11.093 1.00 94.50 343 LYS A CA 1
ATOM 2665 C C . LYS A 1 343 ? -8.433 -2.258 -11.873 1.00 94.50 343 LYS A C 1
ATOM 2667 O O . LYS A 1 343 ? -8.632 -1.051 -11.922 1.00 94.50 343 LYS A O 1
ATOM 2672 N N . TRP A 1 344 ? -7.452 -2.845 -12.558 1.00 96.56 344 TRP A N 1
ATOM 2673 C CA . TRP A 1 344 ? -6.564 -2.120 -13.469 1.00 96.56 344 TRP A CA 1
ATOM 2674 C C . TRP A 1 344 ? -7.355 -1.455 -14.597 1.00 96.56 344 TRP A C 1
ATOM 2676 O O . TRP A 1 344 ? -7.153 -0.275 -14.862 1.00 96.56 344 TRP A O 1
ATOM 2686 N N . GLN A 1 345 ? -8.301 -2.160 -15.221 1.00 94.25 345 GLN A N 1
ATOM 2687 C CA . GLN A 1 345 ? -9.144 -1.576 -16.263 1.00 94.25 345 GLN A CA 1
ATOM 2688 C C . GLN A 1 345 ? -9.918 -0.361 -15.726 1.00 94.25 345 GLN A C 1
ATOM 2690 O O . GLN A 1 345 ? -9.807 0.716 -16.301 1.00 94.25 345 GLN A O 1
ATOM 2695 N N . GLN A 1 346 ? -10.605 -0.495 -14.584 1.00 90.56 346 GLN A N 1
ATOM 2696 C CA . GLN A 1 346 ? -11.322 0.616 -13.936 1.00 90.56 346 GLN A CA 1
ATOM 2697 C C . GLN A 1 346 ? -10.405 1.804 -13.615 1.00 90.56 346 GLN A C 1
ATOM 2699 O O . GLN A 1 346 ? -10.765 2.946 -13.882 1.00 90.56 346 GLN A O 1
ATOM 2704 N N . TYR A 1 347 ? -9.204 1.535 -13.103 1.00 91.50 347 TYR A N 1
ATOM 2705 C CA . TYR A 1 347 ? -8.207 2.552 -12.766 1.00 91.50 347 TYR A CA 1
ATOM 2706 C C . TYR A 1 347 ? -7.743 3.372 -13.983 1.00 91.50 347 TYR A C 1
ATOM 2708 O O . TYR A 1 347 ? -7.520 4.579 -13.880 1.00 91.50 347 TYR A O 1
ATOM 2716 N N . ASN A 1 348 ? -7.615 2.722 -15.146 1.00 90.06 348 ASN A N 1
ATOM 2717 C CA . ASN A 1 348 ? -7.185 3.360 -16.393 1.00 90.06 348 ASN A CA 1
ATOM 2718 C C . ASN A 1 348 ? -8.341 4.032 -17.158 1.00 90.06 348 ASN A C 1
ATOM 2720 O O . ASN A 1 348 ? -8.106 4.900 -18.004 1.00 90.06 348 ASN A O 1
ATOM 2724 N N . THR A 1 349 ? -9.591 3.631 -16.917 1.00 83.25 349 THR A N 1
ATOM 2725 C CA . THR A 1 349 ? -10.739 4.141 -17.671 1.00 83.25 349 THR A CA 1
ATOM 2726 C C . THR A 1 349 ? -11.190 5.505 -17.158 1.00 83.25 349 THR A C 1
ATOM 2728 O O . THR A 1 349 ? -11.555 5.685 -15.999 1.00 83.25 349 THR A O 1
ATOM 2731 N N . VAL A 1 350 ? -11.248 6.473 -18.073 1.00 64.50 350 VAL A N 1
ATOM 2732 C CA . VAL A 1 350 ? -11.914 7.755 -17.843 1.00 64.50 350 VAL A CA 1
ATOM 2733 C C . VAL A 1 350 ? -13.377 7.607 -18.273 1.00 64.50 350 VAL A C 1
ATOM 2735 O O . VAL A 1 350 ? -13.660 7.600 -19.473 1.00 64.50 350 VAL A O 1
ATOM 2738 N N . ASP A 1 351 ? -14.332 7.492 -17.350 1.00 59.53 351 ASP A N 1
ATOM 2739 C CA . ASP A 1 351 ? -15.741 7.558 -17.757 1.00 59.53 351 ASP A CA 1
ATOM 2740 C C . ASP A 1 351 ? -16.120 9.002 -18.168 1.00 59.53 351 ASP A C 1
ATOM 2742 O O . ASP A 1 351 ? -15.613 9.995 -17.644 1.00 59.53 351 ASP A O 1
ATOM 2746 N N . ALA A 1 352 ? -17.000 9.167 -19.160 1.00 56.69 352 ALA A N 1
ATOM 2747 C CA . ALA A 1 352 ? -17.359 10.503 -19.661 1.00 56.69 352 ALA A CA 1
ATOM 2748 C C . ALA A 1 352 ? -17.993 11.396 -18.570 1.00 56.69 352 ALA A C 1
ATOM 2750 O O . ALA A 1 352 ? -17.893 12.624 -18.615 1.00 56.69 352 ALA A O 1
ATOM 2751 N N . TRP A 1 353 ? -18.620 10.775 -17.568 1.00 53.84 353 TRP A N 1
ATOM 2752 C CA . TRP A 1 353 ? -19.239 11.454 -16.434 1.00 53.84 353 TRP A CA 1
ATOM 2753 C C . TRP A 1 353 ? -18.214 12.018 -15.439 1.00 53.84 353 TRP A C 1
ATOM 2755 O O . TRP A 1 353 ? -18.434 13.118 -14.925 1.00 53.84 353 TRP A O 1
ATOM 2765 N N . SER A 1 354 ? -17.078 11.349 -15.213 1.00 55.34 354 SER A N 1
ATOM 2766 C CA . SER A 1 354 ? -15.981 11.874 -14.390 1.00 55.34 354 SER A CA 1
ATOM 2767 C C . SER A 1 354 ? -15.364 13.119 -15.011 1.00 55.34 354 SER A C 1
ATOM 2769 O O . SER A 1 354 ? -15.127 14.075 -14.281 1.00 55.34 354 SER A O 1
ATOM 2771 N N . GLN A 1 355 ? -15.211 13.187 -16.339 1.00 54.47 355 GLN A N 1
ATOM 2772 C CA . GLN A 1 355 ? -14.675 14.384 -17.012 1.00 54.47 355 GLN A CA 1
ATOM 2773 C C . GLN A 1 355 ? -15.581 15.613 -16.848 1.00 54.47 355 GLN A C 1
ATOM 2775 O O . GLN A 1 355 ? -15.101 16.731 -16.643 1.00 54.47 355 GLN A O 1
ATOM 2780 N N . VAL A 1 356 ? -16.902 15.424 -16.946 1.00 56.38 356 VAL A N 1
ATOM 2781 C CA . VAL A 1 356 ? -17.887 16.506 -16.772 1.00 56.38 356 VAL A CA 1
ATOM 2782 C C . VAL A 1 356 ? -17.927 16.976 -15.315 1.00 56.38 356 VAL A C 1
ATOM 2784 O O . VAL A 1 356 ? -17.979 18.183 -15.051 1.00 56.38 356 VAL A O 1
ATOM 2787 N N . ARG A 1 357 ? -17.860 16.041 -14.362 1.00 55.38 357 ARG A N 1
ATOM 2788 C CA . ARG A 1 357 ? -17.854 16.347 -12.927 1.00 55.38 357 ARG A CA 1
ATOM 2789 C C . ARG A 1 357 ? -16.565 17.035 -12.484 1.00 55.38 357 ARG A C 1
ATOM 2791 O O . ARG A 1 357 ? -16.638 18.056 -11.812 1.00 55.38 357 ARG A O 1
ATOM 2798 N N . ASP A 1 358 ? -15.414 16.551 -12.933 1.00 54.88 358 ASP A N 1
ATOM 2799 C CA . ASP A 1 358 ? -14.096 17.124 -12.650 1.00 54.88 358 ASP A CA 1
ATOM 2800 C C . ASP A 1 358 ? -13.990 18.579 -13.152 1.00 54.88 358 ASP A C 1
ATOM 2802 O O . ASP A 1 358 ? -13.638 19.487 -12.397 1.00 54.88 358 ASP A O 1
ATOM 2806 N N . ARG A 1 359 ? -14.426 18.864 -14.391 1.00 57.16 359 ARG A N 1
ATOM 2807 C CA . ARG A 1 359 ? -14.519 20.258 -14.879 1.00 57.16 359 ARG A CA 1
ATOM 2808 C C . ARG A 1 359 ? -15.411 21.124 -13.991 1.00 57.16 359 ARG A C 1
ATOM 2810 O O . ARG A 1 359 ? -15.062 22.270 -13.720 1.00 57.16 359 ARG A O 1
ATOM 2817 N N . SER A 1 360 ? -16.541 20.586 -13.541 1.00 55.69 360 SER A N 1
ATOM 2818 C CA . SER A 1 360 ? -17.474 21.307 -12.668 1.00 55.69 360 SER A CA 1
ATOM 2819 C C . SER A 1 360 ? -16.857 21.595 -11.292 1.00 55.69 360 SER A C 1
ATOM 2821 O O . SER A 1 360 ? -17.025 22.694 -10.767 1.00 55.69 360 SER A O 1
ATOM 2823 N N . CYS A 1 361 ? -16.078 20.659 -10.746 1.00 53.78 361 CYS A N 1
ATOM 2824 C CA . CYS A 1 361 ? -15.395 20.802 -9.460 1.00 53.78 361 CYS A CA 1
ATOM 2825 C C . CYS A 1 361 ? -14.200 21.762 -9.520 1.00 53.78 361 CYS A C 1
ATOM 2827 O O . CYS A 1 361 ? -14.093 22.639 -8.666 1.00 53.78 361 CYS A O 1
ATOM 2829 N N . ARG A 1 362 ? -13.372 21.713 -10.571 1.00 55.12 362 ARG A N 1
ATOM 2830 C CA . ARG A 1 362 ? -12.282 22.690 -10.772 1.00 55.12 362 ARG A CA 1
ATOM 2831 C C . ARG A 1 362 ? -12.792 24.114 -10.999 1.00 55.12 362 ARG A C 1
ATOM 2833 O O . ARG A 1 362 ? -12.156 25.081 -10.580 1.00 55.12 362 ARG A O 1
ATOM 2840 N N . VAL A 1 363 ? -13.947 24.267 -11.650 1.00 52.44 363 VAL A N 1
ATOM 2841 C CA . VAL A 1 363 ? -14.626 25.567 -11.778 1.00 52.44 363 VAL A CA 1
ATOM 2842 C C . VAL A 1 363 ? -15.164 26.034 -10.425 1.00 52.44 363 VAL A C 1
ATOM 2844 O O . VAL A 1 363 ? -15.009 27.210 -10.100 1.00 52.44 363 VAL A O 1
ATOM 2847 N N . ALA A 1 364 ? -15.729 25.130 -9.617 1.00 49.59 364 ALA A N 1
ATOM 2848 C CA . ALA A 1 364 ? -16.153 25.447 -8.259 1.00 49.59 364 ALA A CA 1
ATOM 2849 C C . ALA A 1 364 ? -14.964 25.926 -7.406 1.00 49.59 364 ALA A C 1
ATOM 2851 O O . ALA A 1 364 ? -15.013 27.044 -6.901 1.00 49.59 364 ALA A O 1
ATOM 2852 N N . GLU A 1 365 ? -13.866 25.169 -7.320 1.00 47.97 365 GLU A N 1
ATOM 2853 C CA . GLU A 1 365 ? -12.667 25.560 -6.556 1.00 47.97 365 GLU A CA 1
ATOM 2854 C C . GLU A 1 365 ? -12.113 26.932 -6.970 1.00 47.97 365 GLU A C 1
ATOM 2856 O O . GLU A 1 365 ? -11.794 27.752 -6.110 1.00 47.97 365 GLU A O 1
ATOM 2861 N N . LYS A 1 366 ? -12.080 27.240 -8.275 1.00 47.66 366 LYS A N 1
ATOM 2862 C CA . LYS A 1 366 ? -11.646 28.558 -8.776 1.00 47.66 366 LYS A CA 1
ATOM 2863 C C . LYS A 1 366 ? -12.613 29.702 -8.450 1.00 47.66 366 LYS A C 1
ATOM 2865 O O . LYS A 1 366 ? -12.179 30.847 -8.357 1.00 47.66 366 LYS A O 1
ATOM 2870 N N . LEU A 1 367 ? -13.906 29.423 -8.283 1.00 45.66 367 LEU A N 1
ATOM 2871 C CA . LEU A 1 367 ? -14.919 30.413 -7.893 1.00 45.66 367 LEU A CA 1
ATOM 2872 C C . LEU A 1 367 ? -14.981 30.629 -6.365 1.00 45.66 367 LEU A C 1
ATOM 2874 O O . LEU A 1 367 ? -15.521 31.639 -5.910 1.00 45.66 367 LEU A O 1
ATOM 2878 N N . PHE A 1 368 ? -14.398 29.735 -5.561 1.00 46.62 368 PHE A N 1
ATOM 2879 C CA . PHE A 1 368 ? -14.510 29.700 -4.095 1.00 46.62 368 PHE A CA 1
ATOM 2880 C C . PHE A 1 368 ? -13.480 30.572 -3.339 1.00 46.62 368 PHE A C 1
ATOM 2882 O O . PHE A 1 368 ? -12.987 30.206 -2.275 1.00 46.62 368 PHE A O 1
ATOM 2889 N N . ILE A 1 369 ? -13.222 31.794 -3.822 1.00 44.34 369 ILE A N 1
ATOM 2890 C CA . ILE A 1 369 ? -12.464 32.829 -3.078 1.00 44.34 369 ILE A CA 1
ATOM 2891 C C . ILE A 1 369 ? -13.327 33.494 -1.969 1.00 44.34 369 ILE A C 1
ATOM 2893 O O . ILE A 1 369 ? -12.806 34.174 -1.088 1.00 44.34 369 ILE A O 1
ATOM 2897 N N . PHE A 1 370 ? -14.641 33.230 -1.906 1.00 34.28 370 PHE A N 1
ATOM 2898 C CA . PHE A 1 370 ? -15.548 33.767 -0.875 1.00 34.28 370 PHE A CA 1
ATOM 2899 C C . PHE A 1 370 ? -16.102 32.680 0.076 1.00 34.28 370 PHE A C 1
ATOM 2901 O O . PHE A 1 370 ? -17.198 32.162 -0.100 1.00 34.28 370 PHE A O 1
ATOM 2908 N N . LYS A 1 371 ? -15.291 32.353 1.091 1.00 36.75 371 LYS A N 1
ATOM 2909 C CA . LYS A 1 371 ? -15.491 31.739 2.435 1.00 36.75 371 LYS A CA 1
ATOM 2910 C C . LYS A 1 371 ? -16.857 31.234 2.997 1.00 36.75 371 LYS A C 1
ATOM 2912 O O . LYS A 1 371 ? -16.922 31.057 4.210 1.00 36.75 371 LYS A O 1
ATOM 2917 N N . ALA A 1 372 ? -17.921 30.941 2.243 1.00 35.44 372 ALA A N 1
ATOM 2918 C CA . ALA A 1 372 ? -19.236 30.658 2.862 1.00 35.44 372 ALA A CA 1
ATOM 2919 C C . ALA A 1 372 ? -19.864 29.261 2.666 1.00 35.44 372 ALA A C 1
ATOM 2921 O O . ALA A 1 372 ? -20.796 28.946 3.401 1.00 35.44 372 ALA A O 1
ATOM 2922 N N . LEU A 1 373 ? -19.399 28.386 1.766 1.00 35.59 373 LEU A N 1
ATOM 2923 C CA . LEU A 1 373 ? -20.024 27.062 1.575 1.00 35.59 373 LEU A CA 1
ATOM 2924 C C . LEU A 1 373 ? -18.972 25.975 1.304 1.00 35.59 373 LEU A C 1
ATOM 2926 O O . LEU A 1 373 ? -18.311 25.993 0.273 1.00 35.59 373 LEU A O 1
ATOM 2930 N N . ARG A 1 374 ? -18.828 25.005 2.219 1.00 38.62 374 ARG A N 1
ATOM 2931 C CA . ARG A 1 374 ? -18.112 23.746 1.948 1.00 38.62 374 ARG A CA 1
ATOM 2932 C C . ARG A 1 374 ? -18.986 22.903 1.018 1.00 38.62 374 ARG A C 1
ATOM 2934 O O . ARG A 1 374 ? -19.980 22.342 1.470 1.00 38.62 374 ARG A O 1
ATOM 2941 N N . TYR A 1 375 ? -18.622 22.792 -0.257 1.00 35.75 375 TYR A N 1
ATOM 2942 C CA . TYR A 1 375 ? -19.062 21.640 -1.044 1.00 35.75 375 TYR A CA 1
ATOM 2943 C C . TYR A 1 375 ? -18.468 20.379 -0.390 1.00 35.75 375 TYR A C 1
ATOM 2945 O O . TYR A 1 375 ? -17.295 20.414 -0.004 1.00 35.75 375 TYR A O 1
ATOM 2953 N N . PRO A 1 376 ? -19.221 19.280 -0.213 1.00 39.34 376 PRO A N 1
ATOM 2954 C CA . PRO A 1 376 ? -18.625 18.030 0.235 1.00 39.34 376 PRO A CA 1
ATOM 2955 C C . PRO A 1 376 ? -17.622 17.571 -0.826 1.00 39.34 376 PRO A C 1
ATOM 2957 O O . PRO A 1 376 ? -18.017 17.139 -1.912 1.00 39.34 376 PRO A O 1
ATOM 2960 N N . ALA A 1 377 ? -16.331 17.681 -0.505 1.00 39.31 377 ALA A N 1
ATOM 2961 C CA . ALA A 1 377 ? -15.218 17.230 -1.341 1.00 39.31 377 ALA A CA 1
ATOM 2962 C C . ALA A 1 377 ? -15.381 15.759 -1.781 1.00 39.31 377 ALA A C 1
ATOM 2964 O O . ALA A 1 377 ? -14.980 15.393 -2.880 1.00 39.31 377 ALA A O 1
ATOM 2965 N N . GLU A 1 378 ? -16.089 14.952 -0.983 1.00 38.78 378 GLU A N 1
ATOM 2966 C CA . GLU A 1 378 ? -16.441 13.554 -1.272 1.00 38.78 378 GLU A CA 1
ATOM 2967 C C . GLU A 1 378 ? -17.288 13.362 -2.544 1.00 38.78 378 GLU A C 1
ATOM 2969 O O . GLU A 1 378 ? -17.324 12.271 -3.101 1.00 38.78 378 GLU A O 1
ATOM 2974 N N . SER A 1 379 ? -17.978 14.402 -3.032 1.00 42.19 379 SER A N 1
ATOM 2975 C CA . SER A 1 379 ? -18.829 14.297 -4.228 1.00 42.19 379 SER A CA 1
ATOM 2976 C C . SER A 1 379 ? -18.097 14.544 -5.549 1.00 42.19 379 SER A C 1
ATOM 2978 O O . SER A 1 379 ? -18.646 14.224 -6.601 1.00 42.19 379 SER A O 1
ATOM 2980 N N . CYS A 1 380 ? -16.888 15.113 -5.521 1.00 41.97 380 CYS A N 1
ATOM 2981 C CA . CYS A 1 380 ? -16.194 15.561 -6.732 1.00 41.97 380 CYS A CA 1
ATOM 2982 C C . CYS A 1 380 ? -15.398 14.448 -7.424 1.00 41.97 380 CYS A C 1
ATOM 2984 O O . CYS A 1 380 ? -15.388 14.368 -8.657 1.00 41.97 380 CYS A O 1
ATOM 2986 N N . TYR A 1 381 ? -14.830 13.539 -6.636 1.00 52.53 381 TYR A N 1
ATOM 2987 C CA . TYR A 1 381 ? -14.007 12.429 -7.105 1.00 52.53 381 TYR A CA 1
ATOM 2988 C C . TYR A 1 381 ? -14.443 11.152 -6.366 1.00 52.53 381 TYR A C 1
ATOM 2990 O O . TYR A 1 381 ? -13.878 10.835 -5.327 1.00 52.53 381 TYR A O 1
ATOM 2998 N N . PRO A 1 382 ? -15.506 10.452 -6.807 1.00 57.41 382 PRO A N 1
ATOM 2999 C CA . PRO A 1 382 ? -15.769 9.112 -6.313 1.00 57.41 382 PRO A CA 1
ATOM 3000 C C . PRO A 1 382 ? -14.601 8.211 -6.696 1.00 57.41 382 PRO A C 1
ATOM 3002 O O . PRO A 1 382 ? -14.012 8.386 -7.767 1.00 57.41 382 PRO A O 1
ATOM 3005 N N . GLU A 1 383 ? -14.345 7.236 -5.833 1.00 65.31 383 GLU A N 1
ATOM 3006 C CA . GLU A 1 383 ? -13.437 6.126 -6.099 1.00 65.31 383 GLU A CA 1
ATOM 3007 C C . GLU A 1 383 ? -13.720 5.556 -7.501 1.00 65.31 383 GLU A C 1
ATOM 3009 O O . GLU A 1 383 ? -14.856 5.200 -7.837 1.00 65.31 383 GLU A O 1
ATOM 3014 N N . LYS A 1 384 ? -12.689 5.517 -8.344 1.00 74.06 384 LYS A N 1
ATOM 3015 C CA . LYS A 1 384 ? -12.722 4.963 -9.706 1.00 74.06 384 LYS A CA 1
ATOM 3016 C C . LYS A 1 384 ? -12.822 3.450 -9.667 1.00 74.06 384 LYS A C 1
ATOM 3018 O O . LYS A 1 384 ? -13.487 2.847 -10.507 1.00 74.06 384 LYS A O 1
ATOM 3023 N N . ILE A 1 385 ? -12.159 2.849 -8.682 1.00 80.25 385 ILE A N 1
ATOM 3024 C CA . ILE A 1 385 ? -12.277 1.429 -8.388 1.00 80.25 385 ILE A CA 1
ATOM 3025 C C . ILE A 1 385 ? -13.422 1.257 -7.402 1.00 80.25 385 ILE A C 1
ATOM 3027 O O . ILE A 1 385 ? -13.354 1.729 -6.272 1.00 80.25 385 ILE A O 1
ATOM 3031 N N . LEU A 1 386 ? -14.473 0.565 -7.831 1.00 82.44 386 LEU A N 1
ATOM 3032 C CA . LEU A 1 386 ? -15.629 0.323 -6.976 1.00 82.44 386 LEU A CA 1
ATOM 3033 C C . LEU A 1 386 ? -15.401 -0.907 -6.087 1.00 82.44 386 LEU A C 1
ATOM 3035 O O . LEU A 1 386 ? -14.865 -1.914 -6.566 1.00 82.44 386 LEU A O 1
ATOM 3039 N N . PRO A 1 387 ? -15.861 -0.879 -4.824 1.00 85.62 387 PRO A N 1
ATOM 3040 C CA . PRO A 1 387 ? -15.853 -2.060 -3.977 1.00 85.62 387 PRO A CA 1
ATOM 3041 C C . PRO A 1 387 ? -16.800 -3.130 -4.533 1.00 85.62 387 PRO A C 1
ATOM 3043 O O . PRO A 1 387 ? -17.853 -2.832 -5.101 1.00 85.62 387 PRO A O 1
ATOM 3046 N N . MET A 1 388 ? -16.436 -4.394 -4.347 1.00 85.50 388 MET A N 1
ATOM 3047 C CA . MET A 1 388 ? -17.222 -5.557 -4.756 1.00 85.50 388 MET A CA 1
ATOM 3048 C C . MET A 1 388 ? -18.208 -5.994 -3.671 1.00 85.50 388 MET A C 1
ATOM 3050 O O . MET A 1 388 ? -19.273 -6.523 -3.991 1.00 85.50 388 MET A O 1
ATOM 3054 N N . ASN A 1 389 ? -17.888 -5.756 -2.395 1.00 87.62 389 ASN A N 1
ATOM 3055 C CA . ASN A 1 389 ? -18.715 -6.169 -1.264 1.00 87.62 389 ASN A CA 1
ATOM 3056 C C . ASN A 1 389 ? -19.121 -4.989 -0.382 1.00 87.62 389 ASN A C 1
ATOM 3058 O O . ASN A 1 389 ? -18.515 -3.922 -0.403 1.00 87.62 389 ASN A O 1
ATOM 3062 N N . ARG A 1 390 ? -20.168 -5.186 0.427 1.00 91.75 390 ARG A N 1
ATOM 3063 C CA . ARG A 1 390 ? -20.496 -4.254 1.517 1.00 91.75 390 ARG A CA 1
ATOM 3064 C C . ARG A 1 390 ? -19.523 -4.464 2.680 1.00 91.75 390 ARG A C 1
ATOM 3066 O O . ARG A 1 390 ? -19.118 -5.606 2.895 1.00 91.75 390 ARG A O 1
ATOM 3073 N N . PRO A 1 391 ? -19.248 -3.433 3.495 1.00 93.12 391 PRO A N 1
ATOM 3074 C CA . PRO A 1 391 ? -18.468 -3.621 4.708 1.00 93.12 391 PRO A CA 1
ATOM 3075 C C . PRO A 1 391 ? -19.214 -4.525 5.697 1.00 93.12 391 PRO A C 1
ATOM 3077 O O . PRO A 1 391 ? -20.448 -4.611 5.664 1.00 93.12 391 PRO A O 1
ATOM 3080 N N . ALA A 1 392 ? -18.486 -5.167 6.610 1.00 91.19 392 ALA A N 1
ATOM 3081 C CA . ALA A 1 392 ? -19.083 -5.935 7.702 1.00 91.19 392 ALA A CA 1
ATOM 3082 C C . ALA A 1 392 ? -19.950 -5.052 8.625 1.00 91.19 392 ALA A C 1
ATOM 3084 O O . ALA A 1 392 ? -19.851 -3.825 8.628 1.00 91.19 392 ALA A O 1
ATOM 3085 N N . ALA A 1 393 ? -20.831 -5.661 9.419 1.00 94.19 393 ALA A N 1
ATOM 3086 C CA . ALA A 1 393 ? -21.542 -4.921 10.459 1.00 94.19 393 ALA A CA 1
ATOM 3087 C C . ALA A 1 393 ? -20.583 -4.579 11.619 1.00 94.19 393 ALA A C 1
ATOM 3089 O O . ALA A 1 393 ? -19.798 -5.443 12.014 1.00 94.19 393 ALA A O 1
ATOM 3090 N N . PRO A 1 394 ? -20.650 -3.364 12.199 1.00 94.62 394 PRO A N 1
ATOM 3091 C CA . PRO A 1 394 ? -19.961 -3.054 13.450 1.00 94.62 394 PRO A CA 1
ATOM 3092 C C . PRO A 1 394 ? -20.355 -4.023 14.569 1.00 94.62 394 PRO A C 1
ATOM 3094 O O . PRO A 1 394 ? -21.522 -4.404 14.688 1.00 94.62 394 PRO A O 1
ATOM 3097 N N . THR A 1 395 ? -19.394 -4.387 15.413 1.00 92.00 395 THR A N 1
ATOM 3098 C CA . THR A 1 395 ? -19.586 -5.324 16.529 1.00 92.00 395 THR A CA 1
ATOM 3099 C C . THR A 1 395 ? -19.318 -4.642 17.865 1.00 92.00 395 THR A C 1
ATOM 3101 O O . THR A 1 395 ? -18.829 -3.515 17.909 1.00 92.00 395 THR A O 1
ATOM 3104 N N . HIS A 1 396 ? -19.651 -5.318 18.970 1.00 91.81 396 HIS A N 1
ATOM 3105 C CA . HIS A 1 396 ? -19.410 -4.825 20.335 1.00 91.81 396 HIS A CA 1
ATOM 3106 C C . HIS A 1 396 ? -19.901 -3.391 20.571 1.00 91.81 396 HIS A C 1
ATOM 3108 O O . HIS A 1 396 ? -19.249 -2.615 21.267 1.00 91.81 396 HIS A O 1
ATOM 3114 N N . VAL A 1 397 ? -21.045 -3.035 19.979 1.00 93.31 397 VAL A N 1
ATOM 3115 C CA . VAL A 1 397 ? -21.648 -1.723 20.198 1.00 93.31 397 VAL A CA 1
ATOM 3116 C C . VAL A 1 397 ? -22.020 -1.590 21.675 1.00 93.31 397 VAL A C 1
ATOM 3118 O O . VAL A 1 397 ? -22.568 -2.518 22.269 1.00 93.31 397 VAL A O 1
ATOM 3121 N N . ARG A 1 398 ? -21.708 -0.449 22.283 1.00 93.44 398 ARG A N 1
ATOM 3122 C CA . ARG A 1 398 ? -22.082 -0.111 23.663 1.00 93.44 398 ARG A CA 1
ATOM 3123 C C . ARG A 1 398 ? -22.604 1.312 23.706 1.00 93.44 398 ARG A C 1
ATOM 3125 O O . ARG A 1 398 ? -22.170 2.137 22.913 1.00 93.44 398 ARG A O 1
ATOM 3132 N N . ALA A 1 399 ? -23.527 1.588 24.620 1.00 93.44 399 ALA A N 1
ATOM 3133 C CA . ALA A 1 399 ? -24.067 2.921 24.858 1.00 93.44 399 ALA A CA 1
ATOM 3134 C C . ALA A 1 399 ? -24.152 3.163 26.370 1.00 93.44 399 ALA A C 1
ATOM 3136 O O . ALA A 1 399 ? -25.033 2.623 27.047 1.00 93.44 399 ALA A O 1
ATOM 3137 N N . GLU A 1 400 ? -23.219 3.953 26.894 1.00 90.50 400 GLU A N 1
ATOM 3138 C CA . GLU A 1 400 ? -23.012 4.141 28.334 1.00 90.50 400 GLU A CA 1
ATOM 3139 C C . GLU A 1 400 ? -23.187 5.606 28.743 1.00 90.50 400 GLU A C 1
ATOM 3141 O O . GLU A 1 400 ? -22.838 6.520 27.998 1.00 90.50 400 GLU A O 1
ATOM 3146 N N . GLU A 1 401 ? -23.731 5.843 29.939 1.00 89.12 401 GLU A N 1
ATOM 3147 C CA . GLU A 1 401 ? -23.906 7.194 30.482 1.00 89.12 401 GLU A CA 1
ATOM 3148 C C . GLU A 1 401 ? -22.564 7.847 30.830 1.00 89.12 401 GLU A C 1
ATOM 3150 O O . GLU A 1 401 ? -21.778 7.325 31.635 1.00 89.12 401 GLU A O 1
ATOM 3155 N N . THR A 1 402 ? -22.348 9.036 30.272 1.00 86.19 402 THR A N 1
ATOM 3156 C CA . THR A 1 402 ? -21.153 9.858 30.508 1.00 86.19 402 THR A CA 1
ATOM 3157 C C . THR A 1 402 ? -21.459 11.222 31.118 1.00 86.19 402 THR A C 1
ATOM 3159 O O . THR A 1 402 ? -20.574 11.826 31.722 1.00 86.19 402 THR A O 1
ATOM 3162 N N . GLY A 1 403 ? -22.721 11.653 31.092 1.00 82.25 403 GLY A N 1
ATOM 3163 C CA . GLY A 1 403 ? -23.169 12.920 31.662 1.00 82.25 403 GLY A CA 1
ATOM 3164 C C . GLY A 1 403 ? -24.688 12.989 31.807 1.00 82.25 403 GLY A C 1
ATOM 3165 O O . GLY A 1 403 ? -25.420 12.049 31.490 1.00 82.25 403 GLY A O 1
ATOM 3166 N N . LYS A 1 404 ? -25.197 14.119 32.310 1.00 80.81 404 LYS A N 1
ATOM 3167 C CA . LYS A 1 404 ? -26.643 14.312 32.487 1.00 80.81 404 LYS A CA 1
ATOM 3168 C C . LYS A 1 404 ? -27.306 14.439 31.112 1.00 80.81 404 LYS A C 1
ATOM 3170 O O . LYS A 1 404 ? -27.222 15.496 30.505 1.00 80.81 404 LYS A O 1
ATOM 3175 N N . ALA A 1 405 ? -28.016 13.387 30.698 1.00 85.69 405 ALA A N 1
ATOM 3176 C CA . ALA A 1 405 ? -28.564 13.237 29.343 1.00 85.69 405 ALA A CA 1
ATOM 3177 C C . ALA A 1 405 ? -27.486 13.126 28.250 1.00 85.69 405 ALA A C 1
ATOM 3179 O O . ALA A 1 405 ? -27.752 13.439 27.092 1.00 85.69 405 ALA A O 1
ATOM 3180 N N . GLU A 1 406 ? -26.306 12.608 28.609 1.00 90.62 406 GLU A N 1
ATOM 3181 C CA . GLU A 1 406 ? -25.235 12.313 27.658 1.00 90.62 406 GLU A CA 1
ATOM 3182 C C . GLU A 1 406 ? -24.913 10.813 27.639 1.00 90.62 406 GLU A C 1
ATOM 3184 O O . GLU A 1 406 ? -24.838 10.165 28.692 1.00 90.62 406 GLU A O 1
ATOM 3189 N N . ALA A 1 407 ? -24.731 10.267 26.438 1.00 90.50 407 ALA A N 1
ATOM 3190 C CA . ALA A 1 407 ? -24.288 8.898 26.217 1.00 90.50 407 ALA A CA 1
ATOM 3191 C C . ALA A 1 407 ? -23.044 8.877 25.341 1.00 90.50 407 ALA A C 1
ATOM 3193 O O . ALA A 1 407 ? -22.986 9.547 24.311 1.00 90.50 407 ALA A O 1
ATOM 3194 N N . THR A 1 408 ? -22.099 8.018 25.691 1.00 92.56 408 THR A N 1
ATOM 3195 C CA . THR A 1 408 ? -21.008 7.646 24.800 1.00 92.56 408 THR A CA 1
ATOM 3196 C C . THR A 1 408 ? -21.332 6.305 24.155 1.00 92.56 408 THR A C 1
ATOM 3198 O O . THR A 1 408 ? -21.535 5.299 24.838 1.00 92.56 408 THR A O 1
ATOM 3201 N N . VAL A 1 409 ? -21.404 6.313 22.825 1.00 93.38 409 VAL A N 1
ATOM 3202 C CA . VAL A 1 409 ? -21.617 5.136 21.988 1.00 93.38 409 VAL A CA 1
ATOM 3203 C C . VAL A 1 409 ? -20.280 4.705 21.399 1.00 93.38 409 VAL A C 1
ATOM 3205 O O . VAL A 1 409 ? -19.677 5.467 20.646 1.00 93.38 409 VAL A O 1
ATOM 3208 N N . THR A 1 410 ? -19.829 3.494 21.705 1.00 94.19 410 THR A N 1
ATOM 3209 C CA . THR A 1 410 ? -18.585 2.911 21.174 1.00 94.19 410 THR A CA 1
ATOM 3210 C C . THR A 1 410 ? -18.876 1.648 20.381 1.00 94.19 410 THR A C 1
ATOM 3212 O O . THR 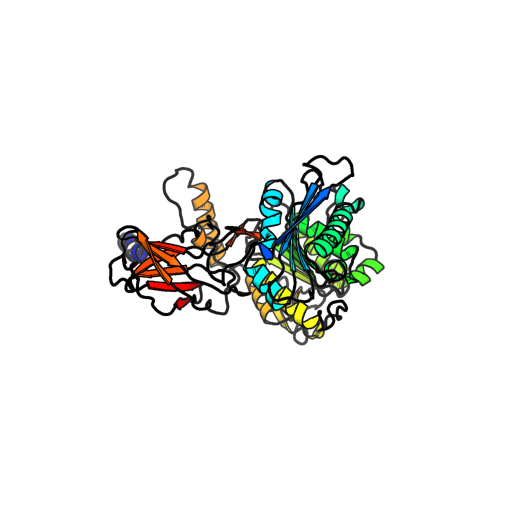A 1 410 ? -19.919 1.019 20.568 1.00 94.19 410 THR A O 1
ATOM 3215 N N . TRP A 1 411 ? -17.984 1.284 19.462 1.00 93.94 411 TRP A N 1
ATOM 3216 C CA . TRP A 1 411 ? -18.073 0.033 18.707 1.00 93.94 411 TRP A CA 1
ATOM 3217 C C . TRP A 1 411 ? -16.694 -0.463 18.274 1.00 93.94 411 TRP A C 1
ATOM 3219 O O . TRP A 1 411 ? -15.714 0.280 18.265 1.00 93.94 411 TRP A O 1
ATOM 3229 N N . SER A 1 412 ? -16.629 -1.730 17.877 1.00 90.69 412 SER A N 1
ATOM 3230 C CA . SER A 1 412 ? -15.474 -2.330 17.217 1.00 90.69 412 SER A CA 1
ATOM 3231 C C . SER A 1 412 ? -15.753 -2.526 15.728 1.00 90.69 412 SER A C 1
ATOM 3233 O O . SER A 1 412 ? -16.895 -2.729 15.303 1.00 90.69 412 SER A O 1
ATOM 3235 N N . PHE A 1 413 ? -14.691 -2.500 14.928 1.00 88.56 413 PHE A N 1
ATOM 3236 C CA . PHE A 1 413 ? -14.747 -2.838 13.514 1.00 88.56 413 PHE A CA 1
ATOM 3237 C C . PHE A 1 413 ? -13.460 -3.551 13.100 1.00 88.56 413 PHE A C 1
ATOM 3239 O O . PHE A 1 413 ? -12.369 -3.091 13.430 1.00 88.56 413 PHE A O 1
ATOM 3246 N N . ALA A 1 414 ? -13.590 -4.671 12.390 1.00 86.50 414 ALA A N 1
ATOM 3247 C CA . ALA A 1 414 ? -12.458 -5.375 11.804 1.00 86.50 414 ALA A CA 1
ATOM 3248 C C . ALA A 1 414 ? -12.244 -4.863 10.376 1.00 86.50 414 ALA A C 1
ATOM 3250 O O . ALA A 1 414 ? -13.062 -5.139 9.499 1.00 86.50 414 ALA A O 1
ATOM 3251 N N . SER A 1 415 ? -11.174 -4.097 10.160 1.00 89.06 415 SER A N 1
ATOM 3252 C CA . SER A 1 415 ? -10.811 -3.616 8.827 1.00 89.06 415 SER A CA 1
ATOM 3253 C C . SER A 1 415 ? -10.465 -4.765 7.886 1.00 89.06 415 SER A C 1
ATOM 3255 O O . SER A 1 415 ? -9.889 -5.772 8.299 1.00 89.06 415 SER A O 1
ATOM 3257 N N . ASP A 1 416 ? -10.807 -4.600 6.612 1.00 86.25 416 ASP A N 1
ATOM 3258 C CA . ASP A 1 416 ? -10.546 -5.580 5.561 1.00 86.25 416 ASP A CA 1
ATOM 3259 C C . ASP A 1 416 ? -9.763 -4.949 4.393 1.00 86.25 416 ASP A C 1
ATOM 3261 O O . ASP A 1 416 ? -9.560 -3.735 4.340 1.00 86.25 416 ASP A O 1
ATOM 3265 N N . LEU A 1 417 ? -9.275 -5.784 3.471 1.00 90.38 417 LEU A N 1
ATOM 3266 C CA . LEU A 1 417 ? -8.432 -5.348 2.349 1.00 90.38 417 LEU A CA 1
ATOM 3267 C C . LEU A 1 417 ? -9.172 -4.435 1.360 1.00 90.38 417 LEU A C 1
ATOM 3269 O O . LEU A 1 417 ? -8.528 -3.686 0.631 1.00 90.38 417 LEU A O 1
ATOM 3273 N N . GLU A 1 418 ? -10.498 -4.525 1.290 1.00 87.88 418 GLU A N 1
ATOM 3274 C CA . GLU A 1 418 ? -11.321 -3.831 0.301 1.00 87.88 418 GLU A CA 1
ATOM 3275 C C . GLU A 1 418 ? -11.872 -2.509 0.843 1.00 87.88 418 GLU A C 1
ATOM 3277 O O . GLU A 1 418 ? -11.767 -1.483 0.181 1.00 87.88 418 GLU A O 1
ATOM 3282 N N . ASN A 1 419 ? -12.425 -2.530 2.053 1.00 88.12 419 ASN A N 1
ATOM 3283 C CA . ASN A 1 419 ? -13.129 -1.423 2.689 1.00 88.12 419 ASN A CA 1
ATOM 3284 C C . ASN A 1 419 ? -12.277 -0.670 3.714 1.00 88.12 419 ASN A C 1
ATOM 3286 O O . ASN A 1 419 ? -12.719 0.372 4.202 1.00 88.12 419 ASN A O 1
ATOM 3290 N N . GLY A 1 420 ? -11.111 -1.204 4.099 1.00 90.69 420 GLY A N 1
ATOM 3291 C CA . GLY A 1 420 ? -10.265 -0.607 5.128 1.00 90.69 420 GLY A CA 1
ATOM 3292 C C . GLY A 1 420 ? -11.058 -0.322 6.402 1.00 90.69 420 GLY A C 1
ATOM 3293 O O . GLY A 1 420 ? -11.728 -1.206 6.942 1.00 90.69 420 GLY A O 1
ATOM 3294 N N . LEU A 1 421 ? -11.006 0.922 6.880 1.00 91.31 421 LEU A N 1
ATOM 3295 C CA . LEU A 1 421 ? -11.955 1.422 7.868 1.00 91.31 421 LEU A CA 1
ATOM 3296 C C . LEU A 1 421 ? -12.992 2.332 7.181 1.00 91.31 421 LEU A C 1
ATOM 3298 O O . LEU A 1 421 ? -12.688 3.497 6.912 1.00 91.31 421 LEU A O 1
ATOM 3302 N N . PRO A 1 422 ? -14.219 1.844 6.931 1.00 91.50 422 PRO A N 1
ATOM 3303 C CA . PRO A 1 422 ? -15.233 2.583 6.190 1.00 91.50 422 PRO A CA 1
ATOM 3304 C C . PRO A 1 422 ? -15.829 3.717 7.029 1.00 91.50 422 PRO A C 1
ATOM 3306 O O . PRO A 1 422 ? -15.576 3.855 8.225 1.00 91.50 422 PRO A O 1
ATOM 3309 N N . SER A 1 423 ? -16.701 4.512 6.413 1.00 91.88 423 SER A N 1
ATOM 3310 C CA . SER A 1 423 ? -17.519 5.477 7.149 1.00 91.88 423 SER A CA 1
ATOM 3311 C C . SER A 1 423 ? -18.664 4.794 7.907 1.00 91.88 423 SER A C 1
ATOM 3313 O O . SER A 1 423 ? -19.188 3.752 7.500 1.00 91.88 423 SER A O 1
ATOM 3315 N N . PHE A 1 424 ? -19.092 5.424 9.001 1.00 94.44 424 PHE A N 1
ATOM 3316 C CA . PHE A 1 424 ? -20.116 4.917 9.908 1.00 94.44 424 PHE A CA 1
ATOM 3317 C C . PHE A 1 424 ? -21.321 5.851 10.002 1.00 94.44 424 PHE A C 1
ATOM 3319 O O . PHE A 1 424 ? -21.223 7.070 9.863 1.00 94.44 424 PHE A O 1
ATOM 3326 N N . ARG A 1 425 ? -22.487 5.278 10.285 1.00 95.81 425 ARG A N 1
ATOM 3327 C CA . ARG A 1 425 ? -23.704 6.007 10.650 1.00 95.81 425 ARG A CA 1
ATOM 3328 C C . ARG A 1 425 ? -24.212 5.500 11.984 1.00 95.81 425 ARG A C 1
ATOM 3330 O O . ARG A 1 425 ? -24.410 4.298 12.139 1.00 95.81 425 ARG A O 1
ATOM 3337 N N . VAL A 1 426 ? -24.456 6.416 12.912 1.00 95.75 426 VAL A N 1
ATOM 3338 C CA . VAL A 1 426 ? -25.059 6.119 14.210 1.00 95.75 426 VAL A CA 1
ATOM 3339 C C . VAL A 1 426 ? -26.529 6.497 14.151 1.00 95.75 426 VAL A C 1
ATOM 3341 O O . VAL A 1 426 ? -26.883 7.612 13.753 1.00 95.75 426 VAL A O 1
ATOM 3344 N N . TYR A 1 427 ? -27.381 5.563 14.550 1.00 96.25 427 TYR A N 1
ATOM 3345 C CA . TYR A 1 427 ? -28.819 5.755 14.628 1.00 96.25 427 TYR A CA 1
ATOM 3346 C C . TYR A 1 427 ? -29.275 5.671 16.079 1.00 96.25 427 TYR A C 1
ATOM 3348 O O . TYR A 1 427 ? -28.817 4.799 16.814 1.00 96.25 427 TYR A O 1
ATOM 3356 N N . ARG A 1 428 ? -30.213 6.543 16.452 1.00 95.94 428 ARG A N 1
ATOM 3357 C CA . ARG A 1 428 ? -30.923 6.543 17.732 1.00 95.94 428 ARG A CA 1
ATOM 3358 C C . ARG A 1 428 ? -32.407 6.354 17.461 1.00 95.94 428 ARG A C 1
ATOM 3360 O O . ARG A 1 428 ? -32.998 7.146 16.726 1.00 95.94 428 ARG A O 1
ATOM 3367 N N . ASN A 1 429 ? -33.008 5.311 18.027 1.00 95.25 429 ASN A N 1
ATOM 3368 C CA . ASN A 1 429 ? -34.413 4.944 17.808 1.00 95.25 429 ASN A CA 1
ATOM 3369 C C . ASN A 1 429 ? -34.767 4.879 16.306 1.00 95.25 429 ASN A C 1
ATOM 3371 O O . ASN A 1 429 ? -35.784 5.409 15.863 1.00 95.25 429 ASN A O 1
ATOM 3375 N N . GLY A 1 430 ? -33.864 4.311 15.496 1.00 92.88 430 GLY A N 1
ATOM 3376 C CA . GLY A 1 430 ? -34.004 4.197 14.038 1.00 92.88 430 GLY A CA 1
ATOM 3377 C C . GLY A 1 430 ? -33.736 5.480 13.236 1.00 92.88 430 GLY A C 1
ATOM 3378 O O . GLY A 1 430 ? -33.614 5.415 12.013 1.00 92.88 430 GLY A O 1
ATOM 3379 N N . SER A 1 431 ? -33.583 6.636 13.887 1.00 93.62 431 SER A N 1
ATOM 3380 C CA . SER A 1 431 ? -33.273 7.911 13.226 1.00 93.62 431 SER A CA 1
ATOM 3381 C C . SER A 1 431 ? -31.768 8.145 13.150 1.00 93.62 431 SER A C 1
ATOM 3383 O O . SER A 1 431 ? -31.059 7.937 14.130 1.00 93.62 431 SER A O 1
ATOM 3385 N N . LEU A 1 432 ? -31.266 8.589 11.994 1.00 93.38 432 LEU A N 1
ATOM 3386 C CA . LEU A 1 432 ? -29.850 8.927 11.822 1.00 93.38 432 LEU A CA 1
ATOM 3387 C C . LEU A 1 432 ? -29.501 10.145 12.687 1.00 93.38 432 LEU A C 1
ATOM 3389 O O . LEU A 1 432 ? -30.045 11.222 12.458 1.00 93.38 432 LEU A O 1
ATOM 3393 N N . VAL A 1 433 ? -28.576 9.982 13.633 1.00 93.50 433 VAL A N 1
ATOM 3394 C CA . VAL A 1 433 ? -28.098 11.078 14.495 1.00 93.50 433 VAL A CA 1
ATOM 3395 C C . VAL A 1 433 ? -26.696 11.545 14.128 1.00 93.50 433 VAL A C 1
ATOM 3397 O O . VAL A 1 433 ? -26.367 12.714 14.327 1.00 93.50 433 VAL A O 1
ATOM 3400 N N . LYS A 1 434 ? -25.868 10.665 13.550 1.00 93.31 434 LYS A N 1
ATOM 3401 C CA . LYS A 1 434 ? -24.501 11.015 13.159 1.00 93.31 434 LYS A CA 1
ATOM 3402 C C . LYS A 1 434 ? -24.013 10.236 11.948 1.00 93.31 434 LYS A C 1
ATOM 3404 O O . LYS A 1 434 ? -24.301 9.052 11.820 1.00 93.31 434 LYS A O 1
ATOM 3409 N N . THR A 1 435 ? -23.234 10.897 11.093 1.00 91.56 435 THR A N 1
ATOM 3410 C CA . THR A 1 435 ? -22.375 10.243 10.093 1.00 91.56 435 THR A CA 1
ATOM 3411 C C . THR A 1 435 ? -20.924 10.577 10.413 1.00 91.56 435 THR A C 1
ATOM 3413 O O . THR A 1 435 ? -20.603 11.747 10.635 1.00 91.56 435 THR A O 1
ATOM 3416 N N . LEU A 1 436 ? -20.078 9.552 10.463 1.00 88.94 436 LEU A N 1
ATOM 3417 C CA . LEU A 1 436 ? -18.678 9.634 10.851 1.00 88.94 436 LEU A CA 1
ATOM 3418 C C . LEU A 1 436 ? -17.798 9.088 9.724 1.00 88.94 436 LEU A C 1
ATOM 3420 O O . LEU A 1 436 ? -18.083 8.013 9.201 1.00 88.94 436 LEU A O 1
ATOM 3424 N N . LYS A 1 437 ? -16.756 9.822 9.340 1.00 88.44 437 LYS A N 1
ATOM 3425 C CA . LYS A 1 437 ? -15.772 9.397 8.347 1.00 88.44 437 LYS A CA 1
ATOM 3426 C C . LYS A 1 437 ? -14.835 8.375 8.983 1.00 88.44 437 LYS A C 1
ATOM 3428 O O . LYS A 1 437 ? -14.367 8.596 10.100 1.00 88.44 437 LYS A O 1
ATOM 3433 N N . GLY A 1 438 ? -14.594 7.280 8.268 1.00 88.38 438 GLY A N 1
ATOM 3434 C CA . GLY A 1 438 ? -13.582 6.286 8.620 1.00 88.38 438 GLY A CA 1
ATOM 3435 C C . GLY A 1 438 ? -12.160 6.798 8.396 1.00 88.38 438 GLY A C 1
ATOM 3436 O O . GLY A 1 438 ? -11.902 8.000 8.484 1.00 88.38 438 GLY A O 1
ATOM 3437 N N . GLN A 1 439 ? -11.247 5.885 8.073 1.00 90.56 439 GLN A N 1
ATOM 3438 C CA . GLN A 1 439 ? -9.876 6.238 7.714 1.00 90.56 439 GLN A CA 1
ATOM 3439 C C . GLN A 1 439 ? -9.771 6.364 6.195 1.00 90.56 439 GLN A C 1
ATOM 3441 O O . GLN A 1 439 ? -10.002 5.398 5.473 1.00 90.56 439 GLN A O 1
ATOM 3446 N N . GLY A 1 440 ? -9.464 7.568 5.724 1.00 90.12 440 GLY A N 1
ATOM 3447 C CA . GLY A 1 440 ? -9.062 7.810 4.345 1.00 90.12 440 GLY A CA 1
ATOM 3448 C C . GLY A 1 440 ? -7.546 7.894 4.243 1.00 90.12 440 GLY A C 1
ATOM 3449 O O . GLY A 1 440 ? -6.822 7.336 5.069 1.00 90.12 440 GLY A O 1
ATOM 3450 N N . HIS A 1 441 ? -7.072 8.642 3.256 1.00 91.25 441 HIS A N 1
ATOM 3451 C CA . HIS A 1 441 ? -5.653 8.882 3.061 1.00 91.25 441 HIS A CA 1
ATOM 3452 C C . HIS A 1 441 ? -5.373 10.274 2.525 1.00 91.25 441 HIS A C 1
ATOM 3454 O O . HIS A 1 441 ? -6.246 10.909 1.928 1.00 91.25 441 HIS A O 1
ATOM 3460 N N . ASP A 1 442 ? -4.145 10.721 2.744 1.00 90.12 442 ASP A N 1
ATOM 3461 C CA . ASP A 1 442 ? -3.635 11.985 2.254 1.00 90.12 442 ASP A CA 1
ATOM 3462 C C . ASP A 1 442 ? -3.089 11.860 0.817 1.00 90.12 442 ASP A C 1
ATOM 3464 O O . ASP A 1 442 ? -3.290 10.868 0.102 1.00 90.12 442 ASP A O 1
ATOM 3468 N N . PHE A 1 443 ? -2.387 12.908 0.390 1.00 91.12 443 PHE A N 1
ATOM 3469 C CA . PHE A 1 443 ? -1.735 13.001 -0.909 1.00 91.12 443 PHE A CA 1
ATOM 3470 C C . PHE A 1 443 ? -0.693 11.897 -1.160 1.00 91.12 443 PHE A C 1
ATOM 3472 O O . PHE A 1 443 ? -0.544 11.460 -2.298 1.00 91.12 443 PHE A O 1
ATOM 3479 N N . GLY A 1 444 ? 0.024 11.459 -0.125 1.00 89.06 444 GLY A N 1
ATOM 3480 C CA . GLY A 1 444 ? 1.107 10.478 -0.189 1.00 89.06 444 GLY A CA 1
ATOM 3481 C C . GLY A 1 444 ? 0.697 9.082 0.278 1.00 89.06 444 GLY A C 1
ATOM 3482 O O . GLY A 1 444 ? 1.577 8.277 0.553 1.00 89.06 444 GLY A O 1
ATOM 3483 N N . ASP A 1 445 ? -0.606 8.791 0.362 1.00 93.69 445 ASP A N 1
ATOM 3484 C CA . ASP A 1 445 ? -1.168 7.528 0.866 1.00 93.69 445 ASP A CA 1
ATOM 3485 C C . ASP A 1 445 ? -0.942 7.275 2.373 1.00 93.69 445 ASP A C 1
ATOM 3487 O O . ASP A 1 445 ? -1.096 6.136 2.835 1.00 93.69 445 ASP A O 1
ATOM 3491 N N . ALA A 1 446 ? -0.595 8.301 3.155 1.00 92.81 446 ALA A N 1
ATOM 3492 C CA . ALA A 1 446 ? -0.593 8.215 4.612 1.00 92.81 446 ALA A CA 1
ATOM 3493 C C . ALA A 1 446 ? -2.032 8.300 5.141 1.00 92.81 446 ALA A C 1
ATOM 3495 O O . ALA A 1 446 ? -2.858 9.012 4.566 1.00 92.81 446 ALA A O 1
ATOM 3496 N N . PRO A 1 447 ? -2.382 7.553 6.200 1.00 92.69 447 PRO A N 1
ATOM 3497 C CA . PRO A 1 447 ? -3.757 7.482 6.670 1.00 92.69 447 PRO A CA 1
ATOM 3498 C C . PRO A 1 447 ? -4.243 8.816 7.243 1.00 92.69 447 PRO A C 1
ATOM 3500 O O . PRO A 1 447 ? -3.562 9.443 8.053 1.00 92.69 447 PRO A O 1
ATOM 3503 N N . GLU A 1 448 ? -5.475 9.201 6.902 1.00 88.00 448 GLU A N 1
ATOM 3504 C CA . GLU A 1 448 ? -6.122 10.400 7.442 1.00 88.00 448 GLU A CA 1
ATOM 3505 C C . GLU A 1 448 ? -7.523 10.084 8.014 1.00 88.00 448 GLU A C 1
ATOM 3507 O O . GLU A 1 448 ? -8.442 9.746 7.257 1.00 88.00 448 GLU A O 1
ATOM 3512 N N . PRO A 1 449 ? -7.740 10.229 9.337 1.00 86.88 449 PRO A N 1
ATOM 3513 C CA . PRO A 1 449 ? -6.732 10.542 10.351 1.00 86.88 449 PRO A CA 1
ATOM 3514 C C . PRO A 1 449 ? -5.793 9.350 10.622 1.00 86.88 449 PRO A C 1
ATOM 3516 O O . PRO A 1 449 ? -6.190 8.187 10.504 1.00 86.88 449 PRO A O 1
ATOM 3519 N N . ALA A 1 45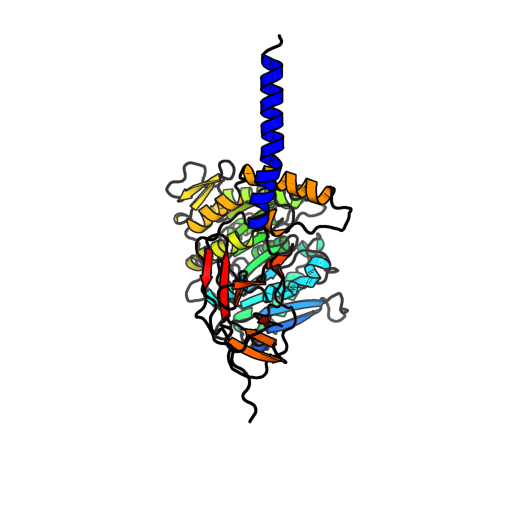0 ? -4.562 9.642 11.046 1.00 84.62 450 ALA A N 1
ATOM 3520 C CA . ALA A 1 450 ? -3.574 8.623 11.411 1.00 84.62 450 ALA A CA 1
ATOM 3521 C C . ALA A 1 450 ? -3.990 7.794 12.637 1.00 84.62 450 ALA A C 1
ATOM 3523 O O . ALA A 1 450 ? -3.631 6.626 12.761 1.00 84.62 450 ALA A O 1
ATOM 3524 N N . GLU A 1 451 ? -4.783 8.385 13.531 1.00 83.25 451 GLU A N 1
ATOM 3525 C CA . GLU A 1 451 ? -5.393 7.706 14.669 1.00 83.25 451 GLU A CA 1
ATOM 3526 C C . GLU A 1 451 ? -6.909 7.837 14.592 1.00 83.25 451 GLU A C 1
ATOM 3528 O O . GLU A 1 451 ? -7.448 8.932 14.412 1.00 83.25 451 GLU A O 1
ATOM 3533 N N . VAL A 1 452 ? -7.603 6.710 14.741 1.00 82.44 452 VAL A N 1
ATOM 3534 C CA . VAL A 1 452 ? -9.054 6.650 14.605 1.00 82.44 452 VAL A CA 1
ATOM 3535 C C . VAL A 1 452 ? -9.695 6.178 15.903 1.00 82.44 452 VAL A C 1
ATOM 3537 O O . VAL A 1 452 ? -9.300 5.158 16.464 1.00 82.44 452 VAL A O 1
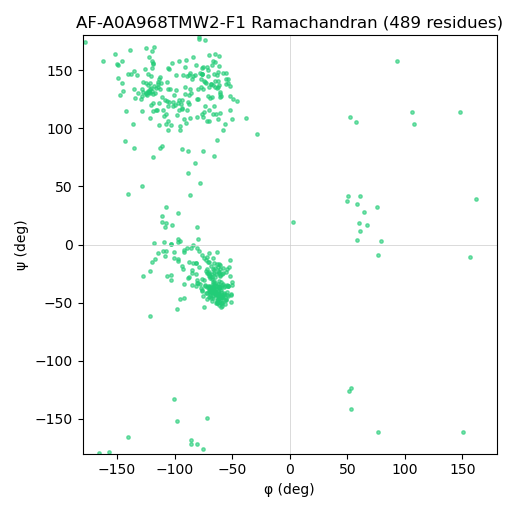ATOM 3540 N N . VAL A 1 453 ? -10.730 6.891 16.351 1.00 83.69 453 VAL A N 1
ATOM 3541 C CA . VAL A 1 453 ? -11.508 6.543 17.546 1.00 83.69 453 VAL A CA 1
ATOM 3542 C C . VAL A 1 453 ? -12.939 6.200 17.155 1.00 83.69 453 VAL A C 1
ATOM 3544 O O . VAL A 1 453 ? -13.678 7.058 16.688 1.00 83.69 453 VAL A O 1
ATOM 3547 N N . LEU A 1 454 ? -13.357 4.954 17.375 1.00 89.62 454 LEU A N 1
ATOM 3548 C CA . LEU A 1 454 ? -14.714 4.476 17.083 1.00 89.62 454 LEU A CA 1
ATOM 3549 C C . LEU A 1 454 ? -15.689 4.831 18.215 1.00 89.62 454 LEU A C 1
ATOM 3551 O O . LEU A 1 454 ? -16.141 3.971 18.973 1.00 89.62 454 LEU A O 1
ATOM 3555 N N . GLU A 1 455 ? -15.982 6.128 18.332 1.00 91.56 455 GLU A N 1
ATOM 3556 C CA . GLU A 1 455 ? -16.836 6.694 19.375 1.00 91.56 455 GLU A CA 1
ATOM 3557 C C . GLU A 1 455 ? -17.757 7.809 18.848 1.00 91.56 455 GLU A C 1
ATOM 3559 O O . GLU A 1 455 ? -17.401 8.593 17.963 1.00 91.56 455 GLU A O 1
ATOM 3564 N N . PHE A 1 456 ? -18.951 7.909 19.433 1.00 91.88 456 PHE A N 1
ATOM 3565 C CA . PHE A 1 456 ? -19.879 9.023 19.275 1.00 91.88 456 PHE A CA 1
ATOM 3566 C C . PHE A 1 456 ? -20.449 9.458 20.629 1.00 91.88 456 PHE A C 1
ATOM 3568 O O . PHE A 1 456 ? -21.044 8.653 21.338 1.00 91.88 456 PHE A O 1
ATOM 3575 N N . CYS A 1 457 ? -20.328 10.747 20.953 1.00 91.75 457 CYS A N 1
ATOM 3576 C CA . CYS A 1 457 ? -20.986 11.346 22.113 1.00 91.75 457 CYS A CA 1
ATOM 3577 C C . CYS A 1 457 ? -22.337 11.953 21.707 1.00 91.75 457 CYS A C 1
ATOM 3579 O O . CYS A 1 457 ? -22.401 12.879 20.892 1.00 91.75 457 CYS A O 1
ATOM 3581 N N . ASP A 1 458 ? -23.411 11.414 22.273 1.00 92.38 458 ASP A N 1
ATOM 3582 C CA . ASP A 1 458 ? -24.772 11.917 22.157 1.00 92.38 458 ASP A CA 1
ATOM 3583 C C . ASP A 1 458 ? -25.089 12.829 23.346 1.00 92.38 458 ASP A C 1
ATOM 3585 O O . ASP A 1 458 ? -25.030 12.384 24.487 1.00 92.38 458 ASP A O 1
ATOM 3589 N N . GLN A 1 459 ? -25.443 14.087 23.079 1.00 90.69 459 GLN A N 1
ATOM 3590 C CA . GLN A 1 459 ? -25.702 15.112 24.101 1.00 90.69 459 GLN A CA 1
ATOM 3591 C C . GLN A 1 459 ? -27.185 15.265 24.481 1.00 90.69 459 GLN A C 1
ATOM 3593 O O . GLN A 1 459 ? -27.539 16.165 25.240 1.00 90.69 459 GLN A O 1
ATOM 3598 N N . ASP A 1 460 ? -28.071 14.441 23.917 1.00 88.19 460 ASP A N 1
ATOM 3599 C CA . ASP A 1 460 ? -29.521 14.541 24.131 1.00 88.19 460 ASP A CA 1
ATOM 3600 C C . ASP A 1 460 ? -30.161 13.147 24.250 1.00 88.19 460 ASP A C 1
ATOM 3602 O O . ASP A 1 460 ? -31.180 12.840 23.622 1.00 88.19 460 ASP A O 1
ATOM 3606 N N . VAL A 1 461 ? -29.519 12.243 24.999 1.00 89.06 461 VAL A N 1
ATOM 3607 C CA . VAL A 1 461 ? -29.984 10.856 25.127 1.00 89.06 461 VAL A CA 1
ATOM 3608 C C . VAL A 1 461 ? -31.179 10.739 26.083 1.00 89.06 461 VAL A C 1
ATOM 3610 O O . VAL A 1 461 ? -31.204 11.287 27.190 1.00 89.06 461 VAL A O 1
ATOM 3613 N N . LYS A 1 462 ? -32.183 9.957 25.670 1.00 87.75 462 LYS A N 1
ATOM 3614 C CA . LYS A 1 462 ? -33.337 9.577 26.500 1.00 87.75 462 LYS A CA 1
ATOM 3615 C C . LYS A 1 462 ? -33.125 8.206 27.142 1.00 87.75 462 LYS A C 1
ATOM 3617 O O . LYS A 1 462 ? -32.336 7.400 26.667 1.00 87.75 462 LYS A O 1
ATOM 3622 N N . GLN A 1 463 ? -33.834 7.946 28.238 1.00 76.69 463 GLN A N 1
ATOM 3623 C CA . GLN A 1 463 ? -33.619 6.769 29.090 1.00 76.69 463 GLN A CA 1
ATOM 3624 C C . GLN A 1 463 ? -33.869 5.421 28.384 1.00 76.69 463 GLN A C 1
ATOM 3626 O O . GLN A 1 463 ? -33.324 4.410 28.806 1.00 76.69 463 GLN A O 1
ATOM 3631 N N . ASP A 1 464 ? -34.656 5.413 27.313 1.00 85.56 464 ASP A N 1
ATOM 3632 C CA . ASP A 1 464 ? -35.023 4.254 26.495 1.00 85.56 464 ASP A CA 1
ATOM 3633 C C . ASP A 1 464 ? -34.358 4.262 25.107 1.00 85.56 464 ASP A C 1
ATOM 3635 O O . ASP A 1 464 ? -34.786 3.538 24.209 1.00 85.56 464 ASP A O 1
ATOM 3639 N N . ALA A 1 465 ? -33.327 5.091 24.908 1.00 93.25 465 ALA A N 1
ATOM 3640 C CA . ALA A 1 465 ? -32.660 5.201 23.620 1.00 93.25 465 ALA A CA 1
ATOM 3641 C C . ALA A 1 465 ? -32.047 3.862 23.183 1.00 93.25 465 ALA A C 1
ATOM 3643 O O . ALA A 1 465 ? -31.287 3.226 23.915 1.00 93.25 465 ALA A O 1
ATOM 3644 N N . LEU A 1 466 ? -32.361 3.471 21.953 1.00 96.44 466 LEU A N 1
ATOM 3645 C CA . LEU A 1 466 ? -31.815 2.309 21.274 1.00 96.44 466 LEU A CA 1
ATOM 3646 C C . LEU A 1 466 ? -30.836 2.774 20.199 1.00 96.44 466 LEU A C 1
ATOM 3648 O O . LEU A 1 466 ? -31.213 3.541 19.306 1.00 96.44 466 LEU A O 1
ATOM 3652 N N . TYR A 1 467 ? -29.598 2.299 20.269 1.00 97.56 467 TYR A N 1
ATOM 3653 C CA . TYR A 1 467 ? -28.547 2.644 19.325 1.00 97.56 467 TYR A CA 1
ATOM 3654 C C . TYR A 1 467 ? -28.237 1.493 18.376 1.00 97.56 467 TYR A C 1
ATOM 3656 O O . TYR A 1 467 ? -28.145 0.341 18.786 1.00 97.56 467 TYR A O 1
ATOM 3664 N N . THR A 1 468 ? -28.017 1.823 17.106 1.00 98.12 468 THR A N 1
ATOM 3665 C CA . THR A 1 468 ? -27.375 0.930 16.128 1.00 98.12 468 THR A CA 1
ATOM 3666 C C . THR A 1 468 ? -26.301 1.705 15.385 1.00 98.12 468 THR A C 1
ATOM 3668 O O . THR A 1 468 ? -26.496 2.888 15.082 1.00 98.12 468 THR A O 1
ATOM 3671 N N . VAL A 1 469 ? -25.216 1.034 15.017 1.00 97.50 469 VAL A N 1
ATOM 3672 C CA . VAL A 1 469 ? -24.152 1.606 14.187 1.00 97.50 469 VAL A CA 1
ATOM 3673 C C . VAL A 1 469 ? -24.097 0.832 12.878 1.00 97.50 469 VAL A C 1
ATOM 3675 O O . VAL A 1 469 ? -24.156 -0.394 12.876 1.00 97.50 469 VAL A O 1
ATOM 3678 N N . SER A 1 470 ? -23.997 1.524 11.745 1.00 97.19 470 SER A N 1
ATOM 3679 C CA . SER A 1 470 ? -23.805 0.877 10.447 1.00 97.19 470 SER A CA 1
ATOM 3680 C C . SER A 1 470 ? -22.525 1.332 9.774 1.00 97.19 470 SER A C 1
ATOM 3682 O O . SER A 1 470 ? -22.311 2.539 9.677 1.00 97.19 470 SER A O 1
ATOM 3684 N N . ALA A 1 471 ? -21.757 0.398 9.228 1.00 94.50 471 ALA A N 1
ATOM 3685 C CA . ALA A 1 471 ? -20.698 0.687 8.268 1.00 94.50 471 ALA A CA 1
ATOM 3686 C C . ALA A 1 471 ? -21.283 0.708 6.849 1.00 94.50 471 ALA A C 1
ATOM 3688 O O . ALA A 1 471 ? -22.233 -0.031 6.564 1.00 94.50 471 ALA A O 1
ATOM 3689 N N . PHE A 1 472 ? -20.768 1.562 5.963 1.00 91.81 472 PHE A N 1
ATOM 3690 C CA . PHE A 1 472 ? -21.297 1.677 4.602 1.00 91.81 472 PHE A CA 1
ATOM 3691 C C . PHE A 1 472 ? -20.248 2.074 3.559 1.00 91.81 472 PHE A C 1
ATOM 3693 O O . PHE A 1 472 ? -19.273 2.750 3.872 1.00 91.81 472 PHE A O 1
ATOM 3700 N N . ASN A 1 473 ? -20.507 1.683 2.311 1.00 88.50 473 ASN A N 1
ATOM 3701 C CA . ASN A 1 473 ? -19.796 2.111 1.105 1.00 88.50 473 ASN A CA 1
ATOM 3702 C C . ASN A 1 473 ? -20.805 2.329 -0.049 1.00 88.50 473 ASN A C 1
ATOM 3704 O O . ASN A 1 473 ? -22.018 2.405 0.185 1.00 88.50 473 ASN A O 1
ATOM 3708 N N . SER A 1 474 ? -20.328 2.427 -1.293 1.00 83.50 474 SER A N 1
ATOM 3709 C CA . SER A 1 474 ? -21.170 2.631 -2.484 1.00 83.50 474 SER A CA 1
ATOM 3710 C C . SER A 1 474 ? -22.114 1.457 -2.811 1.00 83.50 474 SER A C 1
ATOM 3712 O O . SER A 1 474 ? -23.154 1.676 -3.433 1.00 83.50 474 SER A O 1
ATOM 3714 N N . ILE A 1 475 ? -21.827 0.235 -2.344 1.00 85.38 475 ILE A N 1
ATOM 3715 C CA . ILE A 1 475 ? -22.658 -0.971 -2.549 1.00 85.38 475 ILE A CA 1
ATOM 3716 C C . ILE A 1 475 ? -23.774 -1.090 -1.499 1.00 85.38 475 ILE A C 1
ATOM 3718 O O . ILE A 1 475 ? -24.810 -1.732 -1.723 1.00 85.38 475 ILE A O 1
ATOM 3722 N N . GLY A 1 476 ? -23.594 -0.488 -0.325 1.00 88.31 476 GLY A N 1
ATOM 3723 C CA . GLY A 1 476 ? -24.629 -0.420 0.701 1.00 88.31 476 GLY A CA 1
ATOM 3724 C C . GLY A 1 476 ? -24.083 -0.355 2.118 1.00 88.31 476 GLY A C 1
ATOM 3725 O O . GLY A 1 476 ? -22.932 -0.001 2.349 1.00 88.31 476 GLY A O 1
ATOM 3726 N N . LYS A 1 477 ? -24.949 -0.684 3.083 1.00 93.44 477 LYS A N 1
ATOM 3727 C CA . LYS A 1 477 ? -24.637 -0.644 4.515 1.00 93.44 477 LYS A CA 1
ATOM 3728 C C . LYS A 1 477 ? -24.913 -1.975 5.205 1.00 93.44 477 LYS A C 1
ATOM 3730 O O . LYS A 1 477 ? -25.855 -2.672 4.820 1.00 93.44 477 LYS A O 1
ATOM 3735 N N . SER A 1 478 ? -24.160 -2.239 6.263 1.00 96.62 478 SER A N 1
ATOM 3736 C CA . SER A 1 478 ? -24.363 -3.341 7.208 1.00 96.62 478 SER A CA 1
ATOM 3737 C C . SER A 1 478 ? -24.526 -2.758 8.607 1.00 96.62 478 SER A C 1
ATOM 3739 O O . SER A 1 478 ? -23.763 -1.874 8.996 1.00 96.62 478 SER A O 1
ATOM 3741 N N . VAL A 1 479 ? -25.556 -3.187 9.336 1.00 97.25 479 VAL A N 1
ATOM 3742 C CA . VAL A 1 479 ? -25.991 -2.574 10.604 1.00 97.25 479 VAL A CA 1
ATOM 3743 C C . VAL A 1 479 ? -25.718 -3.538 11.755 1.00 97.25 479 VAL A C 1
ATOM 3745 O O . VAL A 1 479 ? -25.940 -4.734 11.600 1.00 97.25 479 VAL A O 1
ATOM 3748 N N . SER A 1 480 ? -25.231 -3.019 12.880 1.00 97.88 480 SER A N 1
ATOM 3749 C CA . SER A 1 480 ? -25.052 -3.775 14.119 1.00 97.88 480 SER A CA 1
ATOM 3750 C C . SER A 1 480 ? -26.385 -4.245 14.703 1.00 97.88 480 SER A C 1
ATOM 3752 O O . SER A 1 480 ? -27.440 -3.668 14.424 1.00 97.88 480 SER A O 1
ATOM 3754 N N . GLU A 1 481 ? -26.315 -5.202 15.626 1.00 96.44 481 GLU A N 1
ATOM 3755 C CA . GLU A 1 481 ? -27.416 -5.440 16.559 1.00 96.44 481 GLU A CA 1
ATOM 3756 C C . GLU A 1 481 ? -27.724 -4.164 17.370 1.00 96.44 481 GLU A C 1
ATOM 3758 O O . GLU A 1 481 ? -26.815 -3.359 17.633 1.00 96.44 481 GLU A O 1
ATOM 3763 N N . PRO A 1 482 ? -28.997 -3.936 17.737 1.00 96.31 482 PRO A N 1
ATOM 3764 C CA . PRO A 1 482 ? -29.390 -2.782 18.524 1.00 96.31 482 PRO A CA 1
ATOM 3765 C C . PRO A 1 482 ? -28.975 -2.932 19.988 1.00 96.31 482 PRO A C 1
ATOM 3767 O O . PRO A 1 482 ? -29.105 -3.998 20.586 1.00 96.31 482 PRO A O 1
ATOM 3770 N N . VAL A 1 483 ? -28.523 -1.833 20.586 1.00 96.25 483 VAL A N 1
ATOM 3771 C CA . VAL A 1 483 ? -28.072 -1.784 21.980 1.00 96.25 483 VAL A CA 1
ATOM 3772 C C . VAL A 1 483 ? -28.838 -0.716 22.735 1.00 96.25 483 VAL A C 1
ATOM 3774 O O . VAL A 1 483 ? -28.947 0.429 22.292 1.00 96.25 483 VAL A O 1
ATOM 3777 N N . GLN A 1 484 ? -29.383 -1.100 23.884 1.00 93.69 484 GLN A N 1
ATOM 3778 C CA . GLN A 1 484 ? -30.109 -0.188 24.750 1.00 93.69 484 GLN A CA 1
ATOM 3779 C C . GLN A 1 484 ? -29.131 0.652 25.574 1.00 93.69 484 GLN A C 1
ATOM 3781 O O . GLN A 1 484 ? -28.187 0.131 26.171 1.00 93.69 484 GLN A O 1
ATOM 3786 N N . PHE A 1 485 ? -29.379 1.957 25.623 1.00 91.50 485 PHE A N 1
ATOM 3787 C CA . PHE A 1 485 ? -28.667 2.863 26.510 1.00 91.50 485 PHE A CA 1
ATOM 3788 C C . PHE A 1 485 ? -28.854 2.449 27.970 1.00 91.50 485 PHE A C 1
ATOM 3790 O O . PHE A 1 485 ? -29.981 2.287 28.441 1.00 91.50 485 PHE A O 1
ATOM 3797 N N . THR A 1 486 ? -27.745 2.311 28.694 1.00 83.44 486 THR A N 1
ATOM 3798 C CA . THR A 1 486 ? -27.761 1.949 30.113 1.00 83.44 486 THR A CA 1
ATOM 3799 C C . THR A 1 486 ? -27.238 3.108 30.957 1.00 83.44 486 THR A C 1
ATOM 3801 O O . THR A 1 486 ? -26.102 3.556 30.786 1.00 83.44 486 THR A O 1
ATOM 3804 N N . ARG A 1 487 ? -28.061 3.586 31.901 1.00 79.69 487 ARG A N 1
ATOM 3805 C CA . ARG A 1 487 ? -27.621 4.552 32.920 1.00 79.69 487 ARG A CA 1
ATOM 3806 C C . ARG A 1 487 ? -26.791 3.870 33.996 1.00 79.69 487 ARG A C 1
ATOM 3808 O O . ARG A 1 487 ? -27.082 2.736 34.379 1.00 79.69 487 ARG A O 1
ATOM 3815 N N . LYS A 1 488 ? -25.812 4.586 34.548 1.00 75.12 488 LYS A N 1
ATOM 3816 C CA . LYS A 1 488 ? -25.098 4.128 35.739 1.00 75.12 488 LYS A CA 1
ATOM 3817 C C . LYS A 1 488 ? -26.085 4.128 36.902 1.00 75.12 488 LYS A C 1
ATOM 3819 O O . LYS A 1 488 ? -26.549 5.178 37.347 1.00 75.12 488 LYS A O 1
ATOM 3824 N N . THR A 1 489 ? -26.422 2.945 37.407 1.00 61.53 489 THR A N 1
ATOM 3825 C CA . THR A 1 489 ? -27.145 2.818 38.673 1.00 61.53 489 THR A CA 1
ATOM 3826 C C . THR A 1 489 ? -26.291 3.437 39.774 1.00 61.53 489 THR A C 1
ATOM 3828 O O . THR A 1 489 ? -25.210 2.937 40.077 1.00 61.53 489 THR A O 1
ATOM 3831 N N . LYS A 1 490 ? -26.758 4.551 40.350 1.00 57.03 490 LYS A N 1
ATOM 3832 C CA . LYS A 1 490 ? -26.205 5.081 41.599 1.00 57.03 490 LYS A CA 1
ATOM 3833 C C . LYS A 1 490 ? -26.485 4.051 42.694 1.00 57.03 490 LYS A C 1
ATOM 3835 O O . LYS A 1 490 ? -27.653 3.823 43.000 1.00 57.03 490 LYS A O 1
ATOM 3840 N N . PHE A 1 491 ? -25.433 3.423 43.210 1.00 43.84 491 PHE A N 1
ATOM 3841 C CA . PHE A 1 491 ? -25.477 2.689 44.474 1.00 43.84 491 PHE A CA 1
ATOM 3842 C C . PHE A 1 491 ? -25.327 3.657 45.643 1.00 43.84 491 PHE A C 1
ATOM 3844 O O . PHE A 1 491 ? -24.563 4.642 45.485 1.00 43.84 491 PHE A O 1
#

pLDDT: mean 82.95, std 18.72, range [29.31, 98.75]

Radius of gyration: 25.42 Å; Cα contacts (8 Å, |Δi|>4): 1010; chains: 1; bounding box: 73×56×84 Å

Nearest PDB structures (foldseek):
  1o6g-assembly1_A  TM=5.391E-01  e=1.376E-04  Sus scrofa
  7zb2-assembly1_AAA  TM=5.694E-01  e=4.115E-04  Omphalotus olearius
  7zb0-assembly1_A  TM=5.310E-01  e=2.128E-03  Omphalotus olearius
  7zb0-assembly4_D  TM=4.891E-01  e=3.066E-03  Omphalotus olearius
  8kgy-assembly1_D  TM=3.061E-01  e=3.911E-03  Homo sapiens

Secondary structure (DSSP, 8-state):
--HHHHHHHHHHHHHHHHHHHHHHHHHTTT----PEEPPS------SSS-S--GGGEEEEEEESSTT--GGGEEEEEEE--TT-SS-SEEEEEE--SSHHHHHHGGGGGG-HHHHHHHHHHTEEEEEEE-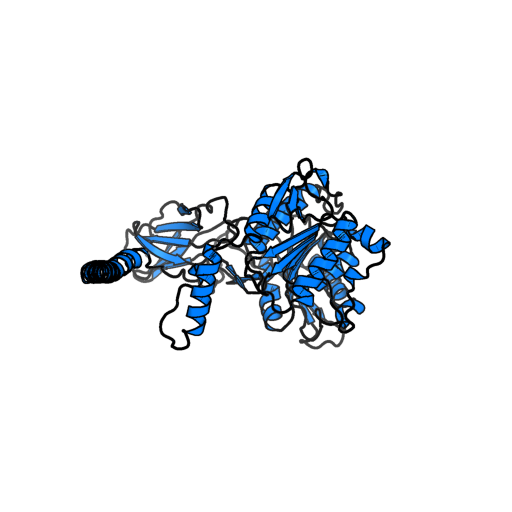-TTS-TTSTTHHHH-HHHHHHHHHHHHHHHHHT-GGGGTS-EEEEEETHHHHHHHHHHHH-GGGEEEEEEES--S-B-TTS-BTTTT--HHHHHHHTTS-EEEEEETT-S-IIIIIIHHHHHHHHHHHTT--EEEEEETT--SS-TTHHHHHHHHHHHHHHHHB-SSTT-BPPP-GGGSEEE-TTT--EEEGGG--S-TTTSEEESSHHHHHHHHHHH---HHHHHHHHHHHHHHHHTTSSS----GGGTS--SS--SSPPPPPEEEEEEEEETTEEEEEEE---BTTTBS-EEEEEETTEEEEEEE--EE-TTS-EESSS---EEEESS--TT-EEEEEEEETTEEEEPPPEE-B-----

Foldseek 3Di:
DPPVVVVVVVVVVVVVVVVVVCCVVVVVVVPPPQFAAFDQDDPPPPDDPDDDDPLFKDKDKFALDPPGDPLRIKMKIKGFDPPQPAALEEEEEEFAADPVRLVLQQLQQLFQLVVQLCVVRRYMYMGIRGRNVQPLQAPVCLPPCSVVVRVLVRQCVCCVVSVHVCSNQFAYEQEYAHSSLQVQQSCCLVCVLRHLEYEYFFFHFHQHPVRDTPLLPDDPVSLVSRLQHEYEYEAEQAAPVCVGRPVRVLSSLLVSLLVVGLYFYFYAPNDYRFSALVLLLVSVQSVLSCVQFADVNSNHGDGQPQQQWKWADLPVRDIDRNVPDPDDSSNTNTTSYDVSSVQSSLRRDDDPVLVVLLVVVVVVVVVPPDPDDDDSPCPRDPNSRAFPDWAEAWAPWAWEDDDDQKTKIATDGNAHNNQRFAWKFKDKPNHTDRIHGTWDADRRRRIVVSHRGRMDMDNHHDQFIKMKMWGGDPVGIDIYDIDGHDYPPDD

Solvent-accessible surface area (backbone atoms only — not comparable to full-atom values): 26216 Å² total; per-residue (Å²): 136,73,68,71,58,55,55,54,53,51,52,51,51,52,50,66,60,44,50,58,50,53,49,57,66,49,44,71,78,56,68,70,71,67,55,37,69,39,52,73,74,77,73,83,72,87,76,74,98,85,66,97,60,77,89,36,61,48,75,51,76,39,60,78,46,102,83,47,56,86,66,41,30,32,39,37,28,36,27,46,54,96,82,59,90,64,69,36,26,35,39,38,38,34,37,28,69,50,67,74,33,34,72,42,10,41,33,40,35,51,22,50,29,61,48,28,46,23,50,77,63,32,21,28,32,29,5,29,23,63,25,69,88,54,43,61,72,40,64,62,47,79,71,67,54,53,70,59,52,47,50,55,53,44,35,50,52,48,11,63,76,68,74,40,72,54,56,69,62,36,24,28,37,33,34,10,24,36,29,13,7,25,50,40,49,50,50,34,70,78,36,41,90,40,39,64,34,39,39,19,32,25,23,33,45,50,74,33,95,87,74,48,34,64,63,70,64,52,52,73,66,58,46,65,60,37,29,72,38,36,34,38,36,42,22,20,66,56,28,86,53,41,62,58,26,42,50,43,36,52,53,41,50,48,59,40,22,66,71,69,21,51,34,25,70,44,46,28,48,84,30,31,74,48,43,74,67,46,63,72,41,47,50,56,40,51,54,49,42,42,75,60,25,56,50,99,53,43,73,52,74,47,75,67,66,66,76,68,16,18,33,32,35,85,81,81,51,51,66,34,47,47,89,69,50,85,70,65,75,49,75,26,24,40,28,65,32,70,68,41,38,53,36,48,36,36,38,43,51,70,54,76,65,56,57,57,40,40,54,52,43,58,51,46,64,71,65,58,84,69,93,78,76,86,72,61,70,73,74,52,64,65,71,63,56,72,72,92,64,58,44,67,49,37,39,78,63,44,36,38,57,76,50,94,42,22,29,41,35,36,47,43,77,86,43,35,74,82,56,22,42,48,32,37,36,40,22,49,72,85,39,82,74,45,47,31,32,39,51,49,56,48,58,70,60,24,26,37,57,49,51,80,35,62,57,44,80,40,80,78,48,55,85,82,35,33,36,34,41,27,23,37,55,98,77,33,70,21,64,27,76,76,34,66,41,44,73,77,79,83,125

Mean predicted aligned error: 10.19 Å

Sequence (491 aa):
MMVCFKWKLLALTLLFLALPIVVHLGWQKWLVNIPQTLPSKSVFAKVGNDSFRQENYYEISVPLTASADEEQVADYRLWIPQQVKSLRGLIVKQHGCGDPAKATGLDHANDLQWQAFASKHQFALLGTKLPTIYPLCTDEAGVDGVAERMFLNALTALAQKSNHPELDKVPWILWGHSGGADWSMQMLHHHPNRVIAVVNVRCGGILFSSGQSEILNLAPQSVAEIRGVPVLWASGQSDPNVEECVNLPQRIFSKFRQAGASWAIALEANAAHEAGDTRLLAIPYLDAVLASRVSDRPTNLQAIRESQGWLGNLVTQEIAPVAQYKGNPLEAAWLPNEETARKWQQYNTVDAWSQVRDRSCRVAEKLFIFKALRYPAESCYPEKILPMNRPAAPTHVRAEETGKAEATVTWSFASDLENGLPSFRVYRNGSLVKTLKGQGHDFGDAPEPAEVVLEFCDQDVKQDALYTVSAFNSIGKSVSEPVQFTRKTKF